Protein AF-J9GMQ6-F1 (afdb_monomer_lite)

Structure (mmCIF, N/CA/C/O backbone):
data_AF-J9GMQ6-F1
#
_entry.id   AF-J9GMQ6-F1
#
loop_
_atom_site.group_PDB
_atom_site.id
_atom_site.type_symbol
_atom_site.label_atom_id
_atom_site.label_alt_id
_atom_site.label_comp_id
_atom_site.label_asym_id
_atom_site.label_entity_id
_atom_site.label_seq_id
_atom_site.pdbx_PDB_ins_code
_atom_site.Cartn_x
_atom_site.Cartn_y
_atom_site.Cartn_z
_atom_site.occupancy
_atom_site.B_iso_or_equiv
_atom_site.auth_seq_id
_atom_site.auth_comp_id
_atom_site.auth_asym_id
_atom_site.auth_atom_id
_atom_site.pdbx_PDB_model_num
ATOM 1 N N . MET A 1 1 ? -13.780 5.642 -10.789 1.00 78.56 1 MET A N 1
ATOM 2 C CA . MET A 1 1 ? -15.012 5.596 -9.969 1.00 78.56 1 MET A CA 1
ATOM 3 C C . MET A 1 1 ? -15.974 4.535 -10.482 1.00 78.56 1 MET A C 1
ATOM 5 O O . MET A 1 1 ? -15.935 3.455 -9.930 1.00 78.56 1 MET A O 1
ATOM 9 N N . GLU A 1 2 ? -16.773 4.764 -11.536 1.00 83.25 2 GLU A N 1
ATOM 10 C CA . GLU A 1 2 ? -17.707 3.725 -12.041 1.00 83.25 2 GLU A CA 1
ATOM 11 C C . GLU A 1 2 ? -17.010 2.422 -12.463 1.00 83.25 2 GLU A C 1
ATOM 13 O O . GLU A 1 2 ? -17.542 1.342 -12.246 1.00 83.25 2 GLU A O 1
ATOM 18 N N . TYR A 1 3 ? -15.801 2.525 -13.018 1.00 85.12 3 TYR A N 1
ATOM 19 C CA . TYR A 1 3 ? -14.962 1.405 -13.464 1.00 85.12 3 TYR A CA 1
ATOM 20 C C . TYR A 1 3 ? -13.819 1.096 -12.479 1.00 85.12 3 TYR A C 1
ATOM 22 O O . TYR A 1 3 ? -12.725 0.734 -12.902 1.00 85.12 3 TYR A O 1
ATOM 30 N N . SER A 1 4 ? -13.995 1.373 -11.184 1.00 85.12 4 SER A N 1
ATOM 31 C CA . SER A 1 4 ? -12.918 1.240 -10.193 1.00 85.12 4 SER A CA 1
ATOM 32 C C . SER A 1 4 ? -13.398 0.515 -8.946 1.00 85.12 4 SER A C 1
ATOM 34 O O . SER A 1 4 ? -14.259 1.035 -8.239 1.00 85.12 4 SER A O 1
ATOM 36 N N . ASP A 1 5 ? -12.794 -0.636 -8.663 1.00 89.38 5 ASP A N 1
ATOM 37 C CA . ASP A 1 5 ? -12.875 -1.287 -7.360 1.00 89.38 5 ASP A CA 1
ATOM 38 C C . ASP A 1 5 ? -12.249 -0.413 -6.264 1.00 89.38 5 ASP A C 1
ATOM 40 O O . ASP A 1 5 ? -11.366 0.417 -6.519 1.00 89.38 5 ASP A O 1
ATOM 44 N N . ARG A 1 6 ? -12.699 -0.611 -5.026 1.00 91.81 6 ARG A N 1
ATOM 45 C CA . ARG A 1 6 ? -12.091 -0.040 -3.821 1.00 91.81 6 ARG A CA 1
ATOM 46 C C . ARG A 1 6 ? -11.078 -1.020 -3.235 1.00 91.81 6 ARG A C 1
ATOM 48 O O . ARG A 1 6 ? -11.221 -2.233 -3.373 1.00 91.81 6 ARG A O 1
ATOM 55 N N . ILE A 1 7 ? -10.063 -0.495 -2.563 1.00 92.31 7 ILE A N 1
ATOM 56 C CA . ILE A 1 7 ? -8.914 -1.263 -2.085 1.00 92.31 7 ILE A CA 1
ATOM 57 C C . ILE A 1 7 ? -8.382 -0.724 -0.757 1.00 92.31 7 ILE A C 1
ATOM 59 O O . ILE A 1 7 ? -8.147 0.477 -0.614 1.00 92.31 7 ILE A O 1
ATOM 63 N N . ASN A 1 8 ? -8.078 -1.627 0.178 1.00 92.88 8 ASN A N 1
ATOM 64 C CA . ASN A 1 8 ? -7.452 -1.273 1.444 1.00 92.88 8 ASN A CA 1
ATOM 65 C C . ASN A 1 8 ? -6.020 -1.843 1.547 1.00 92.88 8 ASN A C 1
ATOM 67 O O . ASN A 1 8 ? -5.807 -2.946 2.053 1.00 92.88 8 ASN A O 1
ATOM 71 N N . PRO A 1 9 ? -4.994 -1.093 1.105 1.00 91.56 9 PRO A N 1
ATOM 72 C CA . PRO A 1 9 ? -3.612 -1.564 1.111 1.00 91.56 9 PRO A CA 1
ATOM 73 C C . PRO A 1 9 ? -2.965 -1.595 2.508 1.00 91.56 9 PRO A C 1
ATOM 75 O O . PRO A 1 9 ? -1.837 -2.076 2.619 1.00 91.56 9 PRO A O 1
ATOM 78 N N . ILE A 1 10 ? -3.621 -1.094 3.565 1.00 92.25 10 ILE A N 1
ATOM 79 C CA . ILE A 1 10 ? -3.025 -1.019 4.911 1.00 92.25 10 ILE A CA 1
ATOM 80 C C . ILE A 1 10 ? -3.603 -2.012 5.921 1.00 92.25 10 ILE A C 1
ATOM 82 O O . ILE A 1 10 ? -3.291 -1.918 7.098 1.00 92.25 10 ILE A O 1
ATOM 86 N N . GLN A 1 11 ? -4.395 -2.996 5.498 1.00 91.19 11 GLN A N 1
ATOM 87 C CA . GLN A 1 11 ? -4.837 -4.070 6.396 1.00 91.19 11 GLN A CA 1
ATOM 88 C C . GLN A 1 11 ? -3.656 -4.881 6.951 1.00 91.19 11 GLN A C 1
ATOM 90 O O . GLN A 1 11 ? -2.631 -5.064 6.287 1.00 91.19 11 GLN A O 1
ATOM 95 N N . ARG A 1 12 ? -3.838 -5.494 8.124 1.00 91.31 12 ARG A N 1
ATOM 96 C CA . ARG A 1 12 ? -2.834 -6.330 8.805 1.00 91.31 12 ARG A CA 1
ATOM 97 C C . ARG A 1 12 ? -2.292 -7.493 7.959 1.00 91.31 12 ARG A C 1
ATOM 99 O O . ARG A 1 12 ? -1.128 -7.857 8.105 1.00 91.31 12 ARG A O 1
ATOM 106 N N . LYS A 1 13 ? -3.066 -8.029 6.999 1.00 89.25 13 LYS A N 1
ATOM 107 C CA . LYS A 1 13 ? -2.575 -9.022 6.007 1.00 89.25 13 LYS A CA 1
ATOM 108 C C . LYS A 1 13 ? -1.484 -8.483 5.059 1.00 89.25 13 LYS A C 1
ATOM 110 O O . LYS A 1 13 ? -0.768 -9.273 4.439 1.00 89.25 13 LYS A O 1
ATOM 115 N N . TYR A 1 14 ? -1.348 -7.160 4.956 1.00 90.69 14 TYR A N 1
ATOM 116 C CA . TYR A 1 14 ? -0.332 -6.437 4.182 1.00 90.69 14 TYR A CA 1
ATOM 117 C C . TYR A 1 14 ? 0.673 -5.670 5.060 1.00 90.69 14 TYR A C 1
ATOM 119 O O . TYR A 1 14 ? 1.758 -5.326 4.579 1.00 90.69 14 TYR A O 1
ATOM 127 N N . ILE A 1 15 ? 0.325 -5.405 6.323 1.00 92.81 15 ILE A N 1
ATOM 128 C CA . ILE A 1 15 ? 1.159 -4.746 7.336 1.00 92.81 15 ILE A CA 1
ATOM 129 C C . ILE A 1 15 ? 1.137 -5.594 8.625 1.00 92.81 15 ILE A C 1
ATOM 131 O O . ILE A 1 15 ? 0.389 -5.291 9.550 1.00 92.81 15 ILE A O 1
ATOM 135 N N . PRO A 1 16 ? 1.908 -6.695 8.695 1.00 90.81 16 PRO A N 1
ATOM 136 C CA . PRO A 1 16 ? 1.886 -7.589 9.856 1.00 90.81 16 PRO A CA 1
ATOM 137 C C . PRO A 1 16 ? 2.641 -7.034 11.073 1.00 90.81 16 PRO A C 1
ATOM 139 O O . PRO A 1 16 ? 2.373 -7.456 12.196 1.00 90.81 16 PRO A O 1
ATOM 142 N N . ASP A 1 17 ? 3.591 -6.121 10.853 1.00 92.69 17 ASP A N 1
ATOM 143 C CA . ASP A 1 17 ? 4.531 -5.621 11.855 1.00 92.69 17 ASP A CA 1
ATOM 144 C C . ASP A 1 17 ? 4.906 -4.141 11.624 1.00 92.69 17 ASP A C 1
ATOM 146 O O . ASP A 1 17 ? 4.539 -3.516 10.621 1.00 92.69 17 ASP A O 1
ATOM 150 N N . LEU A 1 18 ? 5.651 -3.571 12.577 1.00 92.75 18 LEU A N 1
ATOM 151 C CA . LEU A 1 18 ? 6.071 -2.170 12.558 1.00 92.75 18 LEU A CA 1
ATOM 152 C C . LEU A 1 18 ? 7.040 -1.851 11.406 1.00 92.75 18 LEU A C 1
ATOM 154 O O . LEU A 1 18 ? 6.997 -0.751 10.861 1.00 92.75 18 LEU A O 1
ATOM 158 N N . ALA A 1 19 ? 7.873 -2.805 10.976 1.00 91.88 19 ALA A N 1
ATOM 159 C CA . ALA A 1 19 ? 8.802 -2.596 9.865 1.00 91.88 19 ALA A CA 1
ATOM 160 C C . ALA A 1 19 ? 8.058 -2.498 8.523 1.00 91.88 19 ALA A C 1
ATOM 162 O O . ALA A 1 19 ? 8.397 -1.666 7.676 1.00 91.88 19 ALA A O 1
ATOM 163 N N . ALA A 1 20 ? 6.993 -3.285 8.347 1.00 91.56 20 ALA A N 1
ATOM 164 C CA . ALA A 1 20 ? 6.085 -3.168 7.216 1.00 91.56 20 ALA A CA 1
ATOM 165 C C . ALA A 1 20 ? 5.337 -1.823 7.218 1.00 91.56 20 ALA A C 1
ATOM 167 O O . ALA A 1 20 ? 5.106 -1.272 6.136 1.00 91.56 20 ALA A O 1
ATOM 168 N N . ALA A 1 21 ? 4.996 -1.274 8.392 1.00 94.19 21 ALA A N 1
ATOM 169 C CA . ALA A 1 21 ? 4.404 0.060 8.527 1.00 94.19 21 ALA A CA 1
ATOM 170 C C . ALA A 1 21 ? 5.414 1.167 8.166 1.00 94.19 21 ALA A C 1
ATOM 172 O O . ALA A 1 21 ? 5.084 2.047 7.371 1.00 94.19 21 ALA A O 1
ATOM 173 N N . SER A 1 22 ? 6.668 1.073 8.624 1.00 92.75 22 SER A N 1
ATOM 174 C CA . SER A 1 22 ? 7.752 1.978 8.209 1.00 92.75 22 SER A CA 1
ATOM 175 C C . SER A 1 22 ? 8.004 1.937 6.700 1.00 92.75 22 SER A C 1
ATOM 177 O O . SER A 1 22 ? 8.023 2.983 6.061 1.00 92.75 22 SER A O 1
ATOM 179 N N . GLU A 1 23 ? 8.085 0.756 6.071 1.00 89.25 23 GLU A N 1
ATOM 180 C CA . GLU A 1 23 ? 8.235 0.659 4.606 1.00 89.25 23 GLU A CA 1
ATOM 181 C C . GLU A 1 23 ? 7.013 1.223 3.849 1.00 89.25 23 GLU A C 1
ATOM 183 O O . GLU A 1 23 ? 7.149 1.727 2.730 1.00 89.25 23 GLU A O 1
ATOM 188 N N . THR A 1 24 ? 5.824 1.198 4.463 1.00 90.56 24 THR A N 1
ATOM 189 C CA . THR A 1 24 ? 4.612 1.856 3.939 1.00 90.56 24 THR A CA 1
ATOM 190 C C . THR A 1 24 ? 4.751 3.380 3.983 1.00 90.56 24 THR A C 1
ATOM 192 O O . THR A 1 24 ? 4.591 4.041 2.955 1.00 90.56 24 THR A O 1
ATOM 195 N N . ALA A 1 25 ? 5.121 3.930 5.143 1.00 91.56 25 ALA A N 1
ATOM 196 C CA . ALA A 1 25 ? 5.335 5.360 5.348 1.00 91.56 25 ALA A CA 1
ATOM 197 C C . ALA A 1 25 ? 6.447 5.919 4.445 1.00 91.56 25 ALA A C 1
ATOM 199 O O . ALA A 1 25 ? 6.238 6.928 3.769 1.00 91.56 25 ALA A O 1
ATOM 200 N N . ALA A 1 26 ? 7.583 5.219 4.357 1.00 88.50 26 ALA A N 1
ATOM 201 C CA . ALA A 1 26 ? 8.714 5.553 3.491 1.00 88.50 26 ALA A CA 1
ATOM 202 C C . ALA A 1 26 ? 8.299 5.648 2.016 1.00 88.50 26 ALA A C 1
ATOM 204 O O . ALA A 1 26 ? 8.691 6.571 1.304 1.00 88.50 26 ALA A O 1
ATOM 205 N N . THR A 1 27 ? 7.472 4.702 1.557 1.00 86.31 27 THR A N 1
ATOM 206 C CA . THR A 1 27 ? 6.961 4.671 0.179 1.00 86.31 27 THR A CA 1
ATOM 207 C C . THR A 1 27 ? 6.085 5.882 -0.112 1.00 86.31 27 THR A C 1
ATOM 209 O O . THR A 1 27 ? 6.310 6.559 -1.114 1.00 86.31 27 THR A O 1
ATOM 212 N N . LEU A 1 28 ? 5.119 6.171 0.769 1.00 86.75 28 LEU A N 1
ATOM 213 C CA . LEU A 1 28 ? 4.172 7.270 0.580 1.00 86.75 28 LEU A CA 1
ATOM 214 C C . LEU A 1 28 ? 4.867 8.637 0.664 1.00 86.75 28 LEU A C 1
ATOM 216 O O . LEU A 1 28 ? 4.601 9.522 -0.145 1.00 86.75 28 LEU A O 1
ATOM 220 N N . LEU A 1 29 ? 5.806 8.812 1.597 1.00 85.19 29 LEU A N 1
ATOM 221 C CA . LEU A 1 29 ? 6.613 10.030 1.682 1.00 85.19 29 LEU A CA 1
ATOM 222 C C . LEU A 1 29 ? 7.539 10.198 0.480 1.00 85.19 29 LEU A C 1
ATOM 224 O O . LEU A 1 29 ? 7.697 11.315 -0.008 1.00 85.19 29 LEU A O 1
ATOM 228 N N . ALA A 1 30 ? 8.149 9.125 -0.018 1.00 80.56 30 ALA A N 1
ATOM 229 C CA . ALA A 1 30 ? 9.003 9.200 -1.197 1.00 80.56 30 ALA A CA 1
ATOM 230 C C . ALA A 1 30 ? 8.201 9.534 -2.469 1.00 80.56 30 ALA A C 1
ATOM 232 O O . ALA A 1 30 ? 8.657 10.358 -3.259 1.00 80.56 30 ALA A O 1
ATOM 233 N N . SER A 1 31 ? 6.989 8.988 -2.637 1.00 80.00 31 SER A N 1
ATOM 234 C CA . SER A 1 31 ? 6.118 9.330 -3.771 1.00 80.00 31 SER A CA 1
ATOM 235 C C . SER A 1 31 ? 5.570 10.759 -3.688 1.00 80.00 31 SER A C 1
ATOM 237 O O . SER A 1 31 ? 5.548 11.463 -4.695 1.00 80.00 31 SER A O 1
ATOM 239 N N . LEU A 1 32 ? 5.188 11.219 -2.489 1.00 78.00 32 LEU A N 1
ATOM 240 C CA . LEU A 1 32 ? 4.738 12.598 -2.250 1.00 78.00 32 LEU A CA 1
ATOM 241 C C . LEU A 1 32 ? 5.844 13.630 -2.522 1.00 78.00 32 LEU A C 1
ATOM 243 O O . LEU A 1 32 ? 5.553 14.739 -2.966 1.00 78.00 32 LEU A O 1
ATOM 247 N N . ASN A 1 33 ? 7.105 13.257 -2.282 1.00 73.31 33 ASN A N 1
ATOM 248 C CA . ASN A 1 33 ? 8.291 14.092 -2.492 1.00 73.31 33 ASN A CA 1
ATOM 249 C C . ASN A 1 33 ? 8.978 13.871 -3.863 1.00 73.31 33 ASN A C 1
ATOM 251 O O . ASN A 1 33 ? 10.148 14.242 -4.009 1.00 73.31 33 ASN A O 1
ATOM 255 N N . LYS A 1 34 ? 8.295 13.270 -4.859 1.00 62.47 34 LYS A N 1
ATOM 256 C CA . LYS A 1 34 ? 8.794 13.140 -6.248 1.00 62.47 34 LYS A CA 1
ATOM 257 C C . LYS A 1 34 ? 9.436 14.462 -6.717 1.00 62.47 34 LYS A C 1
ATOM 259 O O . LYS A 1 34 ? 8.805 15.514 -6.643 1.00 62.47 34 LYS A O 1
ATOM 264 N N . GLY A 1 35 ? 10.684 14.395 -7.189 1.00 47.81 35 GLY A N 1
ATOM 265 C CA . GLY A 1 35 ? 11.489 15.551 -7.617 1.00 47.81 35 GLY A CA 1
ATOM 266 C C . GLY A 1 35 ? 12.555 16.027 -6.616 1.00 47.81 35 GLY A C 1
ATOM 267 O O . GLY A 1 35 ? 13.464 16.755 -7.002 1.00 47.81 35 GLY A O 1
ATOM 268 N N . GLY A 1 36 ? 12.525 15.583 -5.353 1.00 43.34 36 GLY A N 1
ATOM 269 C CA . GLY A 1 36 ? 13.530 15.926 -4.330 1.00 43.34 36 GLY A CA 1
ATOM 270 C C . GLY A 1 36 ? 14.871 15.184 -4.454 1.00 43.34 36 GLY A C 1
ATOM 271 O O . GLY A 1 36 ? 15.375 14.684 -3.452 1.00 43.34 36 GLY A O 1
ATOM 272 N N . GLY A 1 37 ? 15.422 15.058 -5.667 1.00 39.84 37 GLY A N 1
ATOM 273 C CA . GLY A 1 37 ? 16.573 14.199 -5.996 1.00 39.84 37 GLY A CA 1
ATOM 274 C C . GLY A 1 37 ? 17.950 14.656 -5.487 1.00 39.84 37 GLY A C 1
ATOM 275 O O . GLY A 1 37 ? 18.949 13.982 -5.746 1.00 39.84 37 GLY A O 1
ATOM 276 N N . GLU A 1 38 ? 18.035 15.781 -4.776 1.00 40.62 38 GLU A N 1
ATOM 277 C CA . GLU A 1 38 ? 19.288 16.258 -4.190 1.00 40.62 38 GLU A CA 1
ATOM 278 C C . GLU A 1 38 ? 19.612 15.569 -2.855 1.00 40.62 38 GLU A C 1
ATOM 280 O O . GLU A 1 38 ? 18.744 15.065 -2.138 1.00 40.62 38 GLU A O 1
ATOM 285 N N . LYS A 1 39 ? 20.902 15.557 -2.493 1.00 43.25 39 LYS A N 1
ATOM 286 C CA . LYS A 1 39 ? 21.347 15.110 -1.167 1.00 43.25 39 LYS A CA 1
ATOM 287 C C . LYS A 1 39 ? 20.839 16.086 -0.106 1.00 43.25 39 LYS A C 1
ATOM 289 O O . LYS A 1 39 ? 21.535 17.045 0.221 1.00 43.25 39 LYS A O 1
ATOM 294 N N . LYS A 1 40 ? 19.666 15.783 0.449 1.00 53.62 40 LYS A N 1
ATOM 295 C CA . LYS A 1 40 ? 19.104 16.453 1.624 1.00 53.62 40 LYS A CA 1
ATOM 296 C C . LYS A 1 40 ? 20.172 16.656 2.698 1.00 53.62 40 LYS A C 1
ATOM 298 O O . LYS A 1 40 ? 20.899 15.719 3.045 1.00 53.62 40 LYS A O 1
ATOM 303 N N . GLY A 1 41 ? 20.265 17.881 3.212 1.00 57.28 41 GLY A N 1
ATOM 304 C CA . GLY A 1 41 ? 21.202 18.220 4.283 1.00 57.28 41 GLY A CA 1
ATOM 305 C C . GLY A 1 41 ? 20.923 17.417 5.559 1.00 57.28 41 GLY A C 1
ATOM 306 O O . GLY A 1 41 ? 19.848 16.842 5.718 1.00 57.28 41 GLY A O 1
ATOM 307 N N . GLY A 1 42 ? 21.865 17.395 6.509 1.00 62.78 42 GLY A N 1
ATOM 308 C CA . GLY A 1 42 ? 21.704 16.620 7.753 1.00 62.78 42 GLY A CA 1
ATOM 309 C C . GLY A 1 42 ? 20.415 16.942 8.531 1.00 62.78 42 GLY A C 1
ATOM 310 O O . GLY A 1 42 ? 19.805 16.045 9.107 1.00 62.78 42 GLY A O 1
ATOM 311 N N . SER A 1 43 ? 19.959 18.198 8.482 1.00 64.25 43 SER A N 1
ATOM 312 C CA . SER A 1 43 ? 18.676 18.648 9.038 1.00 64.25 43 SER A CA 1
ATOM 313 C C . SER A 1 43 ? 17.464 18.142 8.245 1.00 64.25 43 SER A C 1
ATOM 315 O O . SER A 1 43 ? 16.540 17.587 8.829 1.00 64.25 43 SER A O 1
ATOM 317 N N . GLU A 1 44 ? 17.457 18.268 6.918 1.00 68.75 44 GLU A N 1
ATOM 318 C CA . GLU A 1 44 ? 16.358 17.778 6.070 1.00 68.75 44 GLU A CA 1
ATOM 319 C C . GLU A 1 44 ? 16.208 16.254 6.109 1.00 68.75 44 GLU A C 1
ATOM 321 O O . GLU A 1 44 ? 15.088 15.739 6.063 1.00 68.75 44 GLU A O 1
ATOM 326 N N . ALA A 1 45 ? 17.320 15.522 6.210 1.00 71.88 45 ALA A N 1
ATOM 327 C CA . ALA A 1 45 ? 17.312 14.079 6.419 1.00 71.88 45 ALA A CA 1
ATOM 328 C C . ALA A 1 45 ? 16.674 13.725 7.774 1.00 71.88 45 ALA A C 1
ATOM 330 O O . ALA A 1 45 ? 15.815 12.847 7.836 1.00 71.88 45 ALA A O 1
ATOM 331 N N . PHE A 1 46 ? 17.012 14.459 8.841 1.00 75.12 46 PHE A N 1
ATOM 332 C CA . PHE A 1 46 ? 16.389 14.297 10.158 1.00 75.12 46 PHE A CA 1
ATOM 333 C C . PHE A 1 46 ? 14.874 14.567 10.131 1.00 75.12 46 PHE A C 1
ATOM 335 O O . PHE A 1 46 ? 14.103 13.754 10.645 1.00 75.12 46 PHE A O 1
ATOM 342 N N . PHE A 1 47 ? 14.424 15.651 9.488 1.00 79.88 47 PHE A N 1
ATOM 343 C CA . PHE A 1 47 ? 12.992 15.945 9.348 1.00 79.88 47 PHE A CA 1
ATOM 344 C C . PHE A 1 47 ? 12.263 14.899 8.490 1.00 79.88 47 PHE A C 1
ATOM 346 O O . PHE A 1 47 ? 11.164 14.479 8.840 1.00 79.88 47 PHE A O 1
ATOM 353 N N . THR A 1 48 ? 12.891 14.407 7.415 1.00 81.38 48 THR A N 1
ATOM 354 C CA . THR A 1 48 ? 12.309 13.351 6.563 1.00 81.38 48 THR A CA 1
ATOM 355 C C . THR A 1 48 ? 12.135 12.039 7.338 1.00 81.38 48 THR A C 1
ATOM 357 O O . THR A 1 48 ? 11.054 11.457 7.307 1.00 81.38 48 THR A O 1
ATOM 360 N N . ASN A 1 49 ? 13.152 11.613 8.094 1.00 86.19 49 ASN A N 1
ATOM 361 C CA . ASN A 1 49 ? 13.078 10.408 8.930 1.00 86.19 49 ASN A CA 1
ATOM 362 C C . ASN A 1 49 ? 12.070 10.563 10.082 1.00 86.19 49 ASN A C 1
ATOM 364 O O . ASN A 1 49 ? 11.404 9.604 10.460 1.00 86.19 49 ASN A O 1
ATOM 368 N N . SER A 1 50 ? 11.934 11.775 10.630 1.00 89.50 50 SER A N 1
ATOM 369 C CA . SER A 1 50 ? 10.921 12.081 11.647 1.00 89.50 50 SER A CA 1
ATOM 370 C C . SER A 1 50 ? 9.514 11.900 11.071 1.00 89.50 50 SER A C 1
ATOM 372 O O . SER A 1 50 ? 8.722 11.130 11.614 1.00 89.50 50 SER A O 1
ATOM 374 N N . ALA A 1 51 ? 9.222 12.528 9.931 1.00 90.44 51 ALA A N 1
ATOM 375 C CA . ALA A 1 51 ? 7.958 12.353 9.223 1.00 90.44 51 ALA A CA 1
ATOM 376 C C . ALA A 1 51 ? 7.647 10.873 8.919 1.00 90.44 51 ALA A C 1
ATOM 378 O O . ALA A 1 51 ? 6.505 10.445 9.088 1.00 90.44 51 ALA A O 1
ATOM 379 N N . GLU A 1 52 ? 8.649 10.082 8.516 1.00 91.62 52 GLU A N 1
ATOM 380 C CA . GLU A 1 52 ? 8.493 8.641 8.273 1.00 91.62 52 GLU A CA 1
ATOM 381 C C . GLU A 1 52 ? 8.098 7.885 9.543 1.00 91.62 52 GLU A C 1
ATOM 383 O O . GLU A 1 52 ? 7.093 7.175 9.536 1.00 91.62 52 GLU A O 1
ATOM 388 N N . ASN A 1 53 ? 8.819 8.096 10.647 1.00 93.56 53 ASN A N 1
ATOM 389 C CA . ASN A 1 53 ? 8.521 7.470 11.936 1.00 93.56 53 ASN A CA 1
ATOM 390 C C . ASN A 1 53 ? 7.118 7.829 12.450 1.00 93.56 53 ASN A C 1
ATOM 392 O O . ASN A 1 53 ? 6.406 6.958 12.945 1.00 93.56 53 ASN A O 1
ATOM 396 N N . PHE A 1 54 ? 6.701 9.089 12.308 1.00 94.75 54 PHE A N 1
ATOM 397 C CA . PHE A 1 54 ? 5.385 9.551 12.756 1.00 94.75 54 PHE A CA 1
ATOM 398 C C . PHE A 1 54 ? 4.243 8.945 11.931 1.00 94.75 54 PHE A C 1
ATOM 400 O O . PHE A 1 54 ? 3.271 8.439 12.490 1.00 94.75 54 PHE A O 1
ATOM 407 N N . LEU A 1 55 ? 4.375 8.925 10.601 1.00 94.94 55 LEU A N 1
ATOM 408 C CA . LEU A 1 55 ? 3.394 8.281 9.726 1.00 94.94 55 LEU A CA 1
ATOM 409 C C . LEU A 1 55 ? 3.352 6.759 9.945 1.00 94.94 55 LEU A C 1
ATOM 411 O O . LEU A 1 55 ? 2.270 6.178 9.966 1.00 94.94 55 LEU A O 1
ATOM 415 N N . ALA A 1 56 ? 4.505 6.116 10.152 1.00 95.88 56 ALA A N 1
ATOM 416 C CA . ALA A 1 56 ? 4.592 4.689 10.458 1.00 95.88 56 ALA A CA 1
ATOM 417 C C . ALA A 1 56 ? 3.896 4.339 11.781 1.00 95.88 56 ALA A C 1
ATOM 419 O O . ALA A 1 56 ? 3.169 3.350 11.837 1.00 95.88 56 ALA A O 1
ATOM 420 N N . ALA A 1 57 ? 4.067 5.173 12.812 1.00 96.56 57 ALA A N 1
ATOM 421 C CA . ALA A 1 57 ? 3.389 5.030 14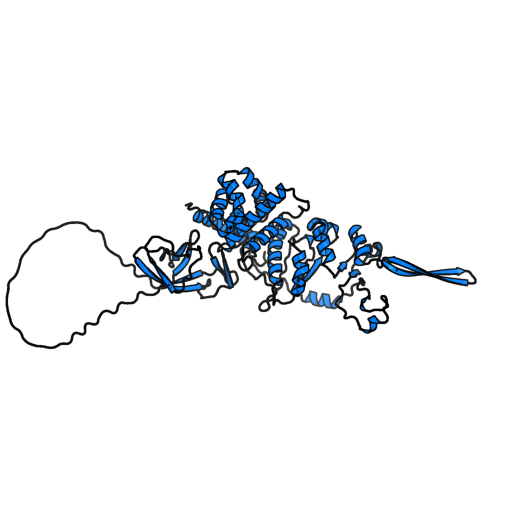.095 1.00 96.56 57 ALA A CA 1
ATOM 422 C C . ALA A 1 57 ? 1.860 5.136 13.951 1.00 96.56 57 ALA A C 1
ATOM 424 O O . ALA A 1 57 ? 1.147 4.276 14.461 1.00 96.56 57 ALA A O 1
ATOM 425 N N . ILE A 1 58 ? 1.352 6.117 13.191 1.00 96.69 58 ILE A N 1
ATOM 426 C CA . ILE A 1 58 ? -0.092 6.254 12.916 1.00 96.69 58 ILE A CA 1
ATOM 427 C C . ILE A 1 58 ? -0.630 5.042 12.142 1.00 96.69 58 ILE A C 1
ATOM 429 O O . ILE A 1 58 ? -1.659 4.486 12.520 1.00 96.69 58 ILE A O 1
ATOM 433 N N . ILE A 1 59 ? 0.055 4.609 11.077 1.00 96.56 59 ILE A N 1
ATOM 434 C CA . ILE A 1 59 ? -0.358 3.432 10.296 1.00 96.56 59 ILE A CA 1
ATOM 435 C C . ILE A 1 59 ? -0.406 2.193 11.197 1.00 96.56 59 ILE A C 1
ATOM 437 O O . ILE A 1 59 ? -1.404 1.480 11.200 1.00 96.56 59 ILE A O 1
ATOM 441 N N . TYR A 1 60 ? 0.640 1.948 11.989 1.00 96.62 60 TYR A N 1
ATOM 442 C CA . TYR A 1 60 ? 0.704 0.780 12.865 1.00 96.62 60 TYR A CA 1
ATOM 443 C C . TYR A 1 60 ? -0.345 0.810 13.986 1.00 96.62 60 TYR A C 1
ATOM 445 O O . TYR A 1 60 ? -0.924 -0.234 14.292 1.00 96.62 60 TYR A O 1
ATOM 453 N N . PHE A 1 61 ? -0.637 1.989 14.545 1.00 96.19 61 PHE A N 1
ATOM 454 C CA . PHE A 1 61 ? -1.754 2.191 15.467 1.00 96.19 61 PHE A CA 1
ATOM 455 C C . PHE A 1 61 ? -3.070 1.745 14.811 1.00 96.19 61 PHE A C 1
ATOM 457 O O . PHE A 1 61 ? -3.694 0.802 15.289 1.00 96.19 61 PHE A O 1
ATOM 464 N N . PHE A 1 62 ? -3.447 2.306 13.656 1.00 96.81 62 PHE A N 1
ATOM 465 C CA . PHE A 1 62 ? -4.706 1.953 12.978 1.00 96.81 62 PHE A CA 1
ATOM 466 C C . PHE A 1 62 ? -4.794 0.488 12.520 1.00 96.81 62 PHE A C 1
ATOM 468 O O . PHE A 1 62 ? -5.882 -0.082 12.526 1.00 96.81 62 PHE A O 1
ATOM 475 N N . VAL A 1 63 ? -3.669 -0.146 12.175 1.00 95.62 63 VAL A N 1
ATOM 476 C CA . VAL A 1 63 ? -3.590 -1.582 11.832 1.00 95.62 63 VAL A CA 1
ATOM 477 C C . VAL A 1 63 ? -3.975 -2.492 13.005 1.00 95.62 63 VAL A C 1
ATOM 479 O O . VAL A 1 63 ? -4.498 -3.588 12.784 1.00 95.62 63 VAL A O 1
ATOM 482 N N . ASN A 1 64 ? -3.706 -2.067 14.243 1.00 93.12 64 ASN A N 1
ATOM 483 C CA . ASN A 1 64 ? -3.861 -2.889 15.447 1.00 93.12 64 ASN A CA 1
ATOM 484 C C . ASN A 1 64 ? -4.966 -2.401 16.400 1.00 93.12 64 ASN A C 1
ATOM 486 O O . ASN A 1 64 ? -5.414 -3.180 17.239 1.00 93.12 64 ASN A O 1
ATOM 490 N N . PHE A 1 65 ? -5.410 -1.149 16.283 1.00 93.75 65 PHE A N 1
ATOM 491 C CA . PHE A 1 65 ? -6.419 -0.542 17.146 1.00 93.75 65 PHE A CA 1
ATOM 492 C C . PHE A 1 65 ? -7.795 -1.186 16.945 1.00 93.75 65 PHE A C 1
ATOM 494 O O . PHE A 1 65 ? -8.312 -1.217 15.829 1.00 93.75 65 PHE A O 1
ATOM 501 N N . HIS A 1 66 ? -8.384 -1.690 18.034 1.00 92.88 66 HIS A N 1
ATOM 502 C CA . HIS A 1 66 ? -9.648 -2.442 18.051 1.00 92.88 66 HIS A CA 1
ATOM 503 C C . HIS A 1 66 ? -9.688 -3.572 16.997 1.00 92.88 66 HIS A C 1
ATOM 505 O O . HIS A 1 66 ? -10.356 -3.437 15.971 1.00 92.88 66 HIS A O 1
ATOM 511 N N . PRO A 1 67 ? -8.983 -4.704 17.210 1.00 92.88 67 PRO A N 1
ATOM 512 C CA . PRO A 1 67 ? -8.939 -5.800 16.244 1.00 92.88 67 PRO A CA 1
ATOM 513 C C . PRO A 1 67 ? -10.326 -6.393 15.973 1.00 92.88 67 PRO A C 1
ATOM 515 O O . PRO A 1 67 ? -10.989 -6.890 16.885 1.00 92.88 67 PRO A O 1
ATOM 518 N N . VAL A 1 68 ? -10.748 -6.400 14.710 1.00 92.88 68 VAL A N 1
ATOM 519 C CA . VAL A 1 68 ? -12.024 -6.967 14.251 1.00 92.88 68 VAL A CA 1
ATOM 520 C C . VAL A 1 68 ? -11.810 -7.892 13.053 1.00 92.88 68 VAL A C 1
ATOM 522 O O . VAL A 1 68 ? -10.860 -7.741 12.281 1.00 92.88 68 VAL A O 1
ATOM 525 N N . GLY A 1 69 ? -12.690 -8.882 12.911 1.00 93.19 69 GLY A N 1
ATOM 526 C CA . GLY A 1 69 ? -12.679 -9.803 11.779 1.00 93.19 69 GLY A CA 1
ATOM 527 C C . GLY A 1 69 ? -13.320 -9.177 10.543 1.00 93.19 69 GLY A C 1
ATOM 528 O O . GLY A 1 69 ? -14.334 -8.488 10.647 1.00 93.19 69 GLY A O 1
ATOM 529 N N . PHE A 1 70 ? -12.759 -9.459 9.373 1.00 92.31 70 PHE A N 1
ATOM 530 C CA . PHE A 1 70 ? -13.340 -9.132 8.075 1.00 92.31 70 PHE A CA 1
ATOM 531 C C . PHE A 1 70 ? -13.496 -10.394 7.222 1.00 92.31 70 PHE A C 1
ATOM 533 O O . PHE A 1 70 ? -12.791 -11.387 7.418 1.00 92.31 70 PHE A O 1
ATOM 540 N N . LYS A 1 71 ? -14.430 -10.349 6.269 1.00 90.56 71 LYS A N 1
ATOM 541 C CA . LYS A 1 71 ? -14.600 -11.373 5.234 1.00 90.56 71 LYS A CA 1
ATOM 542 C C . LYS A 1 71 ? -15.034 -10.733 3.921 1.00 90.56 71 LYS A C 1
ATOM 544 O O . LYS A 1 71 ? -16.060 -10.055 3.895 1.00 90.56 71 LYS A O 1
ATOM 549 N N . ASN A 1 72 ? -14.291 -10.955 2.837 1.00 86.25 72 ASN A N 1
ATOM 550 C CA . ASN A 1 72 ? -14.508 -10.320 1.529 1.00 86.25 72 ASN A CA 1
ATOM 551 C C . ASN A 1 72 ? -14.716 -8.792 1.661 1.00 86.25 72 ASN A C 1
ATOM 553 O O . ASN A 1 72 ? -15.722 -8.251 1.201 1.00 86.25 72 ASN A O 1
ATOM 557 N N . GLY A 1 73 ? -13.836 -8.130 2.418 1.00 85.19 73 GLY A N 1
ATOM 558 C CA . GLY A 1 73 ? -13.886 -6.689 2.689 1.00 85.19 73 GLY A CA 1
ATOM 559 C C . GLY A 1 73 ? -15.002 -6.193 3.617 1.00 85.19 73 GLY A C 1
ATOM 560 O O . GLY A 1 73 ? -15.039 -5.007 3.942 1.00 85.19 73 GLY A O 1
ATOM 561 N N . LYS A 1 74 ? -15.905 -7.064 4.086 1.00 89.88 74 LYS A N 1
ATOM 562 C CA . LYS A 1 74 ? -16.985 -6.698 5.017 1.00 89.88 74 LYS A CA 1
ATOM 563 C C . LYS A 1 74 ? -16.589 -6.947 6.467 1.00 89.88 74 LYS A C 1
ATOM 565 O O . LYS A 1 74 ? -16.081 -8.020 6.788 1.00 89.88 74 LYS A O 1
ATOM 570 N N . LYS A 1 75 ? -16.851 -5.969 7.340 1.00 92.06 75 LYS A N 1
ATOM 571 C CA . LYS A 1 75 ? -16.637 -6.076 8.791 1.00 92.06 75 LYS A CA 1
ATOM 572 C C . LYS A 1 75 ? -17.610 -7.105 9.374 1.00 92.06 75 LYS A C 1
ATOM 574 O O . LYS A 1 75 ? -18.816 -6.999 9.159 1.00 92.06 75 LYS A O 1
ATOM 579 N N . LEU A 1 76 ? -17.093 -8.079 10.114 1.00 94.69 76 LEU A N 1
ATOM 580 C CA . LEU A 1 76 ? -17.895 -9.062 10.838 1.00 94.69 76 LEU A CA 1
ATOM 581 C C . LEU A 1 76 ? -18.280 -8.532 12.219 1.00 94.69 76 LEU A C 1
ATOM 583 O O . LEU A 1 76 ? -17.533 -7.777 12.848 1.00 94.69 76 LEU A O 1
ATOM 587 N N . LYS A 1 77 ? -19.430 -8.981 12.719 1.00 94.75 77 LYS A N 1
ATOM 588 C CA . LYS A 1 77 ? -19.806 -8.802 14.123 1.00 94.75 77 LYS A CA 1
ATOM 589 C C . LYS A 1 77 ? -19.253 -9.949 14.957 1.00 94.75 77 LYS A C 1
ATOM 591 O O . LYS A 1 77 ? -19.124 -11.067 14.466 1.00 94.75 77 LYS A O 1
ATOM 596 N N . ARG A 1 78 ? -18.931 -9.667 16.216 1.00 94.62 78 ARG A N 1
ATOM 597 C CA . ARG A 1 78 ? -18.471 -10.654 17.200 1.00 94.62 78 ARG A CA 1
ATOM 598 C C . ARG A 1 78 ? -19.593 -10.940 18.177 1.00 94.62 78 ARG A C 1
ATOM 600 O O . ARG A 1 78 ? -20.249 -10.002 18.624 1.00 94.62 78 ARG A O 1
ATOM 607 N N . TYR A 1 79 ? -19.763 -12.198 18.546 1.00 95.00 79 TYR A N 1
ATOM 608 C CA . TYR A 1 79 ? -20.765 -12.621 19.511 1.00 95.00 79 TYR A CA 1
ATOM 609 C C . TYR A 1 79 ? -20.168 -13.564 20.548 1.00 95.00 79 TYR A C 1
ATOM 611 O O . TYR A 1 79 ? -19.263 -14.344 20.249 1.00 95.00 79 TYR A O 1
ATOM 619 N N . ILE A 1 80 ? -20.704 -13.487 21.764 1.00 94.81 80 ILE A N 1
ATOM 620 C CA . ILE A 1 80 ? -20.431 -14.435 22.843 1.00 94.81 80 ILE A CA 1
ATOM 621 C C . ILE A 1 80 ? -21.722 -15.066 23.363 1.00 94.81 80 ILE A C 1
ATOM 623 O O . ILE A 1 80 ? -22.788 -14.442 23.334 1.00 94.81 80 ILE A O 1
ATOM 627 N N . SER A 1 81 ? -21.604 -16.282 23.897 1.00 93.06 81 SER A N 1
ATOM 628 C CA . SER A 1 81 ? -22.643 -16.934 24.694 1.00 93.06 81 SER A CA 1
ATOM 629 C C . SER A 1 81 ? -22.168 -17.158 26.123 1.00 93.06 81 SER A C 1
ATOM 631 O O . SER A 1 81 ? -21.021 -17.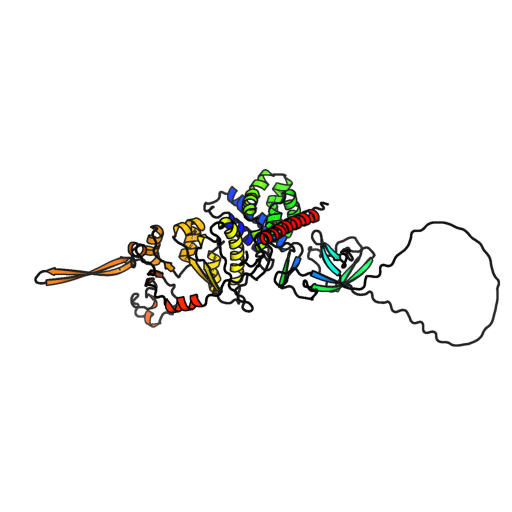530 26.369 1.00 93.06 81 SER A O 1
ATOM 633 N N . LEU A 1 82 ? -23.068 -16.937 27.080 1.00 90.00 82 LEU A N 1
ATOM 634 C CA . LEU A 1 82 ? -22.828 -17.244 28.486 1.00 90.00 82 LEU A CA 1
ATOM 635 C C . LEU A 1 82 ? -23.302 -18.657 28.812 1.00 90.00 82 LEU A C 1
ATOM 637 O O . LEU A 1 82 ? -24.388 -19.068 28.390 1.00 90.00 82 LEU A O 1
ATOM 641 N N . ALA A 1 83 ? -22.504 -19.374 29.599 1.00 83.88 83 ALA A N 1
ATOM 642 C CA . ALA A 1 83 ? -22.908 -20.649 30.168 1.00 83.88 83 ALA A CA 1
ATOM 643 C C . ALA A 1 83 ? -24.091 -20.431 31.124 1.00 83.88 83 ALA A C 1
ATOM 645 O O . ALA A 1 83 ? -24.092 -19.498 31.930 1.00 83.88 83 ALA A O 1
ATOM 646 N N . LYS A 1 84 ? -25.096 -21.309 31.059 1.00 72.62 84 LYS A N 1
ATOM 647 C CA . LYS A 1 84 ? -26.188 -21.305 32.041 1.00 72.62 84 LYS A CA 1
ATOM 648 C C . LYS A 1 84 ? -25.643 -21.698 33.415 1.00 72.62 84 LYS A C 1
ATOM 650 O O . LYS A 1 84 ? -24.795 -22.586 33.511 1.00 72.62 84 LYS A O 1
ATOM 655 N N . GLU A 1 85 ? -26.145 -21.055 34.468 1.00 61.16 85 GLU A N 1
ATOM 656 C CA . GLU A 1 85 ? -25.858 -21.476 35.842 1.00 61.16 85 GLU A CA 1
ATOM 657 C C . GLU A 1 85 ? -26.259 -22.951 36.024 1.00 61.16 85 GLU A C 1
ATOM 659 O O . GLU A 1 85 ? -27.316 -23.357 35.529 1.00 61.16 85 GLU A O 1
ATOM 664 N N . PRO A 1 86 ? -25.445 -23.774 36.710 1.00 42.84 86 PRO A N 1
ATOM 665 C CA . PRO A 1 86 ? -25.846 -25.132 37.030 1.00 42.84 86 PRO A CA 1
ATOM 666 C C . PRO A 1 86 ? -27.036 -25.081 37.993 1.00 42.84 86 PRO A C 1
ATOM 668 O O . PRO A 1 86 ? -26.908 -24.598 39.119 1.00 42.84 86 PRO A O 1
ATOM 671 N N . GLU A 1 87 ? -28.187 -25.602 37.564 1.00 38.28 87 GLU A N 1
ATOM 672 C CA . GLU A 1 87 ? -29.316 -25.821 38.465 1.00 38.28 87 GLU A CA 1
ATOM 673 C C . GLU A 1 87 ? -28.864 -26.744 39.601 1.00 38.28 87 GLU A C 1
ATOM 675 O O . GLU A 1 87 ? -28.576 -27.923 39.387 1.00 38.28 87 GLU A O 1
ATOM 680 N N . VAL A 1 88 ? -28.786 -26.203 40.820 1.00 35.88 88 VAL A N 1
ATOM 681 C CA . VAL A 1 88 ? -28.560 -27.010 42.021 1.00 35.88 88 VAL A CA 1
ATOM 682 C C . VAL A 1 88 ? -29.733 -27.988 42.129 1.00 35.88 88 VAL A C 1
ATOM 684 O O . VAL A 1 88 ? -30.875 -27.525 42.235 1.00 35.88 88 VAL A O 1
ATOM 687 N N . PRO A 1 89 ? -29.503 -29.317 42.109 1.00 33.22 89 PRO A N 1
ATOM 688 C CA . PRO A 1 89 ? -30.590 -30.273 42.227 1.00 33.22 89 PRO A CA 1
ATOM 689 C C . PRO A 1 89 ? -31.310 -30.048 43.554 1.00 33.22 89 PRO A C 1
ATOM 691 O O . PRO A 1 89 ? -30.702 -30.141 44.621 1.00 33.22 89 PRO A O 1
ATOM 694 N N . LYS A 1 90 ? -32.609 -29.741 43.500 1.00 36.97 90 LYS A N 1
ATOM 695 C CA . LYS A 1 90 ? -33.440 -29.746 44.705 1.00 36.97 90 LYS A CA 1
ATOM 696 C C . LYS A 1 90 ? -33.467 -31.174 45.233 1.00 36.97 90 LYS A C 1
ATOM 698 O O . LYS A 1 90 ? -33.872 -32.078 44.507 1.00 36.97 90 LYS A O 1
ATOM 703 N N . GLU A 1 91 ? -33.047 -31.369 46.478 1.00 32.47 91 GLU A N 1
ATOM 704 C CA . GLU A 1 91 ? -33.133 -32.669 47.138 1.00 32.47 91 GLU A CA 1
ATOM 705 C C . GLU A 1 91 ? -34.598 -33.127 47.195 1.00 32.47 91 GLU A C 1
ATOM 707 O O . GLU A 1 91 ? -35.411 -32.584 47.949 1.00 32.47 91 GLU A O 1
ATOM 712 N N . GLU A 1 92 ? -34.945 -34.142 46.399 1.00 30.27 92 GLU A N 1
ATOM 713 C CA . GLU A 1 92 ? -36.225 -34.834 46.517 1.00 30.27 92 GLU A CA 1
ATOM 714 C C . GLU A 1 92 ? -36.244 -35.638 47.821 1.00 30.27 92 GLU A C 1
ATOM 716 O O . GLU A 1 92 ? -35.827 -36.797 47.895 1.00 30.27 92 GLU A O 1
ATOM 721 N N . THR A 1 93 ? -36.760 -35.011 48.875 1.00 28.95 93 THR A N 1
ATOM 722 C CA . THR A 1 93 ? -37.069 -35.675 50.142 1.00 28.95 93 THR A CA 1
ATOM 723 C C . THR A 1 93 ? -38.258 -36.613 49.942 1.00 28.95 93 THR A C 1
ATOM 725 O O . THR A 1 93 ? -39.424 -36.241 50.073 1.00 28.95 93 THR A O 1
ATOM 728 N N . THR A 1 94 ? -37.955 -37.866 49.603 1.00 30.41 94 THR A N 1
ATOM 729 C CA . THR A 1 94 ? -38.935 -38.945 49.444 1.00 30.41 94 THR A CA 1
ATOM 730 C C . THR A 1 94 ? -39.628 -39.244 50.774 1.00 30.41 94 THR A C 1
ATOM 732 O O . THR A 1 94 ? -39.090 -39.911 51.657 1.00 30.41 94 THR A O 1
ATOM 735 N N . ALA A 1 95 ? -40.863 -38.760 50.918 1.00 28.95 95 ALA A N 1
ATOM 736 C CA . ALA A 1 95 ? -41.701 -39.015 52.084 1.00 28.95 95 ALA A CA 1
ATOM 737 C C . ALA A 1 95 ? -42.236 -40.461 52.085 1.00 28.95 95 ALA A C 1
ATOM 739 O O . ALA A 1 95 ? -43.302 -40.754 51.540 1.00 28.95 95 ALA A O 1
ATOM 740 N N . GLY A 1 96 ? -41.503 -41.372 52.727 1.00 31.97 96 GLY A N 1
ATOM 741 C CA . GLY A 1 96 ? -41.985 -42.717 53.043 1.00 31.97 96 GLY A CA 1
ATOM 742 C C . GLY A 1 96 ? -42.998 -42.691 54.191 1.00 31.97 96 GLY A C 1
ATOM 743 O O . GLY A 1 96 ? -42.660 -42.330 55.316 1.00 31.97 96 GLY A O 1
ATOM 744 N N . GLN A 1 97 ? -44.244 -43.089 53.927 1.00 28.81 97 GLN A 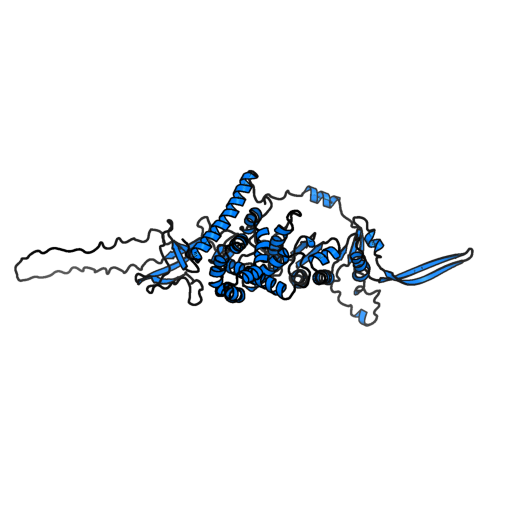N 1
ATOM 745 C CA . GLN A 1 97 ? -45.263 -43.247 54.967 1.00 28.81 97 GLN A CA 1
ATOM 746 C C . GLN A 1 97 ? -44.985 -44.484 55.832 1.00 28.81 97 GLN A C 1
ATOM 748 O O . GLN A 1 97 ? -44.759 -45.577 55.316 1.00 28.81 97 GLN A O 1
ATOM 753 N N . SER A 1 98 ? -45.090 -44.343 57.153 1.00 28.14 98 SER A N 1
ATOM 754 C CA . SER A 1 98 ? -45.285 -45.456 58.090 1.00 28.14 98 SER A CA 1
ATOM 755 C C . SER A 1 98 ? -46.025 -44.945 59.325 1.00 28.14 98 SER A C 1
ATOM 757 O O . SER A 1 98 ? -45.672 -43.911 59.887 1.00 28.14 98 SER A O 1
ATOM 759 N N . GLN A 1 99 ? -47.095 -45.637 59.704 1.00 26.42 99 GLN A N 1
ATOM 760 C CA . GLN A 1 99 ? -47.903 -45.329 60.885 1.00 26.42 99 GLN A CA 1
ATOM 761 C C . GLN A 1 99 ? -47.250 -45.944 62.130 1.00 26.42 99 GLN A C 1
ATOM 763 O O . GLN A 1 99 ? -46.764 -47.065 62.038 1.00 26.42 99 GLN A O 1
ATOM 768 N N . GLU A 1 100 ? -47.294 -45.268 63.285 1.00 25.36 100 GLU A N 1
ATOM 769 C CA . GLU A 1 100 ? -48.092 -45.711 64.448 1.00 25.36 100 GLU A CA 1
ATOM 770 C C . GLU A 1 100 ? -47.881 -44.862 65.729 1.00 25.36 100 GLU A C 1
ATOM 772 O O . GLU A 1 100 ? -46.795 -44.374 66.014 1.00 25.36 100 GLU A O 1
ATOM 777 N N . GLN A 1 101 ? -48.968 -44.770 66.510 1.00 25.19 101 GLN A N 1
ATOM 778 C CA . GLN A 1 101 ? -49.055 -44.588 67.974 1.00 25.19 101 GLN A CA 1
ATOM 779 C C . GLN A 1 101 ? -48.623 -43.256 68.658 1.00 25.19 101 GLN A C 1
ATOM 781 O O . GLN A 1 101 ? -47.461 -42.911 68.843 1.00 25.19 101 GLN A O 1
ATOM 786 N N . GLN A 1 102 ? -49.661 -42.567 69.157 1.00 23.11 102 GLN A N 1
ATOM 787 C CA . GLN A 1 102 ? -49.714 -41.619 70.294 1.00 23.11 102 GLN A CA 1
ATOM 788 C C . GLN A 1 102 ? -49.368 -42.315 71.651 1.00 23.11 102 GLN A C 1
ATOM 790 O O . GLN A 1 102 ? -49.318 -43.546 71.634 1.00 23.11 102 GLN A O 1
ATOM 795 N N . PRO A 1 103 ? -49.220 -41.634 72.834 1.00 33.56 103 PRO A N 1
ATOM 796 C CA . PRO A 1 103 ? -49.850 -40.346 73.204 1.00 33.56 103 PRO A CA 1
ATOM 797 C C . PRO A 1 103 ? -49.112 -39.351 74.150 1.00 33.56 103 PRO A C 1
ATOM 799 O O . PRO A 1 103 ? -48.224 -39.703 74.920 1.00 33.56 103 PRO A O 1
ATOM 802 N N . SER A 1 104 ? -49.714 -38.150 74.256 1.00 23.14 104 SER A N 1
ATOM 803 C CA . SER A 1 104 ? -49.678 -37.209 75.408 1.00 23.14 104 SER A CA 1
ATOM 804 C C . SER A 1 104 ? -48.360 -36.426 75.644 1.00 23.14 104 SER A C 1
ATOM 806 O O . SER A 1 104 ? -47.293 -36.902 75.289 1.00 23.14 104 SER A O 1
ATOM 808 N N . SER A 1 105 ? -48.339 -35.210 76.211 1.00 24.50 105 SER A N 1
ATOM 809 C CA . SER A 1 105 ? -49.364 -34.403 76.909 1.00 24.50 105 SER A CA 1
ATOM 810 C C . SER A 1 105 ? -48.998 -32.897 76.905 1.00 24.50 105 SER A C 1
ATOM 812 O O . SER A 1 105 ? -47.816 -32.591 76.897 1.00 24.50 105 SER A O 1
ATOM 814 N N . SER A 1 106 ? -49.987 -31.987 77.054 1.00 24.86 106 SER A N 1
ATOM 815 C CA . SER A 1 106 ? -49.880 -30.596 77.609 1.00 24.86 106 SER A CA 1
ATOM 816 C C . SER A 1 106 ? -48.854 -29.585 77.008 1.00 24.86 106 SER A C 1
ATOM 818 O O . SER A 1 106 ? -47.727 -29.930 76.712 1.00 24.86 106 SER A O 1
ATOM 820 N N . LYS A 1 107 ? -49.102 -28.268 76.881 1.00 29.55 107 LYS A N 1
ATOM 821 C CA . LYS A 1 107 ? -50.071 -27.368 77.542 1.00 29.55 107 LYS A CA 1
ATOM 822 C C . LYS A 1 107 ? -50.187 -26.005 76.807 1.00 29.55 107 LYS A C 1
ATOM 824 O O . LYS A 1 107 ? -49.211 -25.533 76.249 1.00 29.55 107 LYS A O 1
ATOM 829 N N . GLU A 1 108 ? -51.376 -25.406 76.891 1.00 27.52 108 GLU A N 1
ATOM 830 C CA . GLU A 1 108 ? -51.723 -23.972 77.065 1.00 27.52 108 GLU A CA 1
ATOM 831 C C . GLU A 1 108 ? -50.937 -22.808 76.373 1.00 27.52 108 GLU A C 1
ATOM 833 O O . GLU A 1 108 ? -49.781 -22.516 76.649 1.00 27.52 108 GLU A O 1
ATOM 838 N N . THR A 1 109 ? -51.714 -22.078 75.558 1.00 23.09 109 THR A N 1
ATOM 839 C CA . THR A 1 109 ? -51.709 -20.674 75.043 1.00 23.09 109 THR A CA 1
ATOM 840 C C . THR A 1 109 ? -51.567 -19.527 76.084 1.00 23.09 109 THR A C 1
ATOM 842 O O . THR A 1 109 ? -51.708 -19.826 77.268 1.00 23.09 109 THR A O 1
ATOM 845 N N . PRO A 1 110 ? -51.612 -18.207 75.720 1.00 39.25 110 PRO A N 1
ATOM 846 C CA . PRO A 1 110 ? -51.100 -17.428 74.558 1.00 39.25 110 PRO A CA 1
ATOM 847 C C . PRO A 1 110 ? -50.487 -16.047 75.006 1.00 39.25 110 PRO A C 1
ATOM 849 O O . PRO A 1 110 ? -50.006 -15.944 76.130 1.00 39.25 110 PRO A O 1
ATOM 852 N N . SER A 1 111 ? -50.618 -14.973 74.188 1.00 24.89 111 SER A N 1
ATOM 853 C CA . SER A 1 111 ? -50.316 -13.529 74.446 1.00 24.89 111 SER A CA 1
ATOM 854 C C . SER A 1 111 ? -48.811 -13.158 74.489 1.00 24.89 111 SER A C 1
ATOM 856 O O . SER A 1 111 ? -48.007 -14.014 74.826 1.00 24.89 111 SER A O 1
ATOM 858 N N . GLU A 1 112 ? -48.288 -11.961 74.164 1.00 26.55 112 GLU A N 1
ATOM 859 C CA . GLU A 1 112 ? -48.716 -10.736 73.429 1.00 26.55 112 GLU A CA 1
ATOM 860 C C . GLU A 1 112 ? -47.426 -9.889 73.124 1.00 26.55 112 GLU A C 1
ATOM 862 O O . GLU A 1 112 ? -46.340 -10.332 73.490 1.00 26.55 112 GLU A O 1
ATOM 867 N N . GLN A 1 113 ? -47.358 -8.717 72.459 1.00 25.97 113 GLN A N 1
ATOM 868 C CA . GLN A 1 113 ? -48.361 -7.733 72.001 1.00 25.97 113 GLN A CA 1
ATOM 869 C C . GLN A 1 113 ? -47.996 -7.114 70.611 1.00 25.97 113 GLN A C 1
ATOM 871 O O . GLN A 1 113 ? -48.011 -7.829 69.613 1.00 25.97 113 GLN A O 1
ATOM 876 N N . GLN A 1 114 ? -47.682 -5.807 70.518 1.00 25.69 114 GLN A N 1
ATOM 877 C CA . GLN A 1 114 ? -47.292 -5.039 69.315 1.00 25.69 114 GLN A CA 1
ATOM 878 C C . GLN A 1 114 ? -46.092 -4.113 69.613 1.00 25.69 114 GLN A C 1
ATOM 880 O O . GLN A 1 114 ? -46.002 -3.591 70.722 1.00 25.69 114 GLN A O 1
ATOM 885 N N . SER A 1 115 ? -45.278 -3.780 68.604 1.00 26.06 115 SER A N 1
ATOM 886 C CA . SER A 1 115 ? -44.687 -2.434 68.431 1.00 26.06 115 SER A CA 1
ATOM 887 C C . SER A 1 115 ? -44.208 -2.221 66.981 1.00 26.06 115 SER A C 1
ATOM 889 O O . SER A 1 115 ? -44.125 -3.175 66.208 1.00 26.06 115 SER A O 1
ATOM 891 N N . VAL A 1 116 ? -44.008 -0.958 66.587 1.00 26.84 116 VAL A N 1
ATOM 892 C CA . VAL A 1 116 ? -43.996 -0.473 65.187 1.00 26.84 116 VAL A CA 1
ATOM 893 C C . VAL A 1 116 ? -42.657 0.218 64.847 1.00 26.84 116 VAL A C 1
ATOM 895 O O . VAL A 1 116 ? -41.929 0.597 65.761 1.00 26.84 116 VAL A O 1
ATOM 898 N N . ASP A 1 117 ? -42.405 0.424 63.545 1.00 24.61 117 ASP A N 1
ATOM 899 C CA . ASP A 1 117 ? -41.378 1.294 62.923 1.00 24.61 117 ASP A CA 1
ATOM 900 C C . ASP A 1 117 ? -39.905 0.808 63.012 1.00 24.61 117 ASP A C 1
ATOM 902 O O . ASP A 1 117 ? -39.441 0.342 64.043 1.00 24.61 117 ASP A O 1
ATOM 906 N N . ALA A 1 118 ? -39.064 0.864 61.969 1.00 24.48 118 ALA A N 1
ATOM 907 C CA . ALA A 1 118 ? -38.999 1.819 60.861 1.00 24.48 118 ALA A CA 1
ATOM 908 C C . ALA A 1 118 ? -38.202 1.284 59.638 1.00 24.48 118 ALA A C 1
ATOM 910 O O . ALA A 1 118 ? -37.334 0.429 59.784 1.00 24.48 118 ALA A O 1
ATOM 911 N N . PHE A 1 119 ? -38.473 1.866 58.460 1.00 26.41 119 PHE A N 1
ATOM 912 C CA . PHE A 1 119 ? -37.613 2.003 57.263 1.00 26.41 119 PHE A CA 1
ATOM 913 C C . PHE A 1 119 ? -36.501 0.965 56.985 1.00 26.41 119 PHE A C 1
ATOM 915 O O . PHE A 1 119 ? -35.431 1.010 57.590 1.00 26.41 119 PHE A O 1
ATOM 922 N N . LYS A 1 120 ? -36.666 0.191 55.899 1.00 26.52 120 LYS A N 1
ATOM 923 C CA . LYS A 1 120 ? -35.555 -0.273 55.045 1.00 26.52 120 LYS A CA 1
ATOM 924 C C . LYS A 1 120 ? -35.957 -0.317 53.569 1.00 26.52 120 LYS A C 1
ATOM 926 O O . LYS A 1 120 ? -37.135 -0.462 53.250 1.00 26.52 120 LYS A O 1
ATOM 931 N N . GLU A 1 121 ? -34.967 -0.113 52.706 1.00 27.31 121 GLU A N 1
ATOM 932 C CA . GLU A 1 121 ? -35.121 0.126 51.267 1.00 27.31 121 GLU A CA 1
ATOM 933 C C . GLU A 1 121 ? -35.642 -1.089 50.484 1.00 27.31 121 GLU A C 1
ATOM 935 O O . GLU A 1 121 ? -35.560 -2.235 50.930 1.00 27.31 121 GLU A O 1
ATOM 940 N N . GLN A 1 122 ? -36.193 -0.815 49.299 1.00 26.50 122 GLN A N 1
ATOM 941 C CA . GLN A 1 122 ? -36.764 -1.826 48.412 1.00 26.50 122 GLN A CA 1
ATOM 942 C C . GLN A 1 122 ? -35.689 -2.791 47.899 1.00 26.50 122 GLN A C 1
ATOM 944 O O . GLN A 1 122 ? -34.687 -2.387 47.315 1.00 26.50 122 GLN A O 1
ATOM 949 N N . THR A 1 123 ? -35.935 -4.083 48.095 1.00 25.42 123 THR A N 1
ATOM 950 C CA . THR A 1 123 ? -35.068 -5.181 47.667 1.00 25.42 123 THR A CA 1
ATOM 951 C C . THR A 1 123 ? -35.449 -5.723 46.289 1.00 25.42 123 THR A C 1
ATOM 953 O O . THR A 1 123 ? -36.617 -5.972 46.012 1.00 25.42 123 THR A O 1
ATOM 956 N N . ASN A 1 124 ? -34.421 -5.991 45.477 1.00 28.16 124 ASN A N 1
ATOM 957 C CA . ASN A 1 124 ? -34.367 -6.958 44.374 1.00 28.16 124 ASN A CA 1
ATOM 958 C C . ASN A 1 124 ? -35.615 -7.130 43.485 1.00 28.16 124 ASN A C 1
ATOM 960 O O . ASN A 1 124 ? -36.409 -8.054 43.677 1.00 28.16 124 ASN A O 1
ATOM 964 N N . SER A 1 125 ? -35.652 -6.406 42.366 1.00 26.83 125 SER A N 1
ATOM 965 C CA . SER A 1 125 ? -36.145 -6.998 41.119 1.00 26.83 125 SER A CA 1
ATOM 966 C C . SER A 1 125 ? -35.055 -7.900 40.533 1.00 26.83 125 SER A C 1
ATOM 968 O O . SER A 1 125 ? -34.000 -7.414 40.128 1.00 26.83 125 SER A O 1
ATOM 970 N N . LYS A 1 126 ? -35.302 -9.214 40.478 1.00 34.97 126 LYS A N 1
ATOM 971 C CA . LYS A 1 126 ? -34.518 -10.114 39.624 1.00 34.97 126 LYS A CA 1
ATOM 972 C C . LYS A 1 126 ? -34.740 -9.705 38.167 1.00 34.97 126 LYS A C 1
ATOM 974 O O . LYS A 1 126 ? -35.836 -9.915 37.655 1.00 34.97 126 LYS A O 1
ATOM 979 N N . GLU A 1 127 ? -33.717 -9.188 37.500 1.00 29.94 127 GLU A N 1
ATOM 980 C CA . GLU A 1 127 ? -33.669 -9.265 36.042 1.00 29.94 127 GLU A CA 1
ATOM 981 C C . GLU A 1 127 ? -33.143 -10.653 35.673 1.00 29.94 127 GLU A C 1
ATOM 983 O O . GLU A 1 127 ? -31.957 -10.958 35.795 1.00 29.94 127 GLU A O 1
ATOM 988 N N . GLU A 1 128 ? -34.066 -11.536 35.294 1.00 33.09 128 GLU A N 1
ATOM 989 C CA . GLU A 1 128 ? -33.710 -12.763 34.591 1.00 33.09 128 GLU A CA 1
ATOM 990 C C . GLU A 1 128 ? -33.114 -12.366 33.235 1.00 33.09 128 GLU A C 1
ATOM 992 O O . GLU A 1 128 ? -33.693 -11.552 32.512 1.00 33.09 128 GLU A O 1
ATOM 997 N N . LEU A 1 129 ? -31.934 -12.911 32.918 1.00 42.47 129 LEU A N 1
ATOM 998 C CA . LEU A 1 129 ? -31.239 -12.652 31.655 1.00 42.47 129 LEU A CA 1
ATOM 999 C C . LEU A 1 129 ? -32.208 -12.914 30.485 1.00 42.47 129 LEU A C 1
ATOM 1001 O O . LEU A 1 129 ? -32.770 -14.012 30.421 1.00 42.47 129 LEU A O 1
ATOM 1005 N N . PRO A 1 130 ? -32.434 -11.939 29.582 1.00 38.12 130 PRO A N 1
ATOM 1006 C CA . PRO A 1 130 ? -33.456 -12.059 28.548 1.00 38.12 130 PRO A CA 1
ATOM 1007 C C . PRO A 1 130 ? -33.181 -13.244 27.616 1.00 38.12 130 PRO A C 1
ATOM 1009 O O . PRO A 1 130 ? -32.028 -13.598 27.370 1.00 38.12 130 PRO A O 1
ATOM 1012 N N . GLU A 1 131 ? -34.248 -13.850 27.082 1.00 36.91 131 GLU A N 1
ATOM 1013 C CA . GLU A 1 131 ? -34.167 -15.037 26.223 1.00 36.91 131 GLU A CA 1
ATOM 1014 C C . GLU A 1 131 ? -33.245 -14.819 25.012 1.00 36.91 131 GLU A C 1
ATOM 1016 O O . GLU A 1 131 ? -33.612 -14.197 24.014 1.00 36.91 131 GLU A O 1
ATOM 1021 N N . GLY A 1 132 ? -32.037 -15.376 25.108 1.00 55.56 132 GLY A N 1
ATOM 1022 C CA . GLY A 1 132 ? -31.005 -15.303 24.082 1.00 55.56 132 GLY A CA 1
ATOM 1023 C C . GLY A 1 132 ? -29.614 -15.255 24.703 1.00 55.56 132 GLY A C 1
ATOM 1024 O O . GLY A 1 132 ? -29.121 -14.183 25.036 1.00 55.56 132 GLY A O 1
ATOM 1025 N N . ASN A 1 133 ? -28.932 -16.403 24.791 1.00 76.44 133 ASN A N 1
ATOM 1026 C CA . ASN A 1 133 ? -27.521 -16.491 25.199 1.00 76.44 133 ASN A CA 1
ATOM 1027 C C . ASN A 1 133 ? -26.582 -15.953 24.090 1.00 76.44 133 ASN A C 1
ATOM 1029 O O . ASN A 1 133 ? -25.660 -16.649 23.674 1.00 76.44 133 ASN A O 1
ATOM 1033 N N . LYS A 1 134 ? -26.842 -14.759 23.550 1.00 89.94 134 LYS A N 1
ATOM 1034 C CA . LYS A 1 134 ? -26.096 -14.147 22.446 1.00 89.94 134 LYS A CA 1
ATOM 1035 C C . LYS A 1 134 ? -25.988 -12.641 22.670 1.00 89.94 134 LYS A C 1
ATOM 1037 O O . LYS A 1 134 ? -26.977 -11.925 22.534 1.00 89.94 134 LYS A O 1
ATOM 1042 N N . PHE A 1 135 ? -24.775 -12.178 22.945 1.00 93.62 135 PHE A N 1
ATOM 1043 C CA . PHE A 1 135 ? -24.459 -10.768 23.181 1.00 93.62 135 PHE A CA 1
ATOM 1044 C C . PHE A 1 135 ? -23.378 -10.307 22.205 1.00 93.62 135 PHE A C 1
ATOM 1046 O O . PHE A 1 135 ? -22.446 -11.063 21.923 1.00 93.62 135 PHE A O 1
ATOM 1053 N N . GLU A 1 136 ? -23.516 -9.102 21.653 1.00 94.81 136 GLU A N 1
ATOM 1054 C CA . GLU A 1 136 ? -22.547 -8.544 20.703 1.00 94.81 136 GLU A CA 1
ATOM 1055 C C . GLU A 1 136 ? -21.316 -8.033 21.455 1.00 94.81 136 GLU A C 1
ATOM 1057 O O . GLU A 1 136 ? -21.451 -7.309 22.438 1.00 94.81 136 GLU A O 1
ATOM 1062 N N . LEU A 1 137 ? -20.119 -8.412 21.007 1.00 94.62 137 LEU A N 1
ATOM 1063 C CA . LEU A 1 137 ? -18.862 -8.044 21.654 1.00 94.62 137 LEU A CA 1
ATOM 1064 C C . LEU A 1 137 ? -18.206 -6.847 20.952 1.00 94.62 137 LEU A C 1
ATOM 1066 O O . LEU A 1 137 ? -17.659 -6.955 19.842 1.00 94.62 137 LEU A O 1
ATOM 1070 N N . VAL A 1 138 ? -18.194 -5.711 21.638 1.00 93.50 138 VAL A N 1
ATOM 1071 C CA . VAL A 1 138 ? -17.523 -4.476 21.215 1.00 93.50 138 VAL A CA 1
ATOM 1072 C C . VAL A 1 138 ? -16.250 -4.253 22.037 1.00 93.50 138 VAL A C 1
ATOM 1074 O O . VAL A 1 138 ? -16.108 -4.813 23.120 1.00 93.50 138 VAL A O 1
ATOM 1077 N N . ILE A 1 139 ? -15.312 -3.466 21.503 1.00 92.19 139 ILE A N 1
ATOM 1078 C CA . ILE A 1 139 ? -14.189 -2.923 22.283 1.00 92.19 139 ILE A CA 1
ATOM 1079 C C . ILE A 1 139 ? -14.500 -1.446 22.533 1.00 92.19 139 ILE A C 1
ATOM 1081 O O . ILE A 1 139 ? -15.072 -0.781 21.663 1.00 92.19 139 ILE A O 1
ATOM 1085 N N . ARG A 1 140 ? -14.164 -0.956 23.721 1.00 88.19 140 ARG A N 1
ATOM 1086 C CA . ARG A 1 140 ? -14.259 0.437 24.156 1.00 88.19 140 ARG A CA 1
ATOM 1087 C C . ARG A 1 140 ? -12.894 0.946 24.577 1.00 88.19 140 ARG A C 1
ATOM 1089 O O . ARG A 1 140 ? -11.991 0.154 24.811 1.00 88.19 140 ARG A O 1
ATOM 1096 N N . ASN A 1 141 ? -12.760 2.271 24.635 1.00 87.31 141 ASN A N 1
ATOM 1097 C CA . ASN A 1 141 ? -11.517 2.939 25.019 1.00 87.31 141 ASN A CA 1
ATOM 1098 C C . ASN A 1 141 ? -10.322 2.334 24.254 1.00 87.31 141 ASN A C 1
ATOM 1100 O O . ASN A 1 141 ? -10.318 2.384 23.022 1.00 87.31 141 ASN A O 1
ATOM 1104 N N . TRP A 1 142 ? -9.347 1.738 24.941 1.00 88.19 142 TRP A N 1
ATOM 1105 C CA . TRP A 1 142 ? -8.187 1.095 24.317 1.00 88.19 142 TRP A CA 1
ATOM 1106 C C . TRP A 1 142 ? -8.397 -0.402 24.084 1.00 88.19 142 TRP A C 1
ATOM 1108 O O . TRP A 1 142 ? -8.251 -0.878 22.952 1.00 88.19 142 TRP A O 1
ATOM 1118 N N . ASP A 1 143 ? -8.732 -1.122 25.149 1.00 87.50 143 ASP A N 1
ATOM 1119 C CA . ASP A 1 143 ? -8.717 -2.579 25.224 1.00 87.50 143 ASP A CA 1
ATOM 1120 C C . ASP A 1 143 ? -9.874 -3.185 26.051 1.00 87.50 143 ASP A C 1
ATOM 1122 O O . ASP A 1 143 ? -9.981 -4.406 26.155 1.00 87.50 143 ASP A O 1
ATOM 1126 N N . ASP A 1 144 ? -10.808 -2.363 26.530 1.00 90.81 144 ASP A N 1
ATOM 1127 C CA . ASP A 1 144 ? -11.964 -2.770 27.329 1.00 90.81 144 ASP A CA 1
ATOM 1128 C C . ASP A 1 144 ? -12.990 -3.540 26.463 1.00 90.81 144 ASP A C 1
ATOM 1130 O O . ASP A 1 144 ? -13.603 -2.981 25.543 1.00 90.81 144 ASP A O 1
ATOM 1134 N N . TYR A 1 145 ? -13.254 -4.815 26.747 1.00 93.75 145 TYR A N 1
ATOM 1135 C CA . TYR A 1 145 ? -14.375 -5.541 26.148 1.00 93.75 145 TYR A CA 1
ATOM 1136 C C . TYR A 1 145 ? -15.701 -5.142 26.801 1.00 93.75 145 TYR A C 1
ATOM 1138 O O . TYR A 1 145 ? -15.824 -5.004 28.014 1.00 93.75 145 TYR A O 1
ATOM 1146 N N . GLN A 1 146 ? -16.752 -5.038 25.988 1.00 93.56 146 GLN A N 1
ATOM 1147 C CA . GLN A 1 146 ? -18.129 -4.971 26.475 1.00 93.56 146 GLN A CA 1
ATOM 1148 C C . GLN A 1 146 ? -19.018 -5.923 25.684 1.00 93.56 146 GLN A C 1
ATOM 1150 O O . GLN A 1 146 ? -18.964 -5.967 24.453 1.00 93.56 146 GLN A O 1
ATOM 1155 N N . ALA A 1 147 ? -19.874 -6.655 26.396 1.00 93.56 147 ALA A N 1
ATOM 1156 C CA . ALA A 1 147 ? -20.942 -7.439 25.792 1.00 93.56 147 ALA A CA 1
ATOM 1157 C C . ALA A 1 147 ? -22.253 -6.656 25.879 1.00 93.56 147 ALA A C 1
ATOM 1159 O O . ALA A 1 147 ? -22.668 -6.279 26.978 1.00 93.56 147 ALA A O 1
ATOM 1160 N N . ILE A 1 148 ? -22.909 -6.421 24.742 1.00 93.75 148 ILE A N 1
ATOM 1161 C CA . ILE A 1 148 ? -24.152 -5.645 24.660 1.00 93.75 148 ILE A CA 1
ATOM 1162 C C . ILE A 1 148 ? -25.334 -6.475 24.145 1.00 93.75 148 ILE A C 1
ATOM 1164 O O . ILE A 1 148 ? -25.169 -7.404 23.348 1.00 93.75 148 ILE A O 1
ATOM 1168 N N . ASP A 1 149 ? -26.540 -6.136 24.603 1.00 90.62 149 ASP A N 1
ATOM 1169 C CA . ASP A 1 149 ? -27.791 -6.706 24.092 1.00 90.62 149 ASP A CA 1
ATOM 1170 C C . ASP A 1 149 ? -28.255 -6.037 22.779 1.00 90.62 149 ASP A C 1
ATOM 1172 O O . ASP A 1 149 ? -27.680 -5.060 22.296 1.00 90.62 149 ASP A O 1
ATOM 1176 N N . ALA A 1 150 ? -29.358 -6.531 22.208 1.00 86.31 150 ALA A N 1
ATOM 1177 C CA . ALA A 1 150 ? -29.962 -5.978 20.990 1.00 86.31 150 ALA A CA 1
ATOM 1178 C C . ALA A 1 150 ? -30.537 -4.546 21.136 1.00 86.31 150 ALA A C 1
ATOM 1180 O O . ALA A 1 150 ? -31.032 -3.982 20.159 1.00 86.31 150 ALA A O 1
ATOM 1181 N N . LYS A 1 151 ? -30.508 -3.960 22.340 1.00 87.44 151 LYS A N 1
ATOM 1182 C CA . LYS A 1 151 ? -30.905 -2.576 22.647 1.00 87.44 151 LYS A CA 1
ATOM 1183 C C . LYS A 1 151 ? -29.689 -1.689 22.975 1.00 87.44 151 LYS A C 1
ATOM 1185 O O . LYS A 1 151 ? -29.883 -0.527 23.327 1.00 87.44 151 LYS A O 1
ATOM 1190 N N . ASN A 1 152 ? -28.464 -2.205 22.824 1.00 86.62 152 ASN A N 1
ATOM 1191 C CA . ASN A 1 152 ? -27.191 -1.594 23.225 1.00 86.62 152 ASN A CA 1
ATOM 1192 C C . ASN A 1 152 ? -27.023 -1.371 24.744 1.00 86.62 152 ASN A C 1
ATOM 1194 O O . ASN A 1 152 ? -26.218 -0.531 25.149 1.00 86.62 152 ASN A O 1
ATOM 1198 N N . ASN A 1 153 ? -27.739 -2.112 25.594 1.00 90.62 153 ASN A N 1
ATOM 1199 C CA . ASN A 1 153 ? -27.451 -2.144 27.029 1.00 90.62 153 ASN A CA 1
ATOM 1200 C C . ASN A 1 153 ? -26.194 -2.986 27.273 1.00 90.62 153 ASN A C 1
ATOM 1202 O O . ASN A 1 153 ? -26.067 -4.069 26.702 1.00 90.62 153 ASN A O 1
ATOM 1206 N N . VAL A 1 154 ? -25.291 -2.520 28.137 1.00 91.25 154 VAL A N 1
ATOM 1207 C CA . VAL A 1 154 ? -24.116 -3.296 28.563 1.00 91.25 154 VAL A CA 1
ATOM 1208 C C . VAL A 1 154 ? -24.567 -4.389 29.530 1.00 91.25 154 VAL A C 1
ATOM 1210 O O . VAL A 1 154 ? -25.135 -4.095 30.577 1.00 91.25 154 VAL A O 1
ATOM 1213 N N . ILE A 1 155 ? -24.320 -5.644 29.157 1.00 91.62 155 ILE A N 1
ATOM 1214 C CA . ILE A 1 155 ? -24.630 -6.846 29.943 1.00 91.62 155 ILE A CA 1
ATOM 1215 C C . ILE A 1 155 ? -23.387 -7.346 30.689 1.00 91.62 155 ILE A C 1
ATOM 1217 O O . ILE A 1 155 ? -23.512 -7.861 31.795 1.00 91.62 155 ILE A O 1
ATOM 1221 N N . LEU A 1 156 ? -22.195 -7.169 30.107 1.00 91.50 156 LEU A N 1
ATOM 1222 C CA . LEU A 1 156 ? -20.904 -7.423 30.757 1.00 91.50 156 LEU A CA 1
ATOM 1223 C C . LEU A 1 156 ? -19.950 -6.270 30.452 1.00 91.50 156 LEU A C 1
ATOM 1225 O O . LEU A 1 156 ? -19.806 -5.886 29.289 1.00 91.50 156 LEU A O 1
ATOM 1229 N N . ASP A 1 157 ? -19.280 -5.773 31.487 1.00 92.00 157 ASP A N 1
ATOM 1230 C CA . ASP A 1 157 ? -18.240 -4.742 31.424 1.00 92.00 157 ASP A CA 1
ATOM 1231 C C . ASP A 1 157 ? -16.814 -5.308 31.541 1.00 92.00 157 ASP A C 1
ATOM 1233 O O . ASP A 1 157 ? -15.870 -4.532 31.554 1.00 92.00 157 ASP A O 1
ATOM 1237 N N . PHE A 1 158 ? -16.668 -6.637 31.642 1.00 93.62 158 PHE A N 1
ATOM 1238 C CA . PHE A 1 158 ? -15.385 -7.336 31.792 1.00 93.62 158 PHE A CA 1
ATOM 1239 C C . PHE A 1 158 ? -14.530 -6.845 32.976 1.00 93.62 158 PHE A C 1
ATOM 1241 O O . PHE A 1 158 ? -13.305 -6.898 32.924 1.00 93.62 158 PHE A O 1
ATOM 1248 N N . VAL A 1 159 ? -15.167 -6.439 34.084 1.00 93.06 159 VAL A N 1
ATOM 1249 C CA . VAL A 1 159 ? -14.463 -6.046 35.317 1.00 93.06 159 VAL A CA 1
ATOM 1250 C C . VAL A 1 159 ? -14.621 -7.079 36.440 1.00 93.06 159 VAL A C 1
ATOM 1252 O O . VAL A 1 159 ? -15.728 -7.548 36.717 1.00 93.06 159 VAL A O 1
ATOM 1255 N N . ASP A 1 160 ? -13.514 -7.413 37.112 1.00 92.44 160 ASP A N 1
ATOM 1256 C CA . ASP A 1 160 ? -13.462 -8.412 38.186 1.00 92.44 160 ASP A CA 1
ATOM 1257 C C . ASP A 1 160 ? -14.008 -7.936 39.555 1.00 92.44 160 ASP A C 1
ATOM 1259 O O . ASP A 1 160 ? -14.366 -6.770 39.756 1.00 92.44 160 ASP A O 1
ATOM 1263 N N . GLU A 1 161 ? -14.032 -8.853 40.534 1.00 92.19 161 GLU A N 1
ATOM 1264 C CA . GLU A 1 161 ? -14.431 -8.588 41.930 1.00 92.19 161 GLU A CA 1
ATOM 1265 C C . GLU A 1 161 ? -13.563 -7.529 42.653 1.00 92.19 161 GLU A C 1
ATOM 1267 O O . GLU A 1 161 ? -13.983 -6.989 43.677 1.00 92.19 161 GLU A O 1
ATOM 1272 N N . ASN A 1 162 ? -12.383 -7.194 42.118 1.00 90.50 162 ASN A N 1
ATOM 1273 C CA . ASN A 1 162 ? -11.452 -6.197 42.657 1.00 90.50 162 ASN A CA 1
ATOM 1274 C C . ASN A 1 162 ? -11.512 -4.848 41.910 1.00 90.50 162 ASN A C 1
ATOM 1276 O O . ASN A 1 162 ? -10.928 -3.869 42.378 1.00 90.50 162 ASN A O 1
ATOM 1280 N N . GLY A 1 163 ? -12.210 -4.777 40.773 1.00 87.69 163 GLY A N 1
ATOM 1281 C CA . GLY A 1 163 ? -12.278 -3.595 39.914 1.00 87.69 163 GLY A CA 1
ATOM 1282 C C . GLY A 1 163 ? -11.270 -3.564 38.757 1.00 87.69 163 GLY A C 1
ATOM 1283 O O . GLY A 1 163 ? -11.187 -2.529 38.096 1.00 87.69 163 GLY A O 1
ATOM 1284 N N . ASN A 1 164 ? -10.536 -4.650 38.498 1.00 90.31 164 ASN A N 1
ATOM 1285 C CA . ASN A 1 164 ? -9.600 -4.774 37.377 1.00 90.31 164 ASN A CA 1
ATOM 1286 C C . ASN A 1 164 ? -10.333 -5.154 36.085 1.00 90.31 164 ASN A C 1
ATOM 1288 O O . ASN A 1 164 ? -11.208 -6.019 36.110 1.00 90.31 164 ASN A O 1
ATOM 1292 N N . ASP A 1 165 ? -9.934 -4.568 34.959 1.00 91.44 165 ASP A N 1
ATOM 1293 C CA . ASP A 1 165 ? -10.347 -5.044 33.637 1.00 91.44 165 ASP A CA 1
ATOM 1294 C C . ASP A 1 165 ? -9.696 -6.414 33.347 1.00 91.44 165 ASP A C 1
ATOM 1296 O O . ASP A 1 165 ? -8.503 -6.600 33.597 1.00 91.44 165 ASP A O 1
ATOM 1300 N N . VAL A 1 166 ? -10.482 -7.382 32.866 1.00 93.44 166 VAL A N 1
ATOM 1301 C CA . VAL A 1 166 ? -10.038 -8.744 32.503 1.00 93.44 166 VAL A CA 1
ATOM 1302 C C . VAL A 1 166 ? -10.165 -9.046 31.005 1.00 93.44 166 VAL A C 1
ATOM 1304 O O . VAL A 1 166 ? -10.124 -10.205 30.589 1.00 93.44 166 VAL A O 1
ATOM 1307 N N . SER A 1 167 ? -10.329 -8.013 30.180 1.00 93.62 167 SER A N 1
ATOM 1308 C CA . SER A 1 167 ? -10.369 -8.098 28.714 1.00 93.62 167 SER A CA 1
ATOM 1309 C C . SER A 1 167 ? -9.010 -8.458 28.117 1.00 93.62 167 SER A C 1
ATOM 1311 O O . SER A 1 167 ? -8.946 -9.061 27.040 1.00 93.62 167 SER A O 1
ATOM 1313 N N . THR A 1 168 ? -7.928 -8.130 28.827 1.00 91.75 168 THR A N 1
ATOM 1314 C CA . THR A 1 168 ? -6.547 -8.446 28.456 1.00 91.75 168 THR A CA 1
ATOM 1315 C C . THR A 1 168 ? -5.786 -9.178 29.556 1.00 91.75 168 THR A C 1
ATOM 1317 O O . THR A 1 168 ? -6.132 -9.104 30.733 1.00 91.75 168 THR A O 1
ATOM 1320 N N . ASP A 1 169 ? -4.705 -9.850 29.168 1.00 90.00 169 ASP A N 1
ATOM 1321 C CA . ASP A 1 169 ? -3.695 -10.389 30.078 1.00 90.00 169 ASP A CA 1
ATOM 1322 C C . ASP A 1 169 ? -2.702 -9.318 30.591 1.00 90.00 169 ASP A C 1
ATOM 1324 O O . ASP A 1 169 ? -2.823 -8.123 30.302 1.00 90.00 169 ASP A O 1
ATOM 1328 N N . GLU A 1 170 ? -1.703 -9.758 31.367 1.00 85.44 170 GLU A N 1
ATOM 1329 C CA . GLU A 1 170 ? -0.645 -8.910 31.943 1.00 85.44 170 GLU A CA 1
ATOM 1330 C C . GLU A 1 170 ? 0.200 -8.170 30.879 1.00 85.44 170 GLU A C 1
ATOM 1332 O O . GLU A 1 170 ? 0.771 -7.121 31.178 1.00 85.44 170 GLU A O 1
ATOM 1337 N N . ASP A 1 171 ? 0.239 -8.671 29.637 1.00 83.12 171 ASP A N 1
ATOM 1338 C CA . ASP A 1 171 ? 0.971 -8.099 28.497 1.00 83.12 171 ASP A CA 1
ATOM 1339 C C . ASP A 1 171 ? 0.085 -7.180 27.615 1.00 83.12 171 ASP A C 1
ATOM 1341 O O . ASP A 1 171 ? 0.503 -6.747 26.532 1.00 83.12 171 ASP A O 1
ATOM 1345 N N . ARG A 1 172 ? -1.147 -6.866 28.056 1.00 82.94 172 ARG A N 1
ATOM 1346 C CA . ARG A 1 172 ? -2.189 -6.159 27.279 1.00 82.94 172 ARG A CA 1
ATOM 1347 C C . ARG A 1 172 ? -2.511 -6.835 25.939 1.00 82.94 172 ARG A C 1
ATOM 1349 O O . ARG A 1 172 ? -2.677 -6.180 24.899 1.00 82.94 172 ARG A O 1
ATOM 1356 N N . MET A 1 173 ? -2.583 -8.163 25.930 1.00 85.94 173 MET A N 1
ATOM 1357 C CA . MET A 1 173 ? -3.149 -8.929 24.822 1.00 85.94 173 MET A CA 1
ATOM 1358 C C . MET A 1 173 ? -4.559 -9.393 25.178 1.00 85.94 173 MET A C 1
ATOM 1360 O O . MET A 1 173 ? -4.798 -9.894 26.272 1.00 85.94 173 MET A O 1
ATOM 1364 N N . PHE A 1 174 ? -5.500 -9.230 24.245 1.00 90.50 174 PHE A N 1
ATOM 1365 C CA . PHE A 1 174 ? -6.880 -9.683 24.424 1.00 90.50 174 PHE A CA 1
ATOM 1366 C C . PHE A 1 174 ? -6.948 -11.181 24.743 1.00 90.50 174 PHE A C 1
ATOM 1368 O O . PHE A 1 174 ? -6.354 -11.994 24.028 1.00 90.50 174 PHE A O 1
ATOM 1375 N N . VAL A 1 175 ? -7.704 -11.537 25.782 1.00 93.06 175 VAL A N 1
ATOM 1376 C CA . VAL A 1 175 ? -7.875 -12.931 26.217 1.00 93.06 175 VAL A CA 1
ATOM 1377 C C . VAL A 1 175 ? -8.678 -13.751 25.195 1.00 93.06 175 VAL A C 1
ATOM 1379 O O . VAL A 1 175 ? -9.583 -13.232 24.538 1.00 93.06 175 VAL A O 1
ATOM 1382 N N . ASP A 1 176 ? -8.395 -15.056 25.074 1.00 92.25 176 ASP A N 1
ATOM 1383 C CA . ASP A 1 176 ? -9.305 -15.963 24.357 1.00 92.25 176 ASP A CA 1
ATOM 1384 C C . ASP A 1 176 ? -10.573 -16.150 25.191 1.00 92.25 176 ASP A C 1
ATOM 1386 O O . ASP A 1 176 ? -10.533 -16.624 26.326 1.00 92.25 176 ASP A O 1
ATOM 1390 N N . LEU A 1 177 ? -11.705 -15.765 24.610 1.00 93.19 177 LEU A N 1
ATOM 1391 C CA . LEU A 1 177 ? -13.007 -15.770 25.260 1.00 93.19 177 LEU A CA 1
ATOM 1392 C C . LEU A 1 177 ? -13.650 -17.166 25.299 1.00 93.19 177 LEU A C 1
ATOM 1394 O O . LEU A 1 177 ? -14.606 -17.375 26.046 1.00 93.19 177 LEU A O 1
ATOM 1398 N N . ASN A 1 178 ? -13.159 -18.144 24.531 1.00 92.38 178 ASN A N 1
ATOM 1399 C CA . ASN A 1 178 ? -13.739 -19.489 24.512 1.00 92.38 178 ASN A CA 1
ATOM 1400 C C . ASN A 1 178 ? -13.456 -20.243 25.818 1.00 92.38 178 ASN A C 1
ATOM 1402 O O . ASN A 1 178 ? -12.342 -20.691 26.077 1.00 92.38 178 ASN A O 1
ATOM 1406 N N . GLY A 1 179 ? -14.491 -20.424 26.642 1.00 89.56 179 GLY A N 1
ATOM 1407 C CA . GLY A 1 179 ? -14.362 -21.046 27.960 1.00 89.56 179 GLY A CA 1
ATOM 1408 C C . GLY A 1 179 ? -13.839 -20.107 29.052 1.00 89.56 179 GLY A C 1
ATOM 1409 O O . GLY A 1 179 ? -13.669 -20.566 30.185 1.00 89.56 179 GLY A O 1
ATOM 1410 N N . PHE A 1 180 ? -13.604 -18.826 28.739 1.00 93.69 180 PHE A N 1
ATOM 1411 C CA . PHE A 1 180 ? -13.106 -17.825 29.683 1.00 93.69 180 PHE A CA 1
ATOM 1412 C C . PHE A 1 180 ? -14.072 -17.630 30.854 1.00 93.69 180 PHE A C 1
ATOM 1414 O O . PHE A 1 180 ? -15.295 -17.643 30.686 1.00 93.69 180 PHE A O 1
ATOM 1421 N N . SER A 1 181 ? -13.535 -17.433 32.057 1.00 93.25 181 SER A N 1
ATOM 1422 C CA . SER A 1 181 ? -14.355 -17.201 33.243 1.00 93.25 181 SER A CA 1
ATOM 1423 C C . SER A 1 181 ? -13.653 -16.339 34.275 1.00 93.25 181 SER A C 1
ATOM 1425 O O . SER A 1 181 ? -12.490 -16.580 34.593 1.00 93.25 181 SER A O 1
ATOM 1427 N N . TYR A 1 182 ? -14.407 -15.419 34.859 1.00 94.19 182 TYR A N 1
ATOM 1428 C CA . TYR A 1 182 ? -13.984 -14.522 35.927 1.00 94.19 182 TYR A CA 1
ATOM 1429 C C . TYR A 1 182 ? -15.157 -14.318 36.895 1.00 94.19 182 TYR A C 1
ATOM 1431 O O . TYR A 1 182 ? -16.289 -14.706 36.601 1.00 94.19 182 TYR A O 1
ATOM 1439 N N . LYS A 1 183 ? -14.911 -13.732 38.066 1.00 92.50 183 LYS A N 1
ATOM 1440 C CA . LYS A 1 183 ? -16.002 -13.247 38.917 1.00 92.50 183 LYS A CA 1
ATOM 1441 C C . LYS A 1 183 ? -16.190 -11.761 38.684 1.00 92.50 183 LYS A C 1
ATOM 1443 O O . LYS A 1 183 ? -15.202 -11.038 38.739 1.00 92.50 183 LYS A O 1
ATOM 1448 N N . ASP A 1 184 ? -17.423 -11.326 38.477 1.00 91.81 184 ASP A N 1
ATOM 1449 C CA . ASP A 1 184 ? -17.741 -9.908 38.337 1.00 91.81 184 ASP A CA 1
ATOM 1450 C C . ASP A 1 184 ? -17.651 -9.139 39.671 1.00 91.81 184 ASP A C 1
ATOM 1452 O O . ASP A 1 184 ? -17.447 -9.709 40.748 1.00 91.81 184 ASP A O 1
ATOM 1456 N N . ARG A 1 185 ? -17.883 -7.825 39.603 1.00 89.88 185 ARG A N 1
ATOM 1457 C CA . ARG A 1 185 ? -17.983 -6.899 40.749 1.00 89.88 185 ARG A CA 1
ATOM 1458 C C . ARG A 1 185 ? -18.999 -7.300 41.833 1.00 89.88 185 ARG A C 1
ATOM 1460 O O . ARG A 1 185 ? -18.946 -6.762 42.936 1.00 89.88 185 ARG A O 1
ATOM 1467 N N . THR A 1 186 ? -19.937 -8.206 41.547 1.00 88.50 186 THR A N 1
ATOM 1468 C CA . THR A 1 186 ? -20.915 -8.740 42.516 1.00 88.50 186 THR A CA 1
ATOM 1469 C C . THR A 1 186 ? -20.463 -10.062 43.151 1.00 88.50 186 THR A C 1
ATOM 1471 O O . THR A 1 186 ? -21.153 -10.604 44.016 1.00 88.50 186 THR A O 1
ATOM 1474 N N . GLY A 1 187 ? -19.300 -10.583 42.744 1.00 85.00 187 GLY A N 1
ATOM 1475 C CA . GLY A 1 187 ? -18.779 -11.895 43.124 1.00 85.00 187 GLY A CA 1
ATOM 1476 C C . GLY A 1 187 ? -19.406 -13.054 42.340 1.00 85.00 187 GLY A C 1
ATOM 1477 O O . GLY A 1 187 ? -19.143 -14.218 42.658 1.00 85.00 187 GLY A O 1
ATOM 1478 N N . LYS A 1 188 ? -20.233 -12.771 41.325 1.00 88.56 188 LYS A N 1
ATOM 1479 C CA . LYS A 1 188 ? -20.892 -13.788 40.503 1.00 88.56 188 LYS A CA 1
ATOM 1480 C C . LYS A 1 188 ? -19.917 -14.328 39.461 1.00 88.56 188 LYS A C 1
ATOM 1482 O O . LYS A 1 188 ? -19.260 -13.569 38.757 1.00 88.56 188 LYS A O 1
ATOM 1487 N N . LEU A 1 189 ? -19.849 -15.654 39.333 1.00 91.00 189 LEU A N 1
ATOM 1488 C CA . LEU A 1 189 ? -19.045 -16.306 38.300 1.00 91.00 189 LEU A CA 1
ATOM 1489 C C . LEU A 1 189 ? -19.672 -16.078 36.916 1.00 91.00 189 LEU A C 1
ATOM 1491 O O . LEU A 1 189 ? -20.698 -16.674 36.585 1.00 91.00 189 LEU A O 1
ATOM 1495 N N . VAL A 1 190 ? -19.018 -15.259 36.099 1.00 91.50 190 VAL A N 1
ATOM 1496 C CA . VAL A 1 190 ? -19.280 -15.137 34.667 1.00 91.50 190 VAL A CA 1
ATOM 1497 C C . VAL A 1 190 ? -18.455 -16.203 33.956 1.00 91.50 190 VAL A C 1
ATOM 1499 O O . VAL A 1 190 ? -17.246 -16.308 34.158 1.00 91.50 190 VAL A O 1
ATOM 1502 N N . LYS A 1 191 ? -19.100 -17.006 33.107 1.00 92.25 191 LYS A N 1
ATOM 1503 C CA . LYS A 1 191 ? -18.421 -17.973 32.241 1.00 92.25 191 LYS A CA 1
ATOM 1504 C C . LYS A 1 191 ? -18.919 -17.834 30.812 1.00 92.25 191 LYS A C 1
ATOM 1506 O O . LYS A 1 191 ? -20.095 -18.068 30.533 1.00 92.25 191 LYS A O 1
ATOM 1511 N N . ILE A 1 192 ? -18.002 -17.498 29.916 1.00 93.12 192 ILE A N 1
ATOM 1512 C CA . ILE A 1 192 ? -18.229 -17.472 28.479 1.00 93.12 192 ILE A CA 1
ATOM 1513 C C . ILE A 1 192 ? -18.094 -18.907 27.973 1.00 93.12 192 ILE A C 1
ATOM 1515 O O . ILE A 1 192 ? -17.092 -19.583 28.191 1.00 93.12 192 ILE A O 1
ATOM 1519 N N . GLU A 1 193 ? -19.149 -19.405 27.344 1.00 91.88 193 GLU A N 1
ATOM 1520 C CA . GLU A 1 193 ? -19.191 -20.749 26.773 1.00 91.88 193 GLU A CA 1
ATOM 1521 C C . GLU A 1 193 ? -18.535 -20.773 25.390 1.00 91.88 193 GLU A C 1
ATOM 1523 O O . GLU A 1 193 ? -17.793 -21.704 25.077 1.00 91.88 193 GLU A O 1
ATOM 1528 N N . ARG A 1 194 ? -18.787 -19.740 24.576 1.00 92.31 194 ARG A N 1
ATOM 1529 C CA . ARG A 1 194 ? -18.342 -19.667 23.184 1.00 92.31 194 ARG A CA 1
ATOM 1530 C C . ARG A 1 194 ? -18.183 -18.226 22.707 1.00 92.31 194 ARG A C 1
ATOM 1532 O O . ARG A 1 194 ? -18.961 -17.357 23.097 1.00 92.31 194 ARG A O 1
ATOM 1539 N N . TYR A 1 195 ? -17.239 -18.021 21.794 1.00 93.12 195 TYR A N 1
ATOM 1540 C CA . TYR A 1 195 ? -17.050 -16.817 20.988 1.00 93.12 195 TYR A CA 1
ATOM 1541 C C . TYR A 1 195 ? -17.084 -17.170 19.490 1.00 93.12 195 TYR A C 1
ATOM 1543 O O . TYR A 1 195 ? -16.533 -18.194 19.086 1.00 93.12 195 TYR A O 1
ATOM 1551 N N . TRP A 1 196 ? -17.734 -16.347 18.661 1.00 94.75 196 TRP A N 1
ATOM 1552 C CA . TRP A 1 196 ? -17.781 -16.530 17.202 1.00 94.75 196 TRP A CA 1
ATOM 1553 C C . TRP A 1 196 ? -17.989 -15.208 16.446 1.00 94.75 196 TRP A C 1
ATOM 1555 O O . TRP A 1 196 ? -18.284 -14.166 17.037 1.00 94.75 196 TRP A O 1
ATOM 1565 N N . TYR A 1 197 ? -17.855 -15.263 15.118 1.00 95.88 197 TYR A N 1
ATOM 1566 C CA . TYR A 1 197 ? -18.138 -14.149 14.212 1.00 95.88 197 TYR A CA 1
ATOM 1567 C C . TYR A 1 197 ? -19.380 -14.413 13.355 1.00 95.88 197 TYR A C 1
ATOM 1569 O O . TYR A 1 197 ? -19.627 -15.547 12.941 1.00 95.88 197 TYR A O 1
ATOM 1577 N N . GLU A 1 198 ? -20.117 -13.355 13.017 1.00 95.06 198 GLU A N 1
ATOM 1578 C CA . GLU A 1 198 ? -21.232 -13.396 12.065 1.00 95.06 198 GLU A CA 1
ATOM 1579 C C . GLU A 1 198 ? -21.121 -12.325 10.976 1.00 95.06 198 GLU A C 1
ATOM 1581 O O . GLU A 1 198 ? -20.569 -11.240 11.190 1.00 95.06 198 GLU A O 1
ATOM 1586 N N . ASP A 1 199 ? -21.678 -12.639 9.805 1.00 93.38 199 ASP A N 1
ATOM 1587 C CA . ASP A 1 199 ? -21.852 -11.698 8.700 1.00 93.38 199 ASP A CA 1
ATOM 1588 C C . ASP A 1 199 ? -23.079 -10.778 8.882 1.00 93.38 199 ASP A C 1
ATOM 1590 O O . ASP A 1 199 ? -23.855 -10.890 9.831 1.00 93.38 199 ASP A O 1
ATOM 1594 N N . GLU A 1 200 ? -23.281 -9.864 7.929 1.00 90.00 200 GLU A N 1
ATOM 1595 C CA . GLU A 1 200 ? -24.422 -8.933 7.894 1.00 90.00 200 GLU A CA 1
ATOM 1596 C C . GLU A 1 200 ? -25.803 -9.625 7.867 1.00 90.00 200 GLU A C 1
ATOM 1598 O O . GLU A 1 200 ? -26.811 -8.979 8.149 1.00 90.00 200 GLU A O 1
ATOM 1603 N N . ASN A 1 201 ? -25.865 -10.919 7.534 1.00 90.94 201 ASN A N 1
ATOM 1604 C CA . ASN A 1 201 ? -27.091 -11.719 7.494 1.00 90.94 201 ASN A CA 1
ATOM 1605 C C . ASN A 1 201 ? -27.302 -12.535 8.786 1.00 90.94 201 ASN A C 1
ATOM 1607 O O . ASN A 1 201 ? -28.247 -13.323 8.857 1.00 90.94 201 ASN A O 1
ATOM 1611 N N . GLY A 1 202 ? -26.424 -12.389 9.785 1.00 89.88 202 GLY A N 1
ATOM 1612 C CA . GLY A 1 202 ? -26.440 -13.175 11.021 1.00 89.88 202 GLY A CA 1
ATOM 1613 C C . GLY A 1 202 ? -25.965 -14.619 10.842 1.00 89.88 202 GLY A C 1
ATOM 1614 O O . GLY A 1 202 ? -26.300 -15.485 11.652 1.00 89.88 202 GLY A O 1
ATOM 1615 N N . LYS A 1 203 ? -25.225 -14.920 9.766 1.00 93.00 203 LYS A N 1
ATOM 1616 C CA . LYS A 1 203 ? -24.656 -16.249 9.534 1.00 93.00 203 LYS A CA 1
ATOM 1617 C C . LYS A 1 203 ? -23.263 -16.335 10.147 1.00 93.00 203 LYS A C 1
ATOM 1619 O O . LYS A 1 203 ? -22.400 -15.516 9.842 1.00 93.00 203 LYS A O 1
ATOM 1624 N N . GLU A 1 204 ? -23.028 -17.383 10.932 1.00 94.50 204 GLU A N 1
ATOM 1625 C CA . GLU A 1 204 ? -21.705 -17.701 11.471 1.00 94.50 204 GLU A CA 1
ATOM 1626 C C . GLU A 1 204 ? -20.683 -17.952 10.347 1.00 94.50 204 GLU A C 1
ATOM 1628 O O . GLU A 1 204 ? -20.921 -18.754 9.432 1.00 94.50 204 GLU A O 1
ATOM 1633 N N . VAL A 1 205 ? -19.551 -17.245 10.399 1.00 95.44 205 VAL A N 1
ATOM 1634 C CA . VAL A 1 205 ? -18.493 -17.305 9.383 1.00 95.44 205 VAL A CA 1
ATOM 1635 C C . VAL A 1 205 ? -17.109 -17.042 9.974 1.00 95.44 205 VAL A C 1
ATOM 1637 O O . VAL A 1 205 ? -16.926 -16.110 10.742 1.00 95.44 205 VAL A O 1
ATOM 1640 N N . GLU A 1 206 ? -16.097 -17.776 9.514 1.00 94.25 206 GLU A N 1
ATOM 1641 C CA . GLU A 1 206 ? -14.698 -17.440 9.822 1.00 94.25 206 GLU A CA 1
ATOM 1642 C C . GLU A 1 206 ? -14.219 -16.192 9.047 1.00 94.25 206 GLU A C 1
ATOM 1644 O O . GLU A 1 206 ? -14.528 -16.083 7.850 1.00 94.25 206 GLU A O 1
ATOM 1649 N N . PRO A 1 207 ? -13.450 -15.273 9.660 1.00 93.38 207 PRO A N 1
ATOM 1650 C CA . PRO A 1 207 ? -12.799 -14.171 8.953 1.00 93.38 207 PRO A CA 1
ATOM 1651 C C . PRO A 1 207 ? -11.688 -14.659 8.010 1.00 93.38 207 PRO A C 1
ATOM 1653 O O . PRO A 1 207 ? -11.055 -15.685 8.250 1.00 93.38 207 PRO A O 1
ATOM 1656 N N . ASP A 1 208 ? -11.414 -13.896 6.950 1.00 89.69 208 ASP A N 1
ATOM 1657 C CA . ASP A 1 208 ? -10.214 -14.074 6.111 1.00 89.69 208 ASP A CA 1
ATOM 1658 C C . ASP A 1 208 ? -9.039 -13.188 6.562 1.00 89.69 208 ASP A C 1
ATOM 1660 O O . ASP A 1 208 ? -7.873 -13.508 6.312 1.00 89.69 208 ASP A O 1
ATOM 1664 N N . THR A 1 209 ? -9.326 -12.105 7.288 1.00 90.12 209 THR A N 1
ATOM 1665 C CA . THR A 1 209 ? -8.330 -11.254 7.936 1.00 90.12 209 THR A CA 1
ATOM 1666 C C . THR A 1 209 ? -8.868 -10.664 9.239 1.00 90.12 209 THR A C 1
ATOM 1668 O O . THR A 1 209 ? -10.068 -10.446 9.395 1.00 90.12 209 THR A O 1
ATOM 1671 N N . ILE A 1 210 ? -7.966 -10.405 10.188 1.00 93.38 210 ILE A N 1
ATOM 1672 C CA . ILE A 1 210 ? -8.248 -9.663 11.420 1.00 93.38 210 ILE A CA 1
ATOM 1673 C C . ILE A 1 210 ? -7.330 -8.443 11.414 1.00 93.38 210 ILE A C 1
ATOM 1675 O O . ILE A 1 210 ? -6.108 -8.583 11.340 1.00 93.38 210 ILE A O 1
ATOM 1679 N N . THR A 1 211 ? -7.915 -7.251 11.466 1.00 94.56 211 THR A N 1
ATOM 1680 C CA . THR A 1 211 ? -7.211 -5.961 11.395 1.00 94.56 211 THR A CA 1
ATOM 1681 C C . THR A 1 211 ? -7.949 -4.938 12.255 1.00 94.56 211 THR A C 1
ATOM 1683 O O . THR A 1 211 ? -9.069 -5.206 12.691 1.00 94.56 211 THR A O 1
ATOM 1686 N N . GLY A 1 212 ? -7.333 -3.794 12.543 1.00 94.56 212 GLY A N 1
ATOM 1687 C CA . GLY A 1 212 ? -7.976 -2.744 13.329 1.00 94.56 212 GLY A CA 1
ATOM 1688 C C . GLY A 1 212 ? -9.264 -2.212 12.690 1.00 94.56 212 GLY A C 1
ATOM 1689 O O . GLY A 1 212 ? -9.411 -2.210 11.466 1.00 94.56 212 GLY A O 1
ATOM 1690 N N . GLU A 1 213 ? -10.207 -1.764 13.516 1.00 92.94 213 GLU A N 1
ATOM 1691 C CA . GLU A 1 213 ? -11.549 -1.349 13.084 1.00 92.94 213 GLU A CA 1
ATOM 1692 C C . GLU A 1 213 ? -11.529 -0.232 12.031 1.00 92.94 213 GLU A C 1
ATOM 1694 O O . GLU A 1 213 ? -12.296 -0.266 11.069 1.00 92.94 213 GLU A O 1
ATOM 1699 N N . TYR A 1 214 ? -10.602 0.710 12.191 1.00 94.56 214 TYR A N 1
ATOM 1700 C CA . TYR A 1 214 ? -10.419 1.882 11.333 1.00 94.56 214 TYR A CA 1
ATOM 1701 C C . TYR A 1 214 ? -9.136 1.770 10.485 1.00 94.56 214 TYR A C 1
ATOM 1703 O O . TYR A 1 214 ? -8.490 2.765 10.166 1.00 94.56 214 TYR A O 1
ATOM 1711 N N . SER A 1 215 ? -8.719 0.540 10.166 1.00 95.06 215 SER A N 1
ATOM 1712 C CA . SER A 1 215 ? -7.460 0.209 9.483 1.00 95.06 215 SER A CA 1
ATOM 1713 C C . SER A 1 215 ? -7.478 0.553 7.985 1.00 95.06 215 SER A C 1
ATOM 1715 O O . SER A 1 215 ? -7.279 -0.334 7.156 1.00 95.06 215 SER A O 1
ATOM 1717 N N . ASP A 1 216 ? -7.701 1.815 7.610 1.00 94.88 216 ASP A N 1
ATOM 1718 C CA . ASP A 1 216 ? -7.645 2.293 6.221 1.00 94.88 216 ASP A CA 1
ATOM 1719 C C . ASP A 1 216 ? -6.923 3.652 6.060 1.00 94.88 216 ASP A C 1
ATOM 1721 O O . ASP A 1 216 ? -6.720 4.404 7.018 1.00 94.88 216 ASP A O 1
ATOM 1725 N N . MET A 1 217 ? -6.457 3.959 4.840 1.00 94.31 217 MET A N 1
ATOM 1726 C CA . MET A 1 217 ? -5.701 5.199 4.594 1.00 94.31 217 MET A CA 1
ATOM 1727 C C . MET A 1 217 ? -6.513 6.480 4.857 1.00 94.31 217 MET A C 1
ATOM 1729 O O . MET A 1 217 ? -5.941 7.430 5.391 1.00 94.31 217 MET A O 1
ATOM 1733 N N . PRO A 1 218 ? -7.805 6.566 4.499 1.00 95.81 218 PRO A N 1
ATOM 1734 C CA . PRO A 1 218 ? -8.653 7.709 4.835 1.00 95.81 218 PRO A CA 1
ATOM 1735 C C . PRO A 1 218 ? -8.733 8.024 6.336 1.00 95.81 218 PRO A C 1
ATOM 1737 O O . PRO A 1 218 ? -8.636 9.199 6.703 1.00 95.81 218 PRO A O 1
ATOM 1740 N N . HIS A 1 219 ? -8.821 7.016 7.208 1.00 97.25 219 HIS A N 1
ATOM 1741 C CA . HIS A 1 219 ? -8.749 7.200 8.662 1.00 97.25 219 HIS A CA 1
ATOM 1742 C C . HIS A 1 219 ? -7.364 7.687 9.111 1.00 97.25 219 HIS A C 1
ATOM 1744 O O . HIS A 1 219 ? -7.275 8.668 9.852 1.00 97.25 219 HIS A O 1
ATOM 1750 N N . VAL A 1 220 ? -6.281 7.096 8.585 1.00 96.06 220 VAL A N 1
ATOM 1751 C CA . VAL A 1 220 ? -4.895 7.556 8.820 1.00 96.06 220 VAL A CA 1
ATOM 1752 C C . VAL A 1 220 ? -4.711 9.031 8.434 1.00 96.06 220 VAL A C 1
ATOM 1754 O O . VAL A 1 220 ? -4.137 9.802 9.204 1.00 96.06 220 VAL A O 1
ATOM 1757 N N . LEU A 1 221 ? -5.214 9.451 7.266 1.00 94.88 221 LEU A N 1
ATOM 1758 C CA . LEU A 1 221 ? -5.112 10.832 6.775 1.00 94.88 221 LEU A CA 1
ATOM 1759 C C . LEU A 1 221 ? -5.970 11.809 7.590 1.00 94.88 221 LEU A C 1
ATOM 1761 O O . LEU A 1 221 ? -5.508 12.904 7.914 1.00 94.88 221 LEU A O 1
ATOM 1765 N N . SER A 1 222 ? -7.194 11.414 7.954 1.00 96.56 222 SER A N 1
ATOM 1766 C CA . SER A 1 222 ? -8.084 12.222 8.796 1.00 96.56 222 SER A CA 1
ATOM 1767 C C . SER A 1 222 ? -7.485 12.442 10.191 1.00 96.56 222 SER A C 1
ATOM 1769 O O . SER A 1 222 ? -7.416 13.578 10.665 1.00 96.56 222 SER A O 1
ATOM 1771 N N . PHE A 1 223 ? -6.945 11.388 10.813 1.00 96.88 223 PHE A N 1
ATOM 1772 C CA . PHE A 1 223 ? -6.270 11.471 12.110 1.00 96.88 223 PHE A CA 1
ATOM 1773 C C . PHE A 1 223 ? -4.984 12.300 12.054 1.00 96.88 223 PHE A C 1
ATOM 1775 O O . PHE A 1 223 ? -4.771 13.164 12.904 1.00 96.88 223 PHE A O 1
ATOM 1782 N N . LEU A 1 224 ? -4.162 12.121 11.013 1.00 94.50 224 LEU A N 1
ATOM 1783 C CA . LEU A 1 224 ? -2.957 12.924 10.787 1.00 94.50 224 LEU A CA 1
ATOM 1784 C C . LEU A 1 224 ? -3.261 14.433 10.743 1.00 94.50 224 LEU A C 1
ATOM 1786 O O . LEU A 1 224 ? -2.413 15.219 11.167 1.00 94.50 224 LEU A O 1
ATOM 1790 N N . GLY A 1 225 ? -4.450 14.833 10.278 1.00 92.00 225 GLY A N 1
ATOM 1791 C CA . GLY A 1 225 ? -4.919 16.222 10.230 1.00 92.00 225 GLY A CA 1
ATOM 1792 C C . GLY A 1 225 ? -5.486 16.797 11.539 1.00 92.00 225 GLY A C 1
ATOM 1793 O O . GLY A 1 225 ? -5.788 17.990 11.582 1.00 92.00 225 GLY A O 1
ATOM 1794 N N . ARG A 1 226 ? -5.640 16.004 12.610 1.00 94.56 226 ARG A N 1
ATOM 1795 C CA . ARG A 1 226 ? -6.174 16.475 13.907 1.00 94.56 226 ARG A CA 1
ATOM 1796 C C . ARG A 1 226 ? -5.179 17.386 14.658 1.00 94.56 226 ARG A C 1
ATOM 1798 O O . ARG A 1 226 ? -3.988 17.387 14.348 1.00 94.56 226 ARG A O 1
ATOM 1805 N N . PRO A 1 227 ? -5.614 18.173 15.660 1.00 92.44 227 PRO A N 1
ATOM 1806 C CA . PRO A 1 227 ? -4.715 18.928 16.540 1.00 92.44 227 PRO A CA 1
ATOM 1807 C C . PRO A 1 227 ? -3.566 18.081 17.122 1.00 92.44 227 PRO A C 1
ATOM 1809 O O . PRO A 1 227 ? -3.736 16.890 17.385 1.00 92.44 227 PRO A O 1
ATOM 1812 N N . TYR A 1 228 ? -2.376 18.677 17.283 1.00 89.69 228 TYR A N 1
ATOM 1813 C CA . TYR A 1 228 ? -1.173 17.944 17.709 1.00 89.69 228 TYR A CA 1
ATOM 1814 C C . TYR A 1 228 ? -1.319 17.302 19.084 1.00 89.69 228 TYR A C 1
ATOM 1816 O O . TYR A 1 228 ? -0.903 16.164 19.262 1.00 89.69 228 TYR A O 1
ATOM 1824 N N . ASP A 1 229 ? -1.927 18.013 20.027 1.00 90.00 229 ASP A N 1
ATOM 1825 C CA . ASP A 1 229 ? -2.235 17.520 21.365 1.00 90.00 229 ASP A CA 1
ATOM 1826 C C . ASP A 1 229 ? -3.073 16.239 21.309 1.00 90.00 229 ASP A C 1
ATOM 1828 O O . ASP A 1 229 ? -2.722 15.252 21.947 1.00 90.00 229 ASP A O 1
ATOM 1832 N N . GLN A 1 230 ? -4.116 16.208 20.475 1.00 93.56 230 GLN A N 1
ATOM 1833 C CA . GLN A 1 230 ? -4.972 15.031 20.316 1.00 93.56 230 GLN A CA 1
ATOM 1834 C C . GLN A 1 230 ? -4.183 13.834 19.769 1.00 93.56 230 GLN A C 1
ATOM 1836 O O . GLN A 1 230 ? -4.247 12.741 20.327 1.00 93.56 230 GLN A O 1
ATOM 1841 N N . VAL A 1 231 ? -3.395 14.050 18.711 1.00 94.00 231 VAL A N 1
ATOM 1842 C CA . VAL A 1 231 ? -2.614 12.984 18.062 1.00 94.00 231 VAL A CA 1
ATOM 1843 C C . VAL A 1 231 ? -1.501 12.459 18.972 1.00 94.00 231 VAL A C 1
ATOM 1845 O O . VAL A 1 231 ? -1.365 11.248 19.135 1.00 94.00 231 VAL A O 1
ATOM 1848 N N . PHE A 1 232 ? -0.714 13.343 19.590 1.00 92.06 232 PHE A N 1
ATOM 1849 C CA . PHE A 1 232 ? 0.398 12.941 20.452 1.00 92.06 232 PHE A CA 1
ATOM 1850 C C . PHE A 1 232 ? -0.078 12.303 21.759 1.00 92.06 232 PHE A C 1
ATOM 1852 O O . PHE A 1 232 ? 0.474 11.273 22.138 1.00 92.06 232 PHE A O 1
ATOM 1859 N N . ASN A 1 233 ? -1.122 12.835 22.406 1.00 91.62 233 ASN A N 1
ATOM 1860 C CA . ASN A 1 233 ? -1.662 12.235 23.631 1.00 91.62 233 ASN A CA 1
ATOM 1861 C C . ASN A 1 233 ? -2.178 10.809 23.398 1.00 91.62 233 ASN A C 1
ATOM 1863 O O . ASN A 1 233 ? -2.042 9.984 24.295 1.00 91.62 233 ASN A O 1
ATOM 1867 N N . ILE A 1 234 ? -2.737 10.504 22.220 1.00 94.00 234 ILE A N 1
ATOM 1868 C CA . ILE A 1 234 ? -3.165 9.144 21.857 1.00 94.00 234 ILE A CA 1
ATOM 1869 C C . ILE A 1 234 ? -1.946 8.266 21.543 1.00 94.00 234 ILE A C 1
ATOM 1871 O O . ILE A 1 234 ? -1.725 7.263 22.214 1.00 94.00 234 ILE A O 1
ATOM 1875 N N . LEU A 1 235 ? -1.096 8.654 20.585 1.00 93.88 235 LEU A N 1
ATOM 1876 C CA . LEU A 1 235 ? 0.030 7.813 20.142 1.00 93.88 235 LEU A CA 1
ATOM 1877 C C . LEU A 1 235 ? 1.077 7.538 21.238 1.00 93.88 235 LEU A C 1
ATOM 1879 O O . LEU A 1 235 ? 1.816 6.565 21.141 1.00 93.88 235 LEU A O 1
ATOM 1883 N N . MET A 1 236 ? 1.176 8.379 22.273 1.00 90.19 236 MET A N 1
ATOM 1884 C CA . MET A 1 236 ? 2.094 8.159 23.401 1.00 90.19 236 MET A CA 1
ATOM 1885 C C . MET A 1 236 ? 1.574 7.180 24.464 1.00 90.19 236 MET A C 1
ATOM 1887 O O . MET A 1 236 ? 2.334 6.862 25.378 1.00 90.19 236 MET A O 1
ATOM 1891 N N . GLN A 1 237 ? 0.322 6.721 24.362 1.00 88.50 237 GLN A N 1
ATOM 1892 C CA . GLN A 1 237 ? -0.244 5.670 25.220 1.00 88.50 237 GLN A CA 1
ATOM 1893 C C . GLN A 1 237 ? 0.008 4.255 24.664 1.00 88.50 237 GLN A C 1
ATOM 1895 O O . GLN A 1 237 ? -0.058 3.293 25.423 1.00 88.50 237 GLN A O 1
ATOM 1900 N N . ASP A 1 238 ? 0.339 4.115 23.373 1.00 89.00 238 ASP A N 1
ATOM 1901 C CA . ASP A 1 238 ? 0.679 2.823 22.764 1.00 89.00 238 ASP A CA 1
ATOM 1902 C C . ASP A 1 238 ? 2.184 2.517 22.895 1.00 89.00 238 ASP A C 1
ATOM 1904 O O . ASP A 1 238 ? 3.035 3.008 22.142 1.00 89.00 238 ASP A O 1
ATOM 1908 N N . ASP A 1 239 ? 2.508 1.644 23.848 1.00 86.56 239 ASP A N 1
ATOM 1909 C CA . ASP A 1 239 ? 3.869 1.177 24.121 1.00 86.56 239 ASP A CA 1
ATOM 1910 C C . ASP A 1 239 ? 4.543 0.518 22.897 1.00 86.56 239 ASP A C 1
ATOM 1912 O O . ASP A 1 239 ? 5.771 0.556 22.768 1.00 86.56 239 ASP A O 1
ATOM 1916 N N . LYS A 1 240 ? 3.770 -0.029 21.944 1.00 87.50 240 LYS A N 1
ATOM 1917 C CA . LYS A 1 240 ? 4.294 -0.733 20.755 1.00 87.50 240 LYS A CA 1
ATOM 1918 C C . LYS A 1 240 ? 4.939 0.223 19.745 1.00 87.50 240 LYS A C 1
ATOM 1920 O O . LYS A 1 240 ? 5.807 -0.200 18.980 1.00 87.50 240 LYS A O 1
ATOM 1925 N N . ILE A 1 241 ? 4.563 1.506 19.760 1.00 92.00 241 ILE A N 1
ATOM 1926 C CA . ILE A 1 241 ? 5.123 2.568 18.899 1.00 92.00 241 ILE A CA 1
ATOM 1927 C C . ILE A 1 241 ? 6.006 3.569 19.656 1.00 92.00 241 ILE A C 1
ATOM 1929 O O . ILE A 1 241 ? 6.602 4.454 19.035 1.00 92.00 241 ILE A O 1
ATOM 1933 N N . ALA A 1 242 ? 6.161 3.420 20.977 1.00 87.75 242 ALA A N 1
ATOM 1934 C CA . ALA A 1 242 ? 6.913 4.343 21.832 1.00 87.75 242 ALA A CA 1
ATOM 1935 C C . ALA A 1 242 ? 8.350 4.625 21.342 1.00 87.75 242 ALA A C 1
ATOM 1937 O O . ALA A 1 242 ? 8.848 5.743 21.486 1.00 87.75 242 ALA A O 1
ATOM 1938 N N . SER A 1 243 ? 9.003 3.649 20.701 1.00 88.81 243 SER A N 1
ATOM 1939 C CA . SER A 1 243 ? 10.345 3.793 20.114 1.00 88.81 243 SER A CA 1
ATOM 1940 C C . SER A 1 243 ? 10.399 4.782 18.939 1.00 88.81 243 SER A C 1
ATOM 1942 O O . SER A 1 243 ? 11.348 5.561 18.845 1.00 88.81 243 SER A O 1
ATOM 1944 N N . LEU A 1 244 ? 9.372 4.807 18.080 1.00 90.25 244 LEU A N 1
ATOM 1945 C CA . LEU A 1 244 ? 9.230 5.788 16.995 1.00 90.25 244 LEU A CA 1
ATOM 1946 C C . LEU A 1 244 ? 8.808 7.161 17.531 1.00 90.25 244 LEU A C 1
ATOM 1948 O O . LEU A 1 244 ? 9.210 8.191 16.987 1.00 90.25 244 LEU A O 1
ATOM 1952 N N . MET A 1 245 ? 8.023 7.173 18.612 1.00 91.38 245 MET A N 1
ATOM 1953 C CA . MET A 1 245 ? 7.482 8.388 19.224 1.00 91.38 245 MET A CA 1
ATOM 1954 C C . MET A 1 245 ? 8.473 9.121 20.144 1.00 91.38 245 MET A C 1
ATOM 1956 O O . MET A 1 245 ? 8.278 10.306 20.417 1.00 91.38 245 MET A O 1
ATOM 1960 N N . ALA A 1 246 ? 9.555 8.477 20.595 1.00 87.56 246 ALA A N 1
ATOM 1961 C CA . ALA A 1 246 ? 10.501 9.045 21.564 1.00 87.56 246 ALA A CA 1
ATOM 1962 C C . ALA A 1 246 ? 11.084 10.435 21.196 1.00 87.56 246 ALA A C 1
ATOM 1964 O O . ALA A 1 246 ? 11.109 11.303 22.077 1.00 87.56 246 ALA A O 1
ATOM 1965 N N . PRO A 1 247 ? 11.492 10.727 19.938 1.00 85.94 247 PRO A N 1
ATOM 1966 C CA . PRO A 1 247 ? 11.959 12.065 19.562 1.00 85.94 247 PRO A CA 1
ATOM 1967 C C . PRO A 1 247 ? 10.862 13.127 19.734 1.00 85.94 247 PRO A C 1
ATOM 1969 O O . PRO A 1 247 ? 11.119 14.207 20.263 1.00 85.94 247 PRO A O 1
ATOM 1972 N N . PHE A 1 248 ? 9.624 12.792 19.360 1.00 89.00 248 PHE A N 1
ATOM 1973 C CA . PHE A 1 248 ? 8.463 13.674 19.483 1.00 89.00 248 PHE A CA 1
ATOM 1974 C C . PHE A 1 248 ? 8.061 13.905 20.930 1.00 89.00 248 PHE A C 1
ATOM 1976 O O . PHE A 1 248 ? 7.758 15.037 21.289 1.00 89.00 248 PHE A O 1
ATOM 1983 N N . LYS A 1 249 ? 8.111 12.863 21.769 1.00 86.50 249 LYS A N 1
ATOM 1984 C CA . LYS A 1 249 ? 7.797 12.950 23.199 1.00 86.50 249 LYS A CA 1
ATOM 1985 C C . LYS A 1 249 ? 8.638 14.018 23.885 1.00 86.50 249 LYS A C 1
ATOM 1987 O O . LYS A 1 249 ? 8.088 14.932 24.485 1.00 86.50 249 LYS A O 1
ATOM 1992 N N . SER A 1 250 ? 9.954 14.003 23.669 1.00 85.00 250 SER A N 1
ATOM 1993 C CA . SER A 1 250 ? 10.830 15.042 24.224 1.00 85.00 250 SER A CA 1
ATOM 1994 C C . SER A 1 250 ? 10.512 16.461 23.725 1.00 85.00 250 SER A C 1
ATOM 1996 O O . SER A 1 250 ? 10.594 17.402 24.509 1.00 85.00 250 SER A O 1
ATOM 1998 N N . ALA A 1 251 ? 10.115 16.649 22.463 1.00 86.50 251 ALA A N 1
ATOM 1999 C CA . ALA A 1 251 ? 9.719 17.965 21.955 1.00 86.50 251 ALA A CA 1
ATOM 2000 C C . ALA A 1 251 ? 8.345 18.411 22.499 1.00 86.50 251 ALA A C 1
ATOM 2002 O O . ALA A 1 251 ? 8.165 19.579 22.841 1.00 86.50 251 ALA A O 1
ATOM 2003 N N . TYR A 1 252 ? 7.398 17.482 22.630 1.00 87.50 252 TYR A N 1
ATOM 2004 C CA . TYR A 1 252 ? 6.040 17.716 23.122 1.00 87.50 252 TYR A CA 1
ATOM 2005 C C . TYR A 1 252 ? 5.999 18.021 24.625 1.00 87.50 252 TYR A C 1
ATOM 2007 O O . TYR A 1 252 ? 5.431 19.039 25.021 1.00 87.50 252 TYR A O 1
ATOM 2015 N N . ASP A 1 253 ? 6.693 17.228 25.446 1.00 87.38 253 ASP A N 1
ATOM 2016 C CA . ASP A 1 253 ? 6.806 17.435 26.897 1.00 87.38 253 ASP A CA 1
ATOM 2017 C C . ASP A 1 253 ? 7.448 18.802 27.217 1.00 87.38 253 ASP A C 1
ATOM 2019 O O . ASP A 1 253 ? 7.016 19.515 28.126 1.00 87.38 253 ASP A O 1
ATOM 2023 N N . ASN A 1 254 ? 8.433 19.220 26.409 1.00 88.19 254 ASN A N 1
ATOM 2024 C CA . ASN A 1 254 ? 9.074 20.539 26.491 1.00 88.19 254 ASN A CA 1
ATOM 2025 C C . ASN A 1 254 ? 8.279 21.673 25.804 1.00 88.19 254 ASN A C 1
ATOM 2027 O O . ASN A 1 254 ? 8.738 22.816 25.797 1.00 88.19 254 ASN A O 1
ATOM 2031 N N . LYS A 1 255 ? 7.099 21.389 25.233 1.00 87.19 255 LYS A N 1
ATOM 2032 C CA . LYS A 1 255 ? 6.227 22.342 24.512 1.00 87.19 255 LYS A CA 1
ATOM 2033 C C . LYS A 1 255 ? 6.920 23.071 23.349 1.00 87.19 255 LYS A C 1
ATOM 2035 O O . LYS A 1 255 ? 6.592 24.215 23.028 1.00 87.19 255 LYS A O 1
ATOM 2040 N N . ALA A 1 256 ? 7.870 22.404 22.698 1.00 88.12 256 ALA A N 1
ATOM 2041 C CA . ALA A 1 256 ? 8.649 22.914 21.573 1.00 88.12 256 ALA A CA 1
ATOM 2042 C C . ALA A 1 256 ? 7.852 22.835 20.254 1.00 88.12 256 ALA A C 1
ATOM 2044 O O . ALA A 1 256 ? 8.195 22.084 19.339 1.00 88.12 256 ALA A O 1
ATOM 2045 N N . ASN A 1 257 ? 6.770 23.615 20.158 1.00 84.88 257 ASN A N 1
ATOM 2046 C CA . ASN A 1 257 ? 5.843 23.596 19.019 1.00 84.88 257 ASN A CA 1
ATOM 2047 C C . ASN A 1 257 ? 6.541 23.828 17.668 1.00 84.88 257 ASN A C 1
ATOM 2049 O O . ASN A 1 257 ? 6.268 23.096 16.722 1.00 84.88 257 ASN A O 1
ATOM 2053 N N . ASP A 1 258 ? 7.485 24.770 17.591 1.00 86.06 258 ASP A N 1
ATOM 2054 C CA . ASP A 1 258 ? 8.233 25.062 16.356 1.00 86.06 258 ASP A CA 1
ATOM 2055 C C . ASP A 1 258 ? 9.075 23.860 15.885 1.00 86.06 258 ASP A C 1
ATOM 2057 O O . ASP A 1 258 ? 9.232 23.624 14.687 1.00 86.06 258 ASP A O 1
ATOM 2061 N N . GLN A 1 259 ? 9.592 23.062 16.827 1.00 85.69 259 GLN A N 1
ATOM 2062 C CA . GLN A 1 259 ? 10.336 21.840 16.522 1.00 85.69 259 GLN A CA 1
ATOM 2063 C C . GLN A 1 259 ? 9.400 20.732 16.027 1.00 85.69 259 GLN A C 1
ATOM 2065 O O . GLN A 1 259 ? 9.726 20.059 15.049 1.00 85.69 259 GLN A O 1
ATOM 2070 N N . LEU A 1 260 ? 8.235 20.556 16.662 1.00 86.62 260 LEU A N 1
ATOM 2071 C CA . LEU A 1 260 ? 7.217 19.603 16.208 1.00 86.62 260 LEU A CA 1
ATOM 2072 C C . LEU A 1 260 ? 6.722 19.950 14.798 1.00 86.62 260 LEU A C 1
ATOM 2074 O O . LEU A 1 260 ? 6.705 19.078 13.930 1.00 86.62 260 LEU A O 1
ATOM 2078 N N . GLU A 1 261 ? 6.403 21.221 14.542 1.00 86.62 261 GLU A N 1
ATOM 2079 C CA . GLU A 1 261 ? 5.979 21.701 13.222 1.00 86.62 261 GLU A CA 1
ATOM 2080 C C . GLU A 1 261 ? 7.068 21.465 12.164 1.00 86.62 261 GLU A C 1
ATOM 2082 O O . GLU A 1 261 ? 6.776 20.954 11.085 1.00 86.62 261 GLU A O 1
ATOM 2087 N N . GLY A 1 262 ? 8.343 21.709 12.489 1.00 85.38 262 GLY A N 1
ATOM 2088 C CA . GLY A 1 262 ? 9.463 21.364 11.606 1.00 85.38 262 GLY A CA 1
ATOM 2089 C C . GLY A 1 262 ? 9.581 19.862 11.298 1.00 85.38 262 GLY A C 1
ATOM 2090 O O . GLY A 1 262 ? 9.982 19.489 10.195 1.00 85.38 262 GLY A O 1
ATOM 2091 N N . MET A 1 263 ? 9.211 18.987 12.240 1.00 86.12 263 MET A N 1
ATOM 2092 C CA . MET A 1 263 ? 9.304 17.529 12.085 1.00 86.12 263 MET A CA 1
ATOM 2093 C C . MET A 1 263 ? 8.139 16.903 11.303 1.00 86.12 263 MET A C 1
ATOM 2095 O O . MET A 1 263 ? 8.364 15.903 10.621 1.00 86.12 263 MET A O 1
ATOM 2099 N N . VAL A 1 264 ? 6.914 17.442 11.391 1.00 86.88 264 VAL A N 1
ATOM 2100 C CA . VAL A 1 264 ? 5.717 16.813 10.778 1.00 86.88 264 VAL A CA 1
ATOM 2101 C C . VAL A 1 264 ? 4.858 17.738 9.907 1.00 86.88 264 VAL A C 1
ATOM 2103 O O . VAL A 1 264 ? 4.010 17.238 9.165 1.00 86.88 264 VAL A O 1
ATOM 2106 N N . GLY A 1 265 ? 5.087 19.053 9.914 1.00 86.00 265 GLY A N 1
ATOM 2107 C CA . GLY A 1 265 ? 4.327 20.027 9.120 1.00 86.00 265 GLY A CA 1
ATOM 2108 C C . GLY A 1 265 ? 4.395 19.745 7.617 1.00 86.00 265 GLY A C 1
ATOM 2109 O O . GLY A 1 265 ? 3.366 19.661 6.948 1.00 86.00 265 GLY A O 1
ATOM 2110 N N . THR A 1 266 ? 5.588 19.453 7.086 1.00 84.56 266 THR A N 1
ATOM 2111 C CA . THR A 1 266 ? 5.776 19.061 5.672 1.00 84.56 266 THR A CA 1
ATOM 2112 C C . THR A 1 266 ? 4.987 17.800 5.302 1.00 84.56 266 THR A C 1
ATOM 2114 O O . THR A 1 266 ? 4.389 17.736 4.228 1.00 84.56 266 THR A O 1
ATOM 2117 N N . LEU A 1 267 ? 4.939 16.803 6.196 1.00 88.25 267 LEU A N 1
ATOM 2118 C CA . LEU A 1 267 ? 4.115 15.605 6.008 1.00 88.25 267 LEU A CA 1
ATOM 2119 C C . LEU A 1 267 ? 2.629 15.973 5.976 1.00 88.25 267 LEU A C 1
ATOM 2121 O O . LEU A 1 267 ? 1.933 15.521 5.073 1.00 88.25 267 LEU A O 1
ATOM 2125 N N . ARG A 1 268 ? 2.148 16.809 6.903 1.00 89.06 268 ARG A N 1
ATOM 2126 C CA . ARG A 1 268 ? 0.745 17.254 6.938 1.00 89.06 268 ARG A CA 1
ATOM 2127 C C . ARG A 1 268 ? 0.341 18.003 5.674 1.00 89.06 268 ARG A C 1
ATOM 2129 O O . ARG A 1 268 ? -0.681 17.666 5.083 1.00 89.06 268 ARG A O 1
ATOM 2136 N N . VAL A 1 269 ? 1.157 18.956 5.223 1.00 85.44 269 VAL A N 1
ATOM 2137 C CA . VAL A 1 269 ? 0.912 19.721 3.988 1.00 85.44 269 VAL A CA 1
ATOM 2138 C C . VAL A 1 269 ? 0.848 18.797 2.771 1.00 85.44 269 VAL A C 1
ATOM 2140 O O . VAL A 1 269 ? -0.072 18.917 1.965 1.00 85.44 269 VAL A O 1
ATOM 2143 N N . ASN A 1 270 ? 1.771 17.839 2.648 1.00 83.44 270 ASN A N 1
ATOM 2144 C CA . ASN A 1 270 ? 1.772 16.896 1.529 1.00 83.44 270 ASN A CA 1
ATOM 2145 C C . ASN A 1 270 ? 0.619 15.880 1.606 1.00 83.44 270 ASN A C 1
ATOM 2147 O O . ASN A 1 270 ? -0.026 15.613 0.594 1.00 83.44 270 ASN A O 1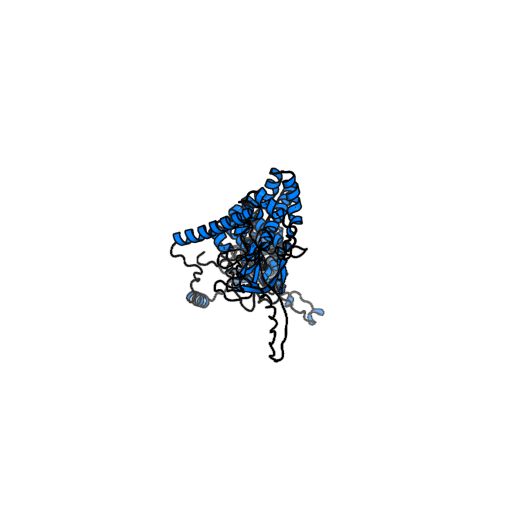
ATOM 2151 N N . ALA A 1 271 ? 0.316 15.351 2.793 1.00 86.81 271 ALA A N 1
ATOM 2152 C CA . ALA A 1 271 ? -0.763 14.391 3.013 1.00 86.81 271 ALA A CA 1
ATOM 2153 C C . ALA A 1 271 ? -2.156 15.008 2.803 1.00 86.81 271 ALA A C 1
ATOM 2155 O O . ALA A 1 271 ? -3.031 14.349 2.243 1.00 86.81 271 ALA A O 1
ATOM 2156 N N . ALA A 1 272 ? -2.351 16.285 3.152 1.00 86.38 272 ALA A N 1
ATOM 2157 C CA . ALA A 1 272 ? -3.597 17.014 2.900 1.00 86.38 272 ALA A CA 1
ATOM 2158 C C . ALA A 1 272 ? -3.982 17.042 1.408 1.00 86.38 272 ALA A C 1
ATOM 2160 O O . ALA A 1 272 ? -5.161 17.103 1.075 1.00 86.38 272 ALA A O 1
ATOM 2161 N N . ARG A 1 273 ? -3.010 16.921 0.495 1.00 84.06 273 ARG A N 1
ATOM 2162 C CA . ARG A 1 273 ? -3.247 16.858 -0.959 1.00 84.06 273 ARG A CA 1
ATOM 2163 C C . ARG A 1 273 ? -3.870 15.536 -1.420 1.00 84.06 273 ARG A C 1
ATOM 2165 O O . ARG A 1 273 ? -4.386 15.477 -2.530 1.00 84.06 273 ARG A O 1
ATOM 2172 N N . LEU A 1 274 ? -3.814 14.490 -0.592 1.00 86.94 274 LEU A N 1
ATOM 2173 C CA . LEU A 1 274 ? -4.447 13.190 -0.843 1.00 86.94 274 LEU A CA 1
ATOM 2174 C C . LEU A 1 274 ? -5.915 13.154 -0.386 1.00 86.94 274 LEU A C 1
ATOM 2176 O O . LEU A 1 274 ? -6.661 12.249 -0.757 1.00 86.94 274 LEU A O 1
ATOM 2180 N N . VAL A 1 275 ? -6.336 14.133 0.418 1.00 90.12 275 VAL A N 1
ATOM 2181 C CA . VAL A 1 275 ? -7.665 14.194 1.030 1.00 90.12 275 VAL A CA 1
ATOM 2182 C C . VAL A 1 275 ? -8.687 14.682 -0.001 1.00 90.12 275 VAL A C 1
ATOM 2184 O O . VAL A 1 275 ? -8.777 15.867 -0.307 1.00 90.12 275 VAL A O 1
ATOM 2187 N N . SER A 1 276 ? -9.468 13.749 -0.545 1.00 90.31 276 SER A N 1
ATOM 2188 C CA . SER A 1 276 ? -10.578 14.018 -1.471 1.00 90.31 276 SER A CA 1
ATOM 2189 C C . SER A 1 276 ? -11.704 12.991 -1.289 1.00 90.31 276 SER A C 1
ATOM 2191 O O . SER A 1 276 ? -11.420 11.865 -0.866 1.00 90.31 276 SER A O 1
ATOM 2193 N N . PRO A 1 277 ? -12.970 13.322 -1.615 1.00 92.00 277 PRO A N 1
ATOM 2194 C CA . PRO A 1 277 ? -14.082 12.372 -1.547 1.00 92.00 277 PRO A CA 1
ATOM 2195 C C . PRO A 1 277 ? -13.859 11.112 -2.399 1.00 92.00 277 PRO A C 1
ATOM 2197 O O . PRO A 1 277 ? -14.200 10.010 -1.970 1.00 92.00 277 PRO A O 1
ATOM 2200 N N . GLU A 1 278 ? -13.239 11.250 -3.574 1.00 89.06 278 GLU A N 1
ATOM 2201 C CA . GLU A 1 278 ? -12.874 10.144 -4.463 1.00 89.06 278 GLU A CA 1
ATOM 2202 C C . GLU A 1 278 ? -11.808 9.235 -3.850 1.00 89.06 278 GLU A C 1
ATOM 2204 O O . GLU A 1 278 ? -12.003 8.020 -3.811 1.00 89.06 278 GLU A O 1
ATOM 2209 N N . ALA A 1 279 ? -10.705 9.797 -3.339 1.00 89.06 279 ALA A N 1
ATOM 2210 C CA . ALA A 1 279 ? -9.664 9.005 -2.684 1.00 89.06 279 ALA A CA 1
ATOM 2211 C C . ALA A 1 279 ? -10.209 8.311 -1.430 1.00 89.06 279 ALA A C 1
ATOM 2213 O O . ALA A 1 279 ? -9.951 7.129 -1.220 1.00 89.06 279 ALA A O 1
ATOM 2214 N N . TYR A 1 280 ? -11.027 9.004 -0.633 1.00 92.94 280 TYR A N 1
ATOM 2215 C CA . TYR A 1 280 ? -11.649 8.416 0.552 1.00 92.94 280 TYR A CA 1
ATOM 2216 C C . TYR A 1 280 ? -12.579 7.262 0.175 1.00 92.94 280 TYR A C 1
ATOM 2218 O O . TYR A 1 280 ? -12.556 6.221 0.822 1.00 92.94 280 TYR A O 1
ATOM 2226 N N . TRP A 1 281 ? -13.361 7.386 -0.899 1.00 91.94 281 TRP A N 1
ATOM 2227 C CA . TRP A 1 281 ? -14.176 6.281 -1.406 1.00 91.94 281 TRP A CA 1
ATOM 2228 C C . TRP A 1 281 ? -13.346 5.078 -1.862 1.00 91.94 281 TRP A C 1
ATOM 2230 O O . TRP A 1 281 ? -13.631 3.960 -1.440 1.00 91.94 281 TRP A O 1
ATOM 2240 N N . VAL A 1 282 ? -12.321 5.291 -2.695 1.00 90.56 282 VAL A N 1
ATOM 2241 C CA . VAL A 1 282 ? -11.484 4.195 -3.218 1.00 90.56 282 VAL A CA 1
ATOM 2242 C C . VAL A 1 282 ? -10.722 3.486 -2.099 1.00 90.56 282 VAL A C 1
ATOM 2244 O O . VAL A 1 282 ? -10.635 2.266 -2.125 1.00 90.56 282 VAL A O 1
ATOM 2247 N N . PHE A 1 283 ? -10.217 4.215 -1.102 1.00 92.81 283 PHE A N 1
ATOM 2248 C CA . PHE A 1 283 ? -9.319 3.655 -0.087 1.00 92.81 283 PHE A CA 1
ATOM 2249 C C . PHE A 1 283 ? -9.976 3.272 1.252 1.00 92.81 283 PHE A C 1
ATOM 2251 O O . PHE A 1 283 ? -9.255 2.871 2.158 1.00 92.81 283 PHE A O 1
ATOM 2258 N N . THR A 1 284 ? -11.310 3.362 1.389 1.00 92.38 284 THR A N 1
ATOM 2259 C CA . THR A 1 284 ? -12.066 2.816 2.551 1.00 92.38 284 THR A CA 1
ATOM 2260 C C . THR A 1 284 ? -12.724 1.453 2.292 1.00 92.38 284 THR A C 1
ATOM 2262 O O . THR A 1 284 ? -13.234 0.839 3.226 1.00 92.38 284 THR A O 1
ATOM 2265 N N . GLY A 1 285 ? -12.784 0.983 1.042 1.00 89.19 285 GLY A N 1
ATOM 2266 C CA . GLY A 1 285 ? -13.314 -0.346 0.710 1.00 89.19 285 GLY A CA 1
ATOM 2267 C C . GLY A 1 285 ? -12.206 -1.378 0.507 1.00 89.19 285 GLY A C 1
ATOM 2268 O O . GLY A 1 285 ? -11.042 -1.017 0.391 1.00 89.19 285 GLY A O 1
ATOM 2269 N N . ASP A 1 286 ? -12.570 -2.654 0.437 1.00 90.75 286 ASP A N 1
ATOM 2270 C CA . ASP A 1 286 ? -11.655 -3.777 0.194 1.00 90.75 286 ASP A CA 1
ATOM 2271 C C . ASP A 1 286 ? -12.358 -4.791 -0.720 1.00 90.75 286 ASP A C 1
ATOM 2273 O O . ASP A 1 286 ? -12.783 -5.862 -0.295 1.00 90.75 286 ASP A O 1
ATOM 2277 N N . ASP A 1 287 ? -12.590 -4.394 -1.973 1.00 89.88 287 ASP A N 1
ATOM 2278 C CA . ASP A 1 287 ? -13.436 -5.152 -2.902 1.00 89.88 287 ASP A CA 1
ATOM 2279 C C . ASP A 1 287 ? -12.685 -6.366 -3.516 1.00 89.88 287 ASP A C 1
ATOM 2281 O O . ASP A 1 287 ? -13.318 -7.265 -4.071 1.00 89.88 287 ASP A O 1
ATOM 2285 N N . PHE A 1 288 ? -11.346 -6.433 -3.397 1.00 88.19 288 PHE A N 1
ATOM 2286 C CA . PHE A 1 288 ? -10.496 -7.517 -3.921 1.00 88.19 288 PHE A CA 1
ATOM 2287 C C . PHE A 1 288 ? -9.158 -7.671 -3.165 1.00 88.19 288 PHE A C 1
ATOM 2289 O O . PHE A 1 288 ? -8.642 -6.716 -2.593 1.00 88.19 288 PHE A O 1
ATOM 2296 N N . ASP A 1 289 ? -8.530 -8.858 -3.220 1.00 88.12 289 ASP A N 1
ATOM 2297 C CA . ASP A 1 289 ? -7.196 -9.076 -2.630 1.00 88.12 289 ASP A CA 1
ATOM 2298 C C . ASP A 1 289 ? -6.049 -8.730 -3.600 1.00 88.12 289 ASP A C 1
ATOM 2300 O O . ASP A 1 289 ? -6.013 -9.173 -4.749 1.00 88.12 289 ASP A O 1
ATOM 2304 N N . LEU A 1 290 ? -5.039 -8.016 -3.097 1.00 89.75 290 LEU A N 1
ATOM 2305 C CA . LEU A 1 290 ? -3.799 -7.686 -3.812 1.00 89.75 290 LEU A CA 1
ATOM 2306 C C . LEU A 1 290 ? -2.918 -8.879 -4.215 1.00 89.75 290 LEU A C 1
ATOM 2308 O O . LEU A 1 290 ? -1.965 -8.707 -4.980 1.00 89.75 290 LEU A O 1
ATOM 2312 N N . LYS A 1 291 ? -3.178 -10.089 -3.713 1.00 88.62 291 LYS A N 1
ATOM 2313 C CA . LYS A 1 291 ? -2.488 -11.315 -4.131 1.00 88.62 291 LYS A CA 1
ATOM 2314 C C . LYS A 1 291 ? -3.034 -11.826 -5.473 1.00 88.62 291 LYS A C 1
ATOM 2316 O O . LYS A 1 291 ? -3.478 -12.965 -5.581 1.00 88.62 291 LYS A O 1
ATOM 2321 N N . ILE A 1 292 ? -2.906 -11.004 -6.515 1.00 90.12 292 ILE A N 1
ATOM 2322 C CA . ILE A 1 292 ? -3.371 -11.280 -7.889 1.00 90.12 292 ILE A CA 1
ATOM 2323 C C . ILE A 1 292 ? -2.836 -12.593 -8.488 1.00 90.12 292 ILE A C 1
ATOM 2325 O O . ILE A 1 292 ? -3.389 -13.147 -9.432 1.00 90.12 292 ILE A O 1
ATOM 2329 N N . SER A 1 293 ? -1.736 -13.097 -7.930 1.00 90.06 293 SER A N 1
ATOM 2330 C CA . SER A 1 293 ? -1.012 -14.286 -8.366 1.00 90.06 293 SER A CA 1
ATOM 2331 C C . SER A 1 293 ? -1.357 -15.555 -7.575 1.00 90.06 293 SER A C 1
ATOM 2333 O O . SER A 1 293 ? -0.606 -16.536 -7.639 1.00 90.06 293 SER A O 1
ATOM 2335 N N . ASP A 1 294 ? -2.435 -15.534 -6.782 1.00 89.06 294 ASP A N 1
ATOM 2336 C CA . ASP A 1 294 ? -2.948 -16.726 -6.109 1.00 89.06 294 ASP A CA 1
ATOM 2337 C C . ASP A 1 294 ? -3.383 -17.794 -7.130 1.00 89.06 294 ASP A C 1
ATOM 2339 O O . ASP A 1 294 ? -3.816 -17.495 -8.241 1.00 89.06 294 ASP A O 1
ATOM 2343 N N . LYS A 1 295 ? -3.248 -19.067 -6.757 1.00 88.38 295 LYS A N 1
ATOM 2344 C CA . LYS A 1 295 ? -3.643 -20.202 -7.597 1.00 88.38 295 LYS A CA 1
ATOM 2345 C C . LYS A 1 295 ? -5.128 -20.529 -7.512 1.00 88.38 295 LYS A C 1
ATOM 2347 O O . LYS A 1 295 ? -5.649 -21.115 -8.455 1.00 88.38 295 LYS A O 1
ATOM 2352 N N . ALA A 1 296 ? -5.780 -20.199 -6.399 1.00 89.12 296 ALA A N 1
ATOM 2353 C CA . ALA A 1 296 ? -7.212 -20.403 -6.224 1.00 89.12 296 ALA A CA 1
ATOM 2354 C C . ALA A 1 296 ? -8.015 -19.330 -6.972 1.00 89.12 296 ALA A C 1
ATOM 2356 O O . ALA A 1 296 ? -8.961 -19.662 -7.677 1.00 89.12 296 ALA A O 1
ATOM 2357 N N . ASN A 1 297 ? -7.596 -18.066 -6.850 1.00 88.00 297 ASN A N 1
ATOM 2358 C CA . ASN A 1 297 ? -8.279 -16.901 -7.418 1.00 88.00 297 ASN A CA 1
ATOM 2359 C C . ASN A 1 297 ? -7.272 -15.970 -8.132 1.00 88.00 297 ASN A C 1
ATOM 2361 O O . ASN A 1 297 ? -6.955 -14.904 -7.601 1.00 88.00 297 ASN A O 1
ATOM 2365 N N . PRO A 1 298 ? -6.714 -16.364 -9.293 1.00 90.81 298 PRO A N 1
ATOM 2366 C CA . PRO A 1 298 ? -5.844 -15.489 -10.074 1.00 90.81 298 PRO A CA 1
ATOM 2367 C C . PRO A 1 298 ? -6.639 -14.314 -10.659 1.00 90.81 298 PRO A C 1
ATOM 2369 O O . PRO A 1 298 ? -7.773 -14.490 -11.108 1.00 90.81 298 PRO A O 1
ATOM 2372 N N . SER A 1 299 ? -6.040 -13.125 -10.700 1.00 90.06 299 SER A N 1
ATOM 2373 C CA . SER A 1 299 ? -6.682 -11.915 -11.224 1.00 90.06 299 SER A CA 1
ATOM 2374 C C . SER A 1 299 ? -5.713 -11.017 -11.998 1.00 90.06 299 SER A C 1
ATOM 2376 O O . SER A 1 299 ? -4.491 -11.161 -11.931 1.00 90.06 299 SER A O 1
ATOM 2378 N N . TYR A 1 300 ? -6.275 -10.080 -12.761 1.00 90.00 300 TYR A N 1
ATOM 2379 C CA . TYR A 1 300 ? -5.538 -9.013 -13.431 1.00 90.00 300 TYR A CA 1
ATOM 2380 C C . TYR A 1 300 ? -5.822 -7.701 -12.702 1.00 90.00 300 TYR A C 1
ATOM 2382 O O . TYR A 1 300 ? -6.985 -7.336 -12.550 1.00 90.00 300 TYR A O 1
ATOM 2390 N N . LEU A 1 301 ? -4.780 -6.978 -12.286 1.00 90.69 301 LEU A N 1
ATOM 2391 C CA . LEU A 1 301 ? -4.920 -5.617 -11.768 1.00 90.69 301 LEU A CA 1
ATOM 2392 C C . LEU A 1 301 ? -4.458 -4.614 -12.824 1.00 90.69 301 LEU A C 1
ATOM 2394 O O . LEU A 1 301 ? -3.299 -4.632 -13.236 1.00 90.69 301 LEU A O 1
ATOM 2398 N N . VAL A 1 302 ? -5.359 -3.716 -13.219 1.00 89.81 302 VAL A N 1
ATOM 2399 C CA . VAL A 1 302 ? -5.065 -2.592 -14.112 1.00 89.81 302 VAL A CA 1
ATOM 2400 C C . VAL A 1 302 ? -5.098 -1.308 -13.292 1.00 89.81 302 VAL A C 1
ATOM 2402 O O . VAL A 1 302 ? -6.155 -0.884 -12.833 1.00 89.81 302 VAL A O 1
ATOM 2405 N N . ILE A 1 303 ? -3.937 -0.680 -13.110 1.00 87.44 303 ILE A N 1
ATOM 2406 C CA . ILE A 1 303 ? -3.830 0.632 -12.465 1.00 87.44 303 ILE A CA 1
ATOM 2407 C C . ILE A 1 303 ? -3.799 1.692 -13.565 1.00 87.44 303 ILE A C 1
ATOM 2409 O O . ILE A 1 303 ? -2.755 1.952 -14.160 1.00 87.44 303 ILE A O 1
ATOM 2413 N N . ALA A 1 304 ? -4.953 2.295 -13.841 1.00 83.50 304 ALA A N 1
ATOM 2414 C CA . ALA A 1 304 ? -5.047 3.468 -14.704 1.00 83.50 304 ALA A CA 1
ATOM 2415 C C . ALA A 1 304 ? -4.739 4.742 -13.900 1.00 83.50 304 ALA A C 1
ATOM 2417 O O . ALA A 1 304 ? -5.169 4.879 -12.753 1.00 83.50 304 ALA A O 1
ATOM 2418 N N . ASN A 1 305 ? -4.021 5.685 -14.509 1.00 76.56 305 ASN A N 1
ATOM 2419 C CA . ASN A 1 305 ? -3.761 7.004 -13.935 1.00 76.56 305 ASN A CA 1
ATOM 2420 C C . ASN A 1 305 ? -4.350 8.092 -14.841 1.00 76.56 305 ASN A C 1
ATOM 2422 O O . ASN A 1 305 ? -4.382 7.943 -16.061 1.00 76.56 305 ASN A O 1
ATOM 2426 N N . ASP A 1 306 ? -4.818 9.175 -14.232 1.00 76.62 306 ASP A N 1
ATOM 2427 C CA . ASP A 1 306 ? -5.312 10.368 -14.920 1.00 76.62 306 ASP A CA 1
ATOM 2428 C C . ASP A 1 306 ? -4.165 11.394 -14.943 1.00 76.62 306 ASP A C 1
ATOM 2430 O O . ASP A 1 306 ? -3.753 11.828 -13.861 1.00 76.62 306 ASP A O 1
ATOM 2434 N N . PRO A 1 307 ? -3.620 11.779 -16.116 1.00 71.75 307 PRO A N 1
ATOM 2435 C CA . PRO A 1 307 ? -2.497 12.715 -16.199 1.00 71.75 307 PRO A CA 1
ATOM 2436 C C . PRO A 1 307 ? -2.754 14.055 -15.497 1.00 71.75 307 PRO A C 1
ATOM 2438 O O . PRO A 1 307 ? -1.828 14.641 -14.942 1.00 71.75 307 PRO A O 1
ATOM 2441 N N . GLU A 1 308 ? -4.006 14.525 -15.439 1.00 71.31 308 GLU A N 1
ATOM 2442 C CA . GLU A 1 308 ? -4.355 15.772 -14.739 1.00 71.31 308 GLU A CA 1
ATOM 2443 C C . GLU A 1 308 ? -4.257 15.645 -13.208 1.00 71.31 308 GLU A C 1
ATOM 2445 O O . GLU A 1 308 ? -4.188 16.646 -12.492 1.00 71.31 308 GLU A O 1
ATOM 2450 N N . LYS A 1 309 ? -4.247 14.412 -12.687 1.00 70.06 309 LYS A N 1
ATOM 2451 C CA . LYS A 1 309 ? -4.270 14.087 -11.251 1.00 70.06 309 LYS A CA 1
ATOM 2452 C C . LYS A 1 309 ? -3.052 13.280 -10.797 1.00 70.06 309 LYS A C 1
ATOM 2454 O O . LYS A 1 309 ? -3.033 12.800 -9.659 1.00 70.06 309 LYS A O 1
ATOM 2459 N N . GLU A 1 310 ? -2.030 13.166 -11.648 1.00 69.19 310 GLU A N 1
ATOM 2460 C CA . GLU A 1 310 ? -0.889 12.260 -11.472 1.00 69.19 310 GLU A CA 1
ATOM 2461 C C . GLU A 1 310 ? -0.223 12.398 -10.095 1.00 69.19 310 GLU A C 1
ATOM 2463 O O . GLU A 1 310 ? 0.074 11.398 -9.448 1.00 69.19 310 GLU A O 1
ATOM 2468 N N . GLN A 1 311 ? -0.038 13.623 -9.594 1.00 65.88 311 GLN A N 1
ATOM 2469 C CA . GLN A 1 311 ? 0.666 13.847 -8.328 1.00 65.88 311 GLN A CA 1
ATOM 2470 C C . GLN A 1 311 ? -0.119 13.365 -7.091 1.00 65.88 311 GLN A C 1
ATOM 2472 O O . GLN A 1 311 ? 0.485 12.942 -6.102 1.00 65.88 311 GLN A O 1
ATOM 2477 N N . VAL A 1 312 ? -1.455 13.406 -7.143 1.00 67.62 312 VAL A N 1
ATOM 2478 C CA . VAL A 1 312 ? -2.338 12.949 -6.055 1.00 67.62 312 VAL A CA 1
ATOM 2479 C C . VAL A 1 312 ? -2.544 11.438 -6.152 1.00 67.62 312 VAL A C 1
ATOM 2481 O O . VAL A 1 312 ? -2.271 10.702 -5.204 1.00 67.62 312 VAL A O 1
ATOM 2484 N N . ILE A 1 313 ? -2.973 10.963 -7.324 1.00 75.50 313 ILE A N 1
ATOM 2485 C CA . ILE A 1 313 ? -3.300 9.552 -7.556 1.00 75.50 313 ILE A CA 1
ATOM 2486 C C . ILE A 1 313 ? -2.030 8.688 -7.569 1.00 75.50 313 ILE A C 1
ATOM 2488 O O . ILE A 1 313 ? -2.019 7.606 -6.989 1.00 75.50 313 ILE A O 1
ATOM 2492 N N . GLY A 1 314 ? -0.924 9.178 -8.133 1.00 78.12 314 GLY A N 1
ATOM 2493 C CA . GLY A 1 314 ? 0.347 8.455 -8.225 1.00 78.12 314 GLY A CA 1
ATOM 2494 C C . GLY A 1 314 ? 0.952 8.077 -6.869 1.00 78.12 314 GLY A C 1
ATOM 2495 O O . GLY A 1 314 ? 1.578 7.024 -6.760 1.00 78.12 314 GLY A O 1
ATOM 2496 N N . SER A 1 315 ? 0.718 8.872 -5.817 1.00 80.50 315 SER A N 1
ATOM 2497 C CA . SER A 1 315 ? 1.170 8.539 -4.455 1.00 80.50 315 SER A CA 1
ATOM 2498 C C . SER A 1 315 ? 0.352 7.411 -3.820 1.00 80.50 315 SER A C 1
ATOM 2500 O O . SER A 1 315 ? 0.906 6.512 -3.189 1.00 80.50 315 SER A O 1
ATOM 2502 N N . LEU A 1 316 ? -0.963 7.411 -4.037 1.00 83.81 316 LEU A N 1
ATOM 2503 C CA . LEU A 1 316 ? -1.845 6.337 -3.576 1.00 83.81 316 LEU A CA 1
ATOM 2504 C C . LEU A 1 316 ? -1.643 5.051 -4.401 1.00 83.81 316 LEU A C 1
ATOM 2506 O O . LEU A 1 316 ? -1.631 3.952 -3.849 1.00 83.81 316 LEU A O 1
ATOM 2510 N N . ASN A 1 317 ? -1.360 5.173 -5.700 1.00 86.06 317 ASN A N 1
ATOM 2511 C CA . ASN A 1 317 ? -0.969 4.047 -6.548 1.00 86.06 317 ASN A CA 1
ATOM 2512 C C . ASN A 1 317 ? 0.388 3.452 -6.132 1.00 86.06 317 ASN A C 1
ATOM 2514 O O . ASN A 1 317 ? 0.534 2.233 -6.131 1.00 86.06 317 ASN A O 1
ATOM 2518 N N . ALA A 1 318 ? 1.370 4.267 -5.725 1.00 83.88 318 ALA A N 1
ATOM 2519 C CA . ALA A 1 318 ? 2.659 3.778 -5.217 1.00 83.88 318 ALA A CA 1
ATOM 2520 C C . ALA A 1 318 ? 2.499 2.888 -3.967 1.00 83.88 318 ALA A C 1
ATOM 2522 O O . ALA A 1 318 ? 3.190 1.876 -3.823 1.00 83.88 318 ALA A O 1
ATOM 2523 N N . LEU A 1 319 ? 1.542 3.221 -3.095 1.00 85.88 319 LEU A N 1
ATOM 2524 C CA . LEU A 1 319 ? 1.166 2.404 -1.941 1.00 85.88 319 LEU A CA 1
ATOM 2525 C C . LEU A 1 319 ? 0.595 1.036 -2.368 1.00 85.88 319 LEU A C 1
ATOM 2527 O O . LEU A 1 319 ? 1.085 0.001 -1.908 1.00 85.88 319 LEU A O 1
ATOM 2531 N N . VAL A 1 320 ? -0.377 1.028 -3.288 1.00 89.56 320 VAL A N 1
ATOM 2532 C CA . VAL A 1 320 ? -0.962 -0.193 -3.885 1.00 89.56 320 VAL A CA 1
ATOM 2533 C C . VAL A 1 320 ? 0.124 -1.071 -4.521 1.00 89.56 320 VAL A C 1
ATOM 2535 O O . VAL A 1 320 ? 0.208 -2.268 -4.236 1.00 89.56 320 VAL A O 1
ATOM 2538 N N . LEU A 1 321 ? 1.004 -0.469 -5.325 1.00 86.56 321 LEU A N 1
ATOM 2539 C CA . LEU A 1 321 ? 2.106 -1.146 -6.010 1.00 86.56 321 LEU A CA 1
ATOM 2540 C C . LEU A 1 321 ? 3.093 -1.788 -5.031 1.00 86.56 321 LEU A C 1
ATOM 2542 O O . LEU A 1 321 ? 3.423 -2.959 -5.195 1.00 86.56 321 LEU A O 1
ATOM 2546 N N . ASN A 1 322 ? 3.537 -1.081 -3.988 1.00 84.19 322 ASN A N 1
ATOM 2547 C CA . ASN A 1 322 ? 4.472 -1.645 -3.005 1.00 84.19 322 ASN A CA 1
ATOM 2548 C C . ASN A 1 322 ? 3.888 -2.888 -2.300 1.00 84.19 322 ASN A C 1
ATOM 2550 O O . ASN A 1 322 ? 4.558 -3.919 -2.153 1.00 84.19 322 ASN A O 1
ATOM 2554 N N . ARG A 1 323 ? 2.605 -2.835 -1.918 1.00 86.75 323 ARG A N 1
ATOM 2555 C CA . ARG A 1 323 ? 1.922 -3.998 -1.337 1.00 86.75 323 ARG A CA 1
ATOM 2556 C C . ARG A 1 323 ? 1.819 -5.149 -2.344 1.00 86.75 323 ARG A C 1
ATOM 2558 O O . ARG A 1 323 ? 2.206 -6.267 -2.004 1.00 86.75 323 ARG A O 1
ATOM 2565 N N . LEU A 1 324 ? 1.406 -4.887 -3.589 1.00 88.12 324 LEU A N 1
ATOM 2566 C CA . LEU A 1 324 ? 1.358 -5.891 -4.664 1.00 88.12 324 LEU A CA 1
ATOM 2567 C C . LEU A 1 324 ? 2.714 -6.578 -4.876 1.00 88.12 324 LEU A C 1
ATOM 2569 O O . LEU A 1 324 ? 2.775 -7.806 -4.921 1.00 88.12 324 LEU A O 1
ATOM 2573 N N . ILE A 1 325 ? 3.806 -5.809 -4.944 1.00 83.19 325 ILE A N 1
ATOM 2574 C CA . ILE A 1 325 ? 5.174 -6.322 -5.134 1.00 83.19 325 ILE A CA 1
ATOM 2575 C C . ILE A 1 325 ? 5.540 -7.310 -4.022 1.00 83.19 325 ILE A C 1
ATOM 2577 O O . ILE A 1 325 ? 6.056 -8.397 -4.290 1.00 83.19 325 ILE A O 1
ATOM 2581 N N . THR A 1 326 ? 5.208 -6.971 -2.776 1.00 82.44 326 THR A N 1
ATOM 2582 C CA . THR A 1 326 ? 5.426 -7.846 -1.616 1.00 82.44 326 THR A CA 1
ATOM 2583 C C . THR A 1 326 ? 4.616 -9.147 -1.723 1.00 82.44 326 THR A C 1
ATOM 2585 O O . THR A 1 326 ? 5.117 -10.214 -1.365 1.00 82.44 326 THR A O 1
ATOM 2588 N N . ARG A 1 327 ? 3.390 -9.103 -2.269 1.00 86.31 327 ARG A N 1
ATOM 2589 C CA . ARG A 1 327 ? 2.542 -10.295 -2.463 1.00 86.31 327 ARG A CA 1
ATOM 2590 C C . ARG A 1 327 ? 3.033 -11.196 -3.594 1.00 86.31 327 ARG A C 1
ATOM 2592 O O . ARG A 1 327 ? 3.151 -12.402 -3.367 1.00 86.31 327 ARG A O 1
ATOM 2599 N N . VAL A 1 328 ? 3.370 -10.658 -4.768 1.00 86.19 328 VAL A N 1
ATOM 2600 C CA . VAL A 1 328 ? 3.841 -11.478 -5.906 1.00 86.19 328 VAL A CA 1
ATOM 2601 C C . VAL A 1 328 ? 5.199 -12.132 -5.630 1.00 86.19 328 VAL A C 1
ATOM 2603 O O . VAL A 1 328 ? 5.449 -13.244 -6.086 1.00 86.19 328 VAL A O 1
ATOM 2606 N N . ASN A 1 329 ? 6.041 -11.501 -4.804 1.00 82.31 329 ASN A N 1
ATOM 2607 C CA . ASN A 1 329 ? 7.354 -12.014 -4.399 1.00 82.31 329 ASN A CA 1
ATOM 2608 C C . ASN A 1 329 ? 7.295 -13.101 -3.298 1.00 82.31 329 ASN A C 1
ATOM 2610 O O . ASN A 1 329 ? 8.322 -13.473 -2.727 1.00 82.31 329 ASN A O 1
ATOM 2614 N N . SER A 1 330 ? 6.102 -13.614 -2.978 1.00 83.44 330 SER A N 1
ATOM 2615 C CA . SER A 1 330 ? 5.928 -14.774 -2.096 1.00 83.44 330 SER A CA 1
ATOM 2616 C C . SER A 1 330 ? 5.985 -16.101 -2.869 1.00 83.44 330 SER A C 1
ATOM 2618 O O . SER A 1 330 ? 5.733 -16.171 -4.073 1.00 83.44 330 SER A O 1
ATOM 2620 N N . LYS A 1 331 ? 6.349 -17.187 -2.176 1.00 83.44 331 LYS A N 1
ATOM 2621 C CA . LYS A 1 331 ? 6.476 -18.517 -2.791 1.00 83.44 331 LYS A CA 1
ATOM 2622 C C . LYS A 1 331 ? 5.109 -19.121 -3.115 1.00 83.44 331 LYS A C 1
ATOM 2624 O O . LYS A 1 331 ? 4.148 -18.960 -2.372 1.00 83.44 331 LYS A O 1
ATOM 2629 N N . GLY A 1 332 ? 5.065 -19.931 -4.173 1.00 83.50 332 GLY A N 1
ATOM 2630 C CA . GLY A 1 332 ? 3.911 -20.777 -4.501 1.00 83.50 332 GLY A CA 1
ATOM 2631 C C . GLY A 1 332 ? 2.869 -20.145 -5.427 1.00 83.50 332 GLY A C 1
ATOM 2632 O O . GLY A 1 332 ? 1.956 -20.860 -5.838 1.00 83.50 332 GLY A O 1
ATOM 2633 N N . ASN A 1 333 ? 3.042 -18.877 -5.800 1.00 86.94 333 ASN A N 1
ATOM 2634 C CA . ASN A 1 333 ? 2.221 -18.139 -6.761 1.00 86.94 333 ASN A CA 1
ATOM 2635 C C . ASN A 1 333 ? 2.304 -18.692 -8.202 1.00 86.94 333 ASN A C 1
ATOM 2637 O O . ASN A 1 333 ? 3.171 -19.514 -8.526 1.00 86.94 333 ASN A O 1
ATOM 2641 N N . PHE A 1 334 ? 1.406 -18.230 -9.077 1.00 90.62 334 PHE A N 1
ATOM 2642 C CA . PHE A 1 334 ? 1.615 -18.298 -10.529 1.00 90.62 334 PHE A CA 1
ATOM 2643 C C . PHE A 1 334 ? 2.722 -17.321 -10.983 1.00 90.62 334 PHE A C 1
ATOM 2645 O O . PHE A 1 334 ? 2.975 -16.336 -10.289 1.00 90.62 334 PHE A O 1
ATOM 2652 N N . PRO A 1 335 ? 3.382 -17.560 -12.137 1.00 91.00 335 PRO A N 1
ATOM 2653 C CA . PRO A 1 335 ? 4.227 -16.554 -12.783 1.00 91.00 335 PRO A CA 1
ATOM 2654 C C . PRO A 1 335 ? 3.427 -15.280 -13.075 1.00 91.00 335 PRO A C 1
ATOM 2656 O O . PRO A 1 335 ? 2.273 -15.363 -13.491 1.00 91.00 335 PRO A O 1
ATOM 2659 N N . VAL A 1 336 ? 4.045 -14.114 -12.889 1.00 90.56 336 VAL A N 1
ATOM 2660 C CA . VAL A 1 336 ? 3.383 -12.805 -13.030 1.00 90.56 336 VAL A CA 1
ATOM 2661 C C . VAL A 1 336 ? 4.131 -11.961 -14.049 1.00 90.56 336 VAL A C 1
ATOM 2663 O O . VAL A 1 336 ? 5.361 -11.954 -14.053 1.00 90.56 336 VAL A O 1
ATOM 2666 N N . SER A 1 337 ? 3.409 -11.206 -14.874 1.00 91.00 337 SER A N 1
ATOM 2667 C CA . SER A 1 337 ? 3.991 -10.097 -15.626 1.00 91.00 337 SER A CA 1
ATOM 2668 C C . SER A 1 337 ? 3.533 -8.774 -15.019 1.00 91.00 337 SER A C 1
ATOM 2670 O O . SER A 1 337 ? 2.341 -8.577 -14.803 1.00 91.00 337 SER A O 1
ATOM 2672 N N . ILE A 1 338 ? 4.483 -7.890 -14.720 1.00 89.62 338 ILE A N 1
ATOM 2673 C CA . ILE A 1 338 ? 4.231 -6.507 -14.313 1.00 89.62 338 ILE A CA 1
ATOM 2674 C C . ILE A 1 338 ? 4.678 -5.633 -15.477 1.00 89.62 338 ILE A C 1
ATOM 2676 O O . ILE A 1 338 ? 5.868 -5.584 -15.794 1.00 89.62 338 ILE A O 1
ATOM 2680 N N . ILE A 1 339 ? 3.719 -4.980 -16.126 1.00 91.62 339 ILE A N 1
ATOM 2681 C CA . ILE A 1 339 ? 3.945 -4.108 -17.278 1.00 91.62 339 ILE A CA 1
ATOM 2682 C C . ILE A 1 339 ? 3.634 -2.682 -16.838 1.00 91.62 339 ILE A C 1
ATOM 2684 O O . ILE A 1 339 ? 2.540 -2.407 -16.349 1.00 91.62 339 ILE A O 1
ATOM 2688 N N . VAL A 1 340 ? 4.608 -1.792 -16.994 1.00 89.38 340 VAL A N 1
ATOM 2689 C CA . VAL A 1 340 ? 4.487 -0.363 -16.705 1.00 89.38 340 VAL A CA 1
ATOM 2690 C C . VAL A 1 340 ? 4.762 0.375 -18.008 1.00 89.38 340 VAL A C 1
ATOM 2692 O O . VAL A 1 340 ? 5.894 0.352 -18.477 1.00 89.38 340 VAL A O 1
ATOM 2695 N N . ASP A 1 341 ? 3.729 0.964 -18.609 1.00 88.12 341 ASP A N 1
ATOM 2696 C CA . ASP A 1 341 ? 3.812 1.599 -19.936 1.00 88.12 341 ASP A CA 1
ATOM 2697 C C . ASP A 1 341 ? 4.641 2.898 -19.905 1.00 88.12 341 ASP A C 1
ATOM 2699 O O . ASP A 1 341 ? 5.544 3.089 -20.712 1.00 88.12 341 ASP A O 1
ATOM 2703 N N . GLU A 1 342 ? 4.420 3.736 -18.888 1.00 85.69 342 GLU A N 1
ATOM 2704 C CA . GLU A 1 342 ? 5.197 4.954 -18.633 1.00 85.69 342 GLU A CA 1
ATOM 2705 C C . GLU A 1 342 ? 5.637 4.983 -17.161 1.00 85.69 342 GLU A C 1
ATOM 2707 O O . GLU A 1 342 ? 4.908 5.437 -16.273 1.00 85.69 342 GLU A O 1
ATOM 2712 N N . LEU A 1 343 ? 6.837 4.463 -16.890 1.00 83.94 343 LEU A N 1
ATOM 2713 C CA . LEU A 1 343 ? 7.433 4.366 -15.556 1.00 83.94 343 LEU A CA 1
ATOM 2714 C C . LEU A 1 343 ? 7.490 5.703 -14.786 1.00 83.94 343 LEU A C 1
ATOM 2716 O O . LEU A 1 343 ? 7.164 5.683 -13.598 1.00 83.94 343 LEU A O 1
ATOM 2720 N N . PRO A 1 344 ? 7.827 6.852 -15.404 1.00 74.81 344 PRO A N 1
ATOM 2721 C CA . PRO A 1 344 ? 7.637 8.185 -14.833 1.00 74.81 344 PRO A CA 1
ATOM 2722 C C . PRO A 1 344 ? 6.316 8.397 -14.086 1.00 74.81 344 PRO A C 1
ATOM 2724 O O . PRO A 1 344 ? 6.333 8.929 -12.980 1.00 74.81 344 PRO A O 1
ATOM 2727 N N . THR A 1 345 ? 5.175 7.913 -14.595 1.00 74.62 345 THR A N 1
ATOM 2728 C CA . THR A 1 345 ? 3.847 8.192 -13.996 1.00 74.62 345 THR A CA 1
ATOM 2729 C C . THR A 1 345 ? 3.606 7.535 -12.631 1.00 74.62 345 THR A C 1
ATOM 2731 O O . THR A 1 345 ? 2.666 7.899 -11.920 1.00 74.62 345 THR A O 1
ATOM 2734 N N . LEU A 1 346 ? 4.448 6.579 -12.224 1.00 75.12 346 LEU A N 1
ATOM 2735 C CA . LEU A 1 346 ? 4.280 5.778 -11.009 1.00 75.12 346 LEU A CA 1
ATOM 2736 C C . LEU A 1 346 ? 5.589 5.730 -10.217 1.00 75.12 346 LEU A C 1
ATOM 2738 O O . LEU A 1 346 ? 6.651 5.471 -10.770 1.00 75.12 346 LEU A O 1
ATOM 2742 N N . TYR A 1 347 ? 5.532 5.961 -8.903 1.00 72.81 347 TYR A N 1
ATOM 2743 C CA . TYR A 1 347 ? 6.729 5.874 -8.064 1.00 72.81 347 TYR A CA 1
ATOM 2744 C C . TYR A 1 347 ? 6.939 4.455 -7.526 1.00 72.81 347 TYR A C 1
ATOM 2746 O O . TYR A 1 347 ? 6.167 3.979 -6.693 1.00 72.81 347 TYR A O 1
ATOM 2754 N N . PHE A 1 348 ? 8.025 3.801 -7.940 1.00 75.25 348 PHE A N 1
ATOM 2755 C CA . PHE A 1 348 ? 8.448 2.517 -7.384 1.00 75.25 348 PHE A CA 1
ATOM 2756 C C . PHE A 1 348 ? 9.538 2.708 -6.324 1.00 75.25 348 PHE A C 1
ATOM 2758 O O . PHE A 1 348 ? 10.735 2.755 -6.626 1.00 75.25 348 PHE A O 1
ATOM 2765 N N . HIS A 1 349 ? 9.130 2.765 -5.054 1.00 71.62 349 HIS A N 1
ATOM 2766 C CA . HIS A 1 349 ? 10.068 2.727 -3.933 1.00 71.62 349 HIS A CA 1
ATOM 2767 C C . HIS A 1 349 ? 10.886 1.423 -3.980 1.00 71.62 349 HIS A C 1
ATOM 2769 O O . HIS A 1 349 ? 10.319 0.333 -4.003 1.00 71.62 349 HIS A O 1
ATOM 2775 N N . LYS A 1 350 ? 12.223 1.535 -4.003 1.00 72.38 350 LYS A N 1
ATOM 2776 C CA . LYS A 1 350 ? 13.162 0.398 -4.131 1.00 72.38 350 LYS A CA 1
ATOM 2777 C C . LYS A 1 350 ? 12.850 -0.515 -5.336 1.00 72.38 350 LYS A C 1
ATOM 2779 O O . LYS A 1 350 ? 12.755 -1.737 -5.204 1.00 72.38 350 LYS A O 1
ATOM 2784 N N . ILE A 1 351 ? 12.719 0.080 -6.529 1.00 74.31 351 ILE A N 1
ATOM 2785 C CA . ILE A 1 351 ? 12.513 -0.632 -7.809 1.00 74.31 351 ILE A CA 1
ATOM 2786 C C . ILE A 1 351 ? 13.554 -1.743 -8.076 1.00 74.31 351 ILE A C 1
ATOM 2788 O O . ILE A 1 351 ? 13.267 -2.732 -8.745 1.00 74.31 351 ILE A O 1
ATOM 2792 N N . ASP A 1 352 ? 14.743 -1.654 -7.484 1.00 72.12 352 ASP A N 1
ATOM 2793 C CA . ASP A 1 352 ? 15.766 -2.701 -7.515 1.00 72.12 352 ASP A CA 1
ATOM 2794 C C . ASP A 1 352 ? 15.350 -4.000 -6.806 1.00 72.12 352 ASP A C 1
ATOM 2796 O O . ASP A 1 352 ? 15.695 -5.085 -7.280 1.00 72.12 352 ASP A O 1
ATOM 2800 N N . ARG A 1 353 ? 14.552 -3.935 -5.729 1.00 71.56 353 ARG A N 1
ATOM 2801 C CA . ARG A 1 353 ? 13.967 -5.141 -5.107 1.00 71.56 353 ARG A CA 1
ATOM 2802 C C . ARG A 1 353 ? 12.982 -5.822 -6.055 1.00 71.56 353 ARG A C 1
ATOM 2804 O O . ARG A 1 353 ? 13.020 -7.051 -6.160 1.00 71.56 353 ARG A O 1
ATOM 2811 N N . LEU A 1 354 ? 12.151 -5.038 -6.750 1.00 73.75 354 LEU A N 1
ATOM 2812 C CA . LEU A 1 354 ? 11.173 -5.523 -7.728 1.00 73.75 354 LEU A CA 1
ATOM 2813 C C . LEU A 1 354 ? 11.861 -6.292 -8.864 1.00 73.75 354 LEU A C 1
ATOM 2815 O O . LEU A 1 354 ? 11.529 -7.451 -9.095 1.00 73.75 354 LEU A O 1
ATOM 2819 N N . ILE A 1 355 ? 12.848 -5.690 -9.532 1.00 75.75 355 ILE A N 1
ATOM 2820 C CA . ILE A 1 355 ? 13.511 -6.332 -10.679 1.00 75.75 355 ILE A CA 1
ATOM 2821 C C . ILE A 1 355 ? 14.435 -7.476 -10.212 1.00 75.75 355 ILE A C 1
ATOM 2823 O O . ILE A 1 355 ? 14.436 -8.560 -10.793 1.00 75.75 355 ILE A O 1
ATOM 2827 N N . GLY A 1 356 ? 15.210 -7.262 -9.142 1.00 70.56 356 GLY A N 1
ATOM 2828 C CA . GLY A 1 356 ? 16.266 -8.184 -8.718 1.00 70.56 356 GLY A CA 1
ATOM 2829 C C . GLY A 1 356 ? 15.777 -9.444 -7.999 1.00 70.56 356 GLY A C 1
ATOM 2830 O O . GLY A 1 356 ? 16.240 -10.545 -8.298 1.00 70.56 356 GLY A O 1
ATOM 2831 N N . THR A 1 357 ? 14.847 -9.320 -7.044 1.00 68.06 357 THR A N 1
ATOM 2832 C CA . THR A 1 357 ? 14.455 -10.466 -6.191 1.00 68.06 357 THR A CA 1
ATOM 2833 C C . THR A 1 357 ? 13.339 -11.316 -6.802 1.00 68.06 357 THR A C 1
ATOM 2835 O O . THR A 1 357 ? 13.351 -12.547 -6.678 1.00 68.06 357 THR A O 1
ATOM 2838 N N . ALA A 1 358 ? 12.426 -10.682 -7.542 1.00 68.88 358 ALA A N 1
ATOM 2839 C CA . ALA A 1 358 ? 11.217 -11.322 -8.048 1.00 68.88 358 ALA A CA 1
ATOM 2840 C C . ALA A 1 358 ? 11.471 -12.315 -9.204 1.00 68.88 358 ALA A C 1
ATOM 2842 O O . ALA A 1 358 ? 10.639 -13.192 -9.455 1.00 68.88 358 ALA A O 1
ATOM 2843 N N . ARG A 1 359 ? 12.663 -12.286 -9.828 1.00 75.00 359 ARG A N 1
ATOM 2844 C CA . ARG A 1 359 ? 13.118 -13.307 -10.796 1.00 75.00 359 ARG A CA 1
ATOM 2845 C C . ARG A 1 359 ? 13.021 -14.726 -10.223 1.00 75.00 359 ARG A C 1
ATOM 2847 O O . ARG A 1 359 ? 12.598 -15.642 -10.925 1.00 75.00 359 ARG A O 1
ATOM 2854 N N . SER A 1 360 ? 13.370 -14.909 -8.946 1.00 78.88 360 SER A N 1
ATOM 2855 C CA . SER A 1 360 ? 13.301 -16.216 -8.269 1.00 78.88 360 SER A CA 1
ATOM 2856 C C . SER A 1 360 ? 11.868 -16.755 -8.137 1.00 78.88 360 SER A C 1
ATOM 2858 O O . SER A 1 360 ? 11.656 -17.967 -8.166 1.00 78.88 360 SER A O 1
ATOM 2860 N N . ASN A 1 361 ? 10.882 -15.855 -8.093 1.00 84.50 361 ASN A N 1
ATOM 2861 C CA . ASN A 1 361 ? 9.450 -16.150 -8.033 1.00 84.50 361 ASN A CA 1
ATOM 2862 C C . ASN A 1 361 ? 8.763 -16.077 -9.413 1.00 84.50 361 ASN A C 1
ATOM 2864 O O . ASN A 1 361 ? 7.538 -16.056 -9.491 1.00 84.50 361 ASN A O 1
ATOM 2868 N N . LYS A 1 362 ? 9.538 -16.090 -10.511 1.00 87.44 362 LYS A N 1
ATOM 2869 C CA . LYS A 1 362 ? 9.048 -16.045 -11.904 1.00 87.44 362 LYS A CA 1
ATOM 2870 C C . LYS A 1 362 ? 8.194 -14.808 -12.224 1.00 87.44 362 LYS A C 1
ATOM 2872 O O . LYS A 1 362 ? 7.240 -14.896 -12.997 1.00 87.44 362 LYS A O 1
ATOM 2877 N N . VAL A 1 363 ? 8.549 -13.660 -11.651 1.00 87.25 363 VAL A N 1
ATOM 2878 C CA . VAL A 1 363 ? 7.970 -12.366 -12.028 1.00 87.25 363 VAL A CA 1
ATOM 2879 C C . VAL A 1 363 ? 8.794 -11.756 -13.163 1.00 87.25 363 VAL A C 1
ATOM 2881 O O . VAL A 1 363 ? 10.009 -11.600 -13.037 1.00 87.25 363 VAL A O 1
ATOM 2884 N N . ALA A 1 364 ? 8.135 -11.414 -14.267 1.00 88.38 364 ALA A N 1
ATOM 2885 C CA . ALA A 1 364 ? 8.710 -10.691 -15.395 1.00 88.38 364 ALA A CA 1
ATOM 2886 C C . ALA A 1 364 ? 8.280 -9.220 -15.332 1.00 88.38 364 ALA A C 1
ATOM 2888 O O . ALA A 1 364 ? 7.086 -8.926 -15.324 1.00 88.38 364 ALA A O 1
ATOM 2889 N N . VAL A 1 365 ? 9.241 -8.298 -15.298 1.00 88.31 365 VAL A N 1
ATOM 2890 C CA . VAL A 1 365 ? 8.983 -6.854 -15.203 1.00 88.31 365 VAL A CA 1
ATOM 2891 C C . VAL A 1 365 ? 9.325 -6.198 -16.539 1.00 88.31 365 VAL A C 1
ATOM 2893 O O . VAL A 1 365 ? 10.425 -6.391 -17.053 1.00 88.31 365 VAL A O 1
ATOM 2896 N N . THR A 1 366 ? 8.385 -5.437 -17.098 1.00 91.44 366 THR A N 1
ATOM 2897 C CA . THR A 1 366 ? 8.543 -4.656 -18.334 1.00 91.44 366 THR A CA 1
ATOM 2898 C C . THR A 1 366 ? 8.314 -3.188 -18.003 1.00 91.44 366 THR A C 1
ATOM 2900 O O . THR A 1 366 ? 7.277 -2.846 -17.438 1.00 91.44 366 THR A O 1
ATOM 2903 N N . LEU A 1 367 ? 9.290 -2.339 -18.324 1.00 90.69 367 LEU A N 1
ATOM 2904 C CA . LEU A 1 367 ? 9.305 -0.918 -17.978 1.00 90.69 367 LEU A CA 1
ATOM 2905 C C . LEU A 1 367 ? 9.461 -0.096 -19.260 1.00 90.69 367 LEU A C 1
ATOM 2907 O O . LEU A 1 367 ? 10.513 -0.158 -19.897 1.00 90.69 367 LEU A O 1
ATOM 2911 N N . GLY A 1 368 ? 8.425 0.648 -19.631 1.00 91.50 368 GLY A N 1
ATOM 2912 C CA . GLY A 1 368 ? 8.467 1.674 -20.665 1.00 91.50 368 GLY A CA 1
ATOM 2913 C C . GLY A 1 368 ? 8.798 3.045 -20.072 1.00 91.50 368 GLY A C 1
ATOM 2914 O O . GLY A 1 368 ? 8.465 3.344 -18.925 1.00 91.50 368 GLY A O 1
ATOM 2915 N N . PHE A 1 369 ? 9.531 3.842 -20.841 1.00 90.38 369 PHE A N 1
ATOM 2916 C CA . PHE A 1 369 ? 9.852 5.249 -20.595 1.00 90.38 369 PHE A CA 1
ATOM 2917 C C . PHE A 1 369 ? 10.330 5.862 -21.921 1.00 90.38 369 PHE A C 1
ATOM 2919 O O . PHE A 1 369 ? 10.749 5.126 -22.820 1.00 90.38 369 PHE A O 1
ATOM 2926 N N . GLN A 1 370 ? 10.292 7.189 -22.062 1.00 88.75 370 GLN A N 1
ATOM 2927 C CA . GLN A 1 370 ? 10.572 7.832 -23.355 1.00 88.75 370 GLN A CA 1
ATOM 2928 C C . GLN A 1 370 ? 12.075 7.993 -23.624 1.00 88.75 370 GLN A C 1
ATOM 2930 O O . GLN A 1 370 ? 12.579 7.517 -24.641 1.00 88.75 370 GLN A O 1
ATOM 2935 N N . GLU A 1 371 ? 12.810 8.648 -22.718 1.00 89.88 371 GLU A N 1
ATOM 2936 C CA . GLU A 1 371 ? 14.252 8.912 -22.856 1.00 89.88 371 GLU A CA 1
ATOM 2937 C C . GLU A 1 371 ? 14.971 8.854 -21.493 1.00 89.88 371 GLU A C 1
ATOM 2939 O O . GLU A 1 371 ? 14.369 9.092 -20.444 1.00 89.88 371 GLU A O 1
ATOM 2944 N N . LEU A 1 372 ? 16.281 8.564 -21.489 1.00 90.81 372 LEU A N 1
ATOM 2945 C CA . LEU A 1 372 ? 17.060 8.400 -20.248 1.00 90.81 372 LEU A CA 1
ATOM 2946 C C . LEU A 1 372 ? 17.022 9.612 -19.293 1.00 90.81 372 LEU A C 1
ATOM 2948 O O . LEU A 1 372 ? 16.889 9.385 -18.092 1.00 90.81 372 LEU A O 1
ATOM 2952 N N . PRO A 1 373 ? 17.069 10.883 -19.746 1.00 89.94 373 PRO A N 1
ATOM 2953 C CA . PRO A 1 373 ? 17.040 12.016 -18.816 1.00 89.94 373 PRO A CA 1
ATOM 2954 C C . PRO A 1 373 ? 15.719 12.177 -18.057 1.00 89.94 373 PRO A C 1
ATOM 2956 O O . PRO A 1 373 ? 15.726 12.703 -16.948 1.00 89.94 373 PRO A O 1
ATOM 2959 N N . GLN A 1 374 ? 14.599 11.698 -18.610 1.00 85.75 374 GLN A N 1
ATOM 2960 C CA . GLN A 1 374 ? 13.325 11.630 -17.885 1.00 85.75 374 GLN A CA 1
ATOM 2961 C C . GLN A 1 374 ? 13.438 10.617 -16.735 1.00 85.75 374 GLN A C 1
ATOM 2963 O O . GLN A 1 374 ? 13.112 10.921 -15.591 1.00 85.75 374 GLN A O 1
ATOM 2968 N N . LEU A 1 375 ? 14.027 9.450 -17.014 1.00 86.38 375 LEU A N 1
ATOM 2969 C CA . LEU A 1 375 ? 14.295 8.425 -16.008 1.00 86.38 375 LEU A CA 1
ATOM 2970 C C . LEU A 1 375 ? 15.286 8.900 -14.922 1.00 86.38 375 LEU A C 1
ATOM 2972 O O . LEU A 1 375 ? 15.092 8.584 -13.747 1.00 86.38 375 LEU A O 1
ATOM 2976 N N . GLU A 1 376 ? 16.320 9.679 -15.273 1.00 86.38 376 GLU A N 1
ATOM 2977 C CA . GLU A 1 376 ? 17.220 10.315 -14.290 1.00 86.38 376 GLU A CA 1
ATOM 2978 C C . GLU A 1 376 ? 16.502 11.390 -13.457 1.00 86.38 376 GLU A C 1
ATOM 2980 O O . GLU A 1 376 ? 16.785 11.494 -12.264 1.00 86.38 376 GLU A O 1
ATOM 2985 N N . ALA A 1 377 ? 15.553 12.143 -14.023 1.00 82.69 377 ALA A N 1
ATOM 2986 C CA . ALA A 1 377 ? 14.781 13.142 -13.280 1.00 82.69 377 ALA A CA 1
ATOM 2987 C C . ALA A 1 377 ? 13.874 12.512 -12.204 1.00 82.69 377 ALA A C 1
ATOM 2989 O O . ALA A 1 377 ? 13.834 13.002 -11.074 1.00 82.69 377 ALA A O 1
ATOM 2990 N N . ASP A 1 378 ? 13.195 11.405 -12.522 1.00 77.94 378 ASP A N 1
ATOM 2991 C CA . ASP A 1 378 ? 12.244 10.755 -11.607 1.00 77.94 378 ASP A CA 1
ATOM 2992 C C . ASP A 1 378 ? 12.906 9.837 -10.565 1.00 77.94 378 ASP A C 1
ATOM 2994 O O . ASP A 1 378 ? 12.468 9.773 -9.413 1.00 77.94 378 ASP A O 1
ATOM 2998 N N . TYR A 1 379 ? 13.964 9.113 -10.953 1.00 79.00 379 TYR A N 1
ATOM 2999 C CA . TYR A 1 379 ? 14.608 8.083 -10.119 1.00 79.00 379 TYR A CA 1
ATOM 3000 C C . TYR A 1 379 ? 16.020 8.456 -9.642 1.00 79.00 379 TYR A C 1
ATOM 3002 O O . TYR A 1 379 ? 16.636 7.711 -8.868 1.00 79.00 379 TYR A O 1
ATOM 3010 N N . GLY A 1 380 ? 16.549 9.597 -10.087 1.00 82.38 380 GLY A N 1
ATOM 3011 C CA . GLY A 1 380 ? 17.930 10.004 -9.856 1.00 82.38 380 GLY A CA 1
ATOM 3012 C C . GLY A 1 380 ? 18.942 9.123 -10.595 1.00 82.38 380 GLY A C 1
ATOM 3013 O O . GLY A 1 380 ? 18.666 7.991 -11.005 1.00 82.38 380 GLY A O 1
ATOM 3014 N N . LYS A 1 381 ? 20.183 9.608 -10.694 1.00 84.50 381 LYS A N 1
ATOM 3015 C CA . LYS A 1 381 ? 21.273 8.915 -11.403 1.00 84.50 381 LYS A CA 1
ATOM 3016 C C . LYS A 1 381 ? 21.479 7.466 -10.956 1.00 84.50 381 LYS A C 1
ATOM 3018 O O . LYS A 1 381 ? 21.702 6.577 -11.772 1.00 84.50 381 LYS A O 1
ATOM 3023 N N . VAL A 1 382 ? 21.395 7.226 -9.646 1.00 81.94 382 VAL A N 1
ATOM 3024 C CA . VAL A 1 382 ? 21.584 5.895 -9.048 1.00 81.94 382 VAL A CA 1
ATOM 3025 C C . VAL A 1 382 ? 20.417 4.962 -9.383 1.00 81.94 382 VAL A C 1
ATOM 3027 O O . VAL A 1 382 ? 20.648 3.783 -9.644 1.00 81.94 382 VAL A O 1
ATOM 3030 N N . GLY A 1 383 ? 19.179 5.467 -9.398 1.00 81.44 383 GLY A N 1
ATOM 3031 C CA . GLY A 1 383 ? 18.001 4.684 -9.769 1.00 81.44 383 GLY A CA 1
ATOM 3032 C C . GLY A 1 383 ? 18.017 4.303 -11.247 1.00 81.44 383 GLY A C 1
ATOM 3033 O O . GLY A 1 383 ? 17.911 3.119 -11.565 1.00 81.44 383 GLY A O 1
ATOM 3034 N N . MET A 1 384 ? 18.277 5.272 -12.133 1.00 86.56 384 MET A N 1
ATOM 3035 C CA . MET A 1 384 ? 18.445 5.032 -13.571 1.00 86.56 384 MET A CA 1
ATOM 3036 C C . MET A 1 384 ? 19.495 3.945 -13.849 1.00 86.56 384 MET A C 1
ATOM 3038 O O . MET A 1 384 ? 19.209 2.969 -14.542 1.00 86.56 384 MET A O 1
ATOM 3042 N N . GLN A 1 385 ? 20.695 4.067 -13.273 1.00 85.19 385 GLN A N 1
ATOM 3043 C CA . GLN A 1 385 ? 21.774 3.099 -13.501 1.00 85.19 385 GLN A CA 1
ATOM 3044 C C . GLN A 1 385 ? 21.417 1.688 -13.010 1.00 85.19 385 GLN A C 1
ATOM 3046 O O . GLN A 1 385 ? 21.730 0.709 -13.688 1.00 85.19 385 GLN A O 1
ATOM 3051 N N . LYS A 1 386 ? 20.701 1.551 -11.883 1.00 83.00 386 LYS A N 1
ATOM 3052 C CA . LYS A 1 386 ? 20.190 0.250 -11.413 1.00 83.00 386 LYS A CA 1
ATOM 3053 C C . LYS A 1 386 ? 19.197 -0.377 -12.396 1.00 83.00 386 LYS A C 1
ATOM 3055 O O . LYS A 1 386 ? 19.277 -1.577 -12.644 1.00 83.00 386 LYS A O 1
ATOM 3060 N N . ILE A 1 387 ? 18.288 0.414 -12.969 1.00 84.69 387 ILE A N 1
ATOM 3061 C CA . ILE A 1 387 ? 17.302 -0.069 -13.950 1.00 84.69 387 ILE A CA 1
ATOM 3062 C C . ILE A 1 387 ? 18.020 -0.552 -15.218 1.00 84.69 387 ILE A C 1
ATOM 3064 O O . ILE A 1 387 ? 17.862 -1.710 -15.601 1.00 84.69 387 ILE A O 1
ATOM 3068 N N . ILE A 1 388 ? 18.881 0.291 -15.801 1.00 85.62 388 ILE A N 1
ATOM 3069 C CA . ILE A 1 388 ? 19.663 -0.024 -17.012 1.00 85.62 388 ILE A CA 1
ATOM 3070 C C . ILE A 1 388 ? 20.496 -1.301 -16.835 1.00 85.62 388 ILE A C 1
ATOM 3072 O O . ILE A 1 388 ? 20.515 -2.153 -17.717 1.00 85.62 388 ILE A O 1
ATOM 3076 N N . THR A 1 389 ? 21.183 -1.451 -15.699 1.00 82.38 389 THR A N 1
ATOM 3077 C CA . THR A 1 389 ? 22.098 -2.586 -15.469 1.00 82.38 389 THR A CA 1
ATOM 3078 C C . THR A 1 389 ? 21.400 -3.895 -15.097 1.00 82.38 389 THR A C 1
ATOM 3080 O O . THR A 1 389 ? 21.988 -4.959 -15.286 1.00 82.38 389 THR A O 1
ATOM 3083 N N . THR A 1 390 ? 20.162 -3.852 -14.591 1.00 82.31 390 THR A N 1
ATOM 3084 C CA . THR A 1 390 ? 19.416 -5.066 -14.197 1.00 82.31 390 THR A CA 1
ATOM 3085 C C . THR A 1 390 ? 18.531 -5.601 -15.332 1.00 82.31 390 THR A C 1
ATOM 3087 O O . THR A 1 390 ? 18.315 -6.811 -15.435 1.00 82.31 390 THR A O 1
ATOM 3090 N N . CYS A 1 391 ? 18.025 -4.729 -16.209 1.00 84.62 391 CYS A N 1
ATOM 3091 C CA . CYS A 1 391 ? 17.160 -5.105 -17.329 1.00 84.62 391 CYS A CA 1
ATOM 3092 C C . CYS A 1 391 ? 17.954 -5.718 -18.497 1.00 84.62 391 CYS A C 1
ATOM 3094 O O . CYS A 1 391 ? 18.399 -5.023 -19.404 1.00 84.62 391 CYS A O 1
ATOM 3096 N N . GLY A 1 392 ? 18.090 -7.048 -18.511 1.00 82.81 392 GLY A N 1
ATOM 3097 C CA . GLY A 1 392 ? 18.823 -7.765 -19.568 1.00 82.81 392 GLY A CA 1
ATOM 3098 C C . GLY A 1 392 ? 18.149 -7.799 -20.951 1.00 82.81 392 GLY A C 1
ATOM 3099 O O . GLY A 1 392 ? 18.817 -8.115 -21.933 1.00 82.81 392 GLY A O 1
ATOM 3100 N N . ASN A 1 393 ? 16.848 -7.501 -21.037 1.00 89.69 393 ASN A N 1
ATOM 3101 C CA . ASN A 1 393 ? 16.126 -7.336 -22.301 1.00 89.69 393 ASN A CA 1
ATOM 3102 C C . ASN A 1 393 ? 15.892 -5.846 -22.551 1.00 89.69 393 ASN A C 1
ATOM 3104 O O . ASN A 1 393 ? 15.279 -5.174 -21.724 1.00 89.69 393 ASN A O 1
ATOM 3108 N N . ILE A 1 394 ? 16.341 -5.359 -23.702 1.00 92.06 394 ILE A N 1
ATOM 3109 C CA . ILE A 1 394 ? 16.207 -3.969 -24.133 1.00 92.06 394 ILE A CA 1
ATOM 3110 C C . ILE A 1 394 ? 15.421 -3.958 -25.441 1.00 92.06 394 ILE A C 1
ATOM 3112 O O . ILE A 1 394 ? 15.795 -4.643 -26.397 1.00 92.06 394 ILE A O 1
ATOM 3116 N N . PHE A 1 395 ? 14.361 -3.154 -25.475 1.00 92.44 395 PHE A N 1
ATOM 3117 C CA . PHE A 1 395 ? 13.576 -2.818 -26.660 1.00 92.44 395 PHE A CA 1
ATOM 3118 C C . PHE A 1 395 ? 13.591 -1.301 -26.802 1.00 92.44 395 PHE A C 1
ATOM 3120 O O . PHE A 1 395 ? 13.280 -0.599 -25.845 1.00 92.44 395 PHE A O 1
ATOM 3127 N N . MET A 1 396 ? 13.963 -0.790 -27.973 1.00 91.81 396 MET A N 1
ATOM 3128 C CA . MET A 1 396 ? 13.981 0.645 -28.234 1.00 91.81 396 MET A CA 1
ATOM 3129 C C . MET A 1 396 ? 13.395 0.987 -29.605 1.00 91.81 396 MET A C 1
ATOM 3131 O O . MET A 1 396 ? 13.718 0.364 -30.621 1.00 91.81 396 MET A O 1
ATOM 3135 N N . GLY A 1 397 ? 12.532 2.004 -29.607 1.00 92.00 397 GLY A N 1
ATOM 3136 C CA . GLY A 1 397 ? 12.124 2.735 -30.803 1.00 92.00 397 GLY A CA 1
ATOM 3137 C C . GLY A 1 397 ? 13.117 3.851 -31.138 1.00 92.00 397 GLY A C 1
ATOM 3138 O O . GLY A 1 397 ? 14.260 3.850 -30.675 1.00 92.00 397 GLY A O 1
ATOM 3139 N N . ALA A 1 398 ? 12.688 4.805 -31.966 1.00 91.75 398 ALA A N 1
ATOM 3140 C CA . ALA A 1 398 ? 13.505 5.966 -32.309 1.00 91.75 398 ALA A CA 1
ATOM 3141 C C . ALA A 1 398 ? 13.734 6.858 -31.077 1.00 91.75 398 ALA A C 1
ATOM 3143 O O . ALA A 1 398 ? 12.780 7.217 -30.392 1.00 91.75 398 ALA A O 1
ATOM 3144 N N . ALA A 1 399 ? 14.985 7.252 -30.837 1.00 91.56 399 ALA A N 1
ATOM 3145 C CA . ALA A 1 399 ? 15.377 8.164 -29.761 1.00 91.56 399 ALA A CA 1
ATOM 3146 C C . ALA A 1 399 ? 16.004 9.434 -30.349 1.00 91.56 399 ALA A C 1
ATOM 3148 O O . ALA A 1 399 ? 16.639 9.373 -31.403 1.00 91.56 399 ALA A O 1
ATOM 3149 N N . ARG A 1 400 ? 15.849 10.588 -29.688 1.00 89.38 400 ARG A N 1
ATOM 3150 C CA . ARG A 1 400 ? 16.400 11.869 -30.175 1.00 89.38 400 ARG A CA 1
ATOM 3151 C C . ARG A 1 400 ? 17.436 12.458 -29.231 1.00 89.38 400 ARG A C 1
ATOM 3153 O O . ARG A 1 400 ? 18.329 13.175 -29.681 1.00 89.38 400 ARG A O 1
ATOM 3160 N N . ASN A 1 401 ? 17.341 12.154 -27.942 1.00 94.31 401 ASN A N 1
ATOM 3161 C CA . ASN A 1 401 ? 18.285 12.630 -26.952 1.00 94.31 401 ASN A CA 1
ATOM 3162 C C . ASN A 1 401 ? 19.694 12.078 -27.180 1.00 94.31 401 ASN A C 1
ATOM 3164 O O . ASN A 1 401 ? 19.896 10.871 -27.328 1.00 94.31 401 ASN A O 1
ATOM 3168 N N . LYS A 1 402 ? 20.679 12.978 -27.126 1.00 93.50 402 LYS A N 1
ATOM 3169 C CA . LYS A 1 402 ? 22.096 12.651 -27.279 1.00 93.50 402 LYS A CA 1
ATOM 3170 C C . LYS A 1 402 ? 22.551 11.552 -26.311 1.00 93.50 402 LYS A C 1
ATOM 3172 O O . LYS A 1 402 ? 23.208 10.620 -26.754 1.00 93.50 402 LYS A O 1
ATOM 3177 N N . GLU A 1 403 ? 22.192 11.634 -25.032 1.00 92.81 403 GLU A N 1
ATOM 3178 C CA . GLU A 1 403 ? 22.614 10.664 -24.012 1.00 92.81 403 GLU A CA 1
ATOM 3179 C C . GLU A 1 403 ? 22.001 9.281 -24.260 1.00 92.81 403 GLU A C 1
ATOM 3181 O O . GLU A 1 403 ? 22.699 8.274 -24.202 1.00 92.81 403 GLU A O 1
ATOM 3186 N N . THR A 1 404 ? 20.719 9.225 -24.632 1.00 93.81 404 THR A N 1
ATOM 3187 C CA . THR A 1 404 ? 20.041 7.957 -24.965 1.00 93.81 404 THR A CA 1
ATOM 3188 C C . THR A 1 404 ? 20.631 7.317 -26.225 1.00 93.81 404 THR A C 1
ATOM 3190 O O . THR A 1 404 ? 20.822 6.103 -26.277 1.00 93.81 404 THR A O 1
ATOM 3193 N N . LEU A 1 405 ? 20.979 8.128 -27.228 1.00 94.38 405 LEU A N 1
ATOM 3194 C CA . LEU A 1 405 ? 21.645 7.674 -28.451 1.00 94.38 405 LEU A CA 1
ATOM 3195 C C . LEU A 1 405 ? 23.093 7.220 -28.211 1.00 94.38 405 LEU A C 1
ATOM 3197 O O . LEU A 1 405 ? 23.518 6.216 -28.783 1.00 94.38 405 LEU A O 1
ATOM 3201 N N . GLU A 1 406 ? 23.850 7.928 -27.369 1.00 93.19 406 GLU A N 1
ATOM 3202 C CA . GLU A 1 406 ? 25.212 7.550 -26.985 1.00 93.19 406 GLU A CA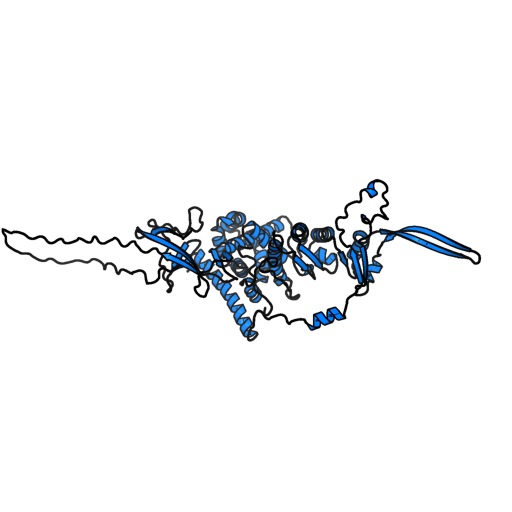 1
ATOM 3203 C C . GLU A 1 406 ? 25.216 6.265 -26.147 1.00 93.19 406 GLU A C 1
ATOM 3205 O O . GLU A 1 406 ? 25.998 5.366 -26.454 1.00 93.19 406 GLU A O 1
ATOM 3210 N N . TRP A 1 407 ? 24.312 6.119 -25.175 1.00 92.94 407 TRP A N 1
ATOM 3211 C CA . TRP A 1 407 ? 24.122 4.878 -24.414 1.00 92.94 407 TRP A CA 1
ATOM 3212 C C . TRP A 1 407 ? 23.777 3.696 -25.327 1.00 92.94 407 TRP A C 1
ATOM 3214 O O . TRP A 1 407 ? 24.450 2.664 -25.316 1.00 92.94 407 TRP A O 1
ATOM 3224 N N . ALA A 1 408 ? 22.776 3.852 -26.198 1.00 92.12 408 ALA A N 1
ATOM 3225 C CA . ALA A 1 408 ? 22.380 2.789 -27.113 1.00 92.12 408 ALA A CA 1
ATOM 3226 C C . ALA A 1 408 ? 23.528 2.383 -28.051 1.00 92.12 408 ALA A C 1
ATOM 3228 O O . ALA A 1 408 ? 23.807 1.198 -28.229 1.00 92.12 408 ALA A O 1
ATOM 3229 N N . GLN A 1 409 ? 24.238 3.352 -28.631 1.00 92.38 409 GLN A N 1
ATOM 3230 C CA . GLN A 1 409 ? 25.347 3.079 -29.542 1.00 92.38 409 GLN A CA 1
ATOM 3231 C C . GLN A 1 409 ? 26.551 2.429 -28.835 1.00 92.38 409 GLN A C 1
ATOM 3233 O O . GLN A 1 409 ? 27.171 1.532 -29.409 1.00 92.38 409 GLN A O 1
ATOM 3238 N N . ASN A 1 410 ? 26.910 2.874 -27.627 1.00 90.38 410 ASN A N 1
ATOM 3239 C CA . ASN A 1 410 ? 28.122 2.425 -26.935 1.00 90.38 410 ASN A CA 1
ATOM 3240 C C . ASN A 1 410 ? 27.886 1.186 -26.061 1.00 90.38 410 ASN A C 1
ATOM 3242 O O . ASN A 1 410 ? 28.602 0.198 -26.220 1.00 90.38 410 ASN A O 1
ATOM 3246 N N . ASP A 1 411 ? 26.886 1.228 -25.182 1.00 87.81 411 ASP A N 1
ATOM 3247 C CA . ASP A 1 411 ? 26.652 0.209 -24.155 1.00 87.81 411 ASP A CA 1
ATOM 3248 C C . ASP A 1 411 ? 25.786 -0.944 -24.683 1.00 87.81 411 ASP A C 1
ATOM 3250 O O . ASP A 1 411 ? 26.114 -2.113 -24.474 1.00 87.81 411 ASP A O 1
ATOM 3254 N N . VAL A 1 412 ? 24.722 -0.638 -25.441 1.00 89.50 412 VAL A N 1
ATOM 3255 C CA . VAL A 1 412 ? 23.824 -1.669 -26.000 1.00 89.50 412 VAL A CA 1
ATOM 3256 C C . VAL A 1 412 ? 24.404 -2.283 -27.272 1.00 89.50 412 VAL A C 1
ATOM 3258 O O . VAL A 1 412 ? 24.609 -3.494 -27.335 1.00 89.50 412 VAL A O 1
ATOM 3261 N N . PHE A 1 413 ? 24.717 -1.490 -28.302 1.00 90.75 413 PHE A N 1
ATOM 3262 C CA . PHE A 1 413 ? 25.217 -2.010 -29.583 1.00 90.75 413 PHE A CA 1
ATOM 3263 C C . PHE A 1 413 ? 26.724 -2.244 -29.594 1.00 90.75 413 PHE A C 1
ATOM 3265 O O . PHE A 1 413 ? 27.171 -3.328 -29.987 1.00 90.75 413 PHE A O 1
ATOM 3272 N N . GLY A 1 414 ? 27.498 -1.282 -29.103 1.00 88.50 414 GLY A N 1
ATOM 3273 C CA . GLY A 1 414 ? 28.953 -1.318 -29.112 1.00 88.50 414 GLY A CA 1
ATOM 3274 C C . GLY A 1 414 ? 29.546 -1.331 -30.523 1.00 88.50 414 GLY A C 1
ATOM 3275 O O . GLY A 1 414 ? 28.890 -1.032 -31.529 1.00 88.50 414 GLY A O 1
ATOM 3276 N N . LYS A 1 415 ? 30.830 -1.691 -30.599 1.00 87.94 415 LYS A N 1
ATOM 3277 C CA . LYS A 1 415 ? 31.572 -1.804 -31.860 1.00 87.94 415 LYS A CA 1
ATOM 3278 C C . LYS A 1 415 ? 31.726 -3.258 -32.280 1.00 87.94 415 LYS A C 1
ATOM 3280 O O . LYS A 1 415 ? 32.007 -4.120 -31.453 1.00 87.94 415 LYS A O 1
ATOM 3285 N N . ALA A 1 416 ? 31.605 -3.495 -33.578 1.00 83.19 416 ALA A N 1
ATOM 3286 C CA . ALA A 1 416 ? 31.881 -4.765 -34.228 1.00 83.19 416 ALA A CA 1
ATOM 3287 C C . ALA A 1 416 ? 32.987 -4.580 -35.274 1.00 83.19 416 ALA A C 1
ATOM 3289 O O . ALA A 1 416 ? 33.201 -3.482 -35.800 1.00 83.19 416 ALA A O 1
ATOM 3290 N N . LYS A 1 417 ? 33.692 -5.666 -35.586 1.00 81.62 417 LYS A N 1
ATOM 3291 C CA . LYS A 1 417 ? 34.673 -5.693 -36.667 1.00 81.62 417 LYS A CA 1
ATOM 3292 C C . LYS A 1 417 ? 33.925 -5.619 -38.000 1.00 81.62 417 LYS A C 1
ATOM 3294 O O . LYS A 1 417 ? 33.094 -6.472 -38.292 1.00 81.62 417 LYS A O 1
ATOM 3299 N N . GLN A 1 418 ? 34.183 -4.583 -38.792 1.00 76.38 418 GLN A N 1
ATOM 3300 C CA . GLN A 1 418 ? 33.572 -4.384 -40.103 1.00 76.38 418 GLN A CA 1
ATOM 3301 C C . GLN A 1 418 ? 34.629 -4.452 -41.202 1.00 76.38 418 GLN A C 1
ATOM 3303 O O . GLN A 1 418 ? 35.621 -3.716 -41.193 1.00 76.38 418 GLN A O 1
ATOM 3308 N N . THR A 1 419 ? 34.384 -5.326 -42.174 1.00 79.50 419 THR A N 1
ATOM 3309 C CA . THR A 1 419 ? 35.220 -5.501 -43.360 1.00 79.50 419 THR A CA 1
ATOM 3310 C C . THR A 1 419 ? 34.786 -4.516 -44.446 1.00 79.50 419 THR A C 1
ATOM 3312 O O . THR A 1 419 ? 33.715 -4.646 -45.036 1.00 79.50 419 THR A O 1
ATOM 3315 N N . SER A 1 420 ? 35.625 -3.524 -44.730 1.00 77.31 420 SER A N 1
ATOM 3316 C CA . SER A 1 420 ? 35.447 -2.589 -45.837 1.00 77.31 420 SER A CA 1
ATOM 3317 C C . SER A 1 420 ? 36.112 -3.134 -47.099 1.00 77.31 420 SER A C 1
ATOM 3319 O O . SER A 1 420 ? 37.281 -3.522 -47.082 1.00 77.31 420 SER A O 1
ATOM 3321 N N . ARG A 1 421 ? 35.379 -3.143 -48.216 1.00 82.00 421 ARG A N 1
ATOM 3322 C CA . ARG A 1 421 ? 35.891 -3.541 -49.531 1.00 82.00 421 ARG A CA 1
ATOM 3323 C C . ARG A 1 421 ? 35.927 -2.327 -50.455 1.00 82.00 421 ARG A C 1
ATOM 3325 O O . ARG A 1 421 ? 34.906 -1.947 -51.019 1.00 82.00 421 ARG A O 1
ATOM 3332 N N . SER A 1 422 ? 37.109 -1.749 -50.638 1.00 78.94 422 SER A N 1
ATOM 3333 C CA . SER A 1 422 ? 37.333 -0.709 -51.644 1.00 78.94 422 SER A CA 1
ATOM 3334 C C . SER A 1 422 ? 37.610 -1.353 -53.002 1.00 78.94 422 SER A C 1
ATOM 3336 O O . SER A 1 422 ? 38.425 -2.272 -53.102 1.00 78.94 422 SER A O 1
ATOM 3338 N N . ILE A 1 423 ? 36.928 -0.883 -54.046 1.00 84.06 423 ILE A N 1
ATOM 3339 C CA . ILE A 1 423 ? 37.121 -1.334 -55.426 1.00 84.06 423 ILE A CA 1
ATOM 3340 C C . ILE A 1 423 ? 37.564 -0.126 -56.249 1.00 84.06 423 ILE A C 1
ATOM 3342 O O . ILE A 1 423 ? 36.809 0.827 -56.418 1.00 84.06 423 ILE A O 1
ATOM 3346 N N . SER A 1 424 ? 38.791 -0.166 -56.762 1.00 80.31 424 SER A N 1
ATOM 3347 C CA . SER A 1 424 ? 39.342 0.855 -57.656 1.00 80.31 424 SER A CA 1
ATOM 3348 C C . SER A 1 424 ? 39.364 0.310 -59.079 1.00 80.31 424 SER A C 1
ATOM 3350 O O . SER A 1 424 ? 39.962 -0.737 -59.327 1.00 80.31 424 SER A O 1
ATOM 3352 N N . ILE A 1 425 ? 38.713 1.006 -60.008 1.00 82.00 425 ILE A N 1
ATOM 3353 C CA . ILE A 1 425 ? 38.595 0.605 -61.412 1.00 82.00 425 ILE A CA 1
ATOM 3354 C C . ILE A 1 425 ? 39.397 1.595 -62.259 1.00 82.00 425 ILE A C 1
ATOM 3356 O O . ILE A 1 425 ? 39.088 2.781 -62.262 1.00 82.00 425 ILE A O 1
ATOM 3360 N N . ASN A 1 426 ? 40.407 1.093 -62.967 1.00 83.94 426 ASN A N 1
ATOM 3361 C CA . ASN A 1 426 ? 41.090 1.772 -64.071 1.00 83.94 426 ASN A CA 1
ATOM 3362 C C . ASN A 1 426 ? 40.832 0.989 -65.366 1.00 83.94 426 ASN A C 1
ATOM 3364 O O . ASN A 1 426 ? 40.590 -0.218 -65.302 1.00 83.94 426 ASN A O 1
ATOM 3368 N N . ASP A 1 427 ? 40.991 1.640 -66.521 1.00 79.12 427 ASP A N 1
ATOM 3369 C CA . ASP A 1 427 ? 40.674 1.114 -67.865 1.00 79.12 427 ASP A CA 1
ATOM 3370 C C . ASP A 1 427 ? 41.149 -0.327 -68.139 1.00 79.12 427 ASP A C 1
ATOM 3372 O O . ASP A 1 427 ? 40.469 -1.080 -68.828 1.00 79.12 427 ASP A O 1
ATOM 3376 N N . ASN A 1 428 ? 42.289 -0.731 -67.564 1.00 78.75 428 ASN A N 1
ATOM 3377 C CA . ASN A 1 428 ? 42.885 -2.062 -67.738 1.00 78.75 428 ASN A CA 1
ATOM 3378 C C . ASN A 1 428 ? 42.947 -2.925 -66.458 1.00 78.75 428 ASN A C 1
ATOM 3380 O O . ASN A 1 428 ? 43.512 -4.020 -66.499 1.00 78.75 428 ASN A O 1
ATOM 3384 N N . LYS A 1 429 ? 42.451 -2.463 -65.296 1.00 76.38 429 LYS A N 1
ATOM 3385 C CA . LYS A 1 429 ? 42.547 -3.236 -64.040 1.00 76.38 429 LYS A CA 1
ATOM 3386 C C . LYS A 1 429 ? 41.524 -2.826 -62.979 1.00 76.38 429 LYS A C 1
ATOM 3388 O O . LYS A 1 429 ? 41.445 -1.662 -62.593 1.00 76.38 429 LYS A O 1
ATOM 3393 N N . VAL A 1 430 ? 40.854 -3.826 -62.406 1.00 80.88 430 VAL A N 1
ATOM 3394 C CA . VAL A 1 430 ? 40.097 -3.701 -61.153 1.00 80.88 430 VAL A CA 1
ATOM 3395 C C . VAL A 1 430 ? 40.991 -4.134 -59.990 1.00 80.88 430 VAL A C 1
ATOM 3397 O O . VAL A 1 430 ? 41.453 -5.273 -59.947 1.00 80.88 430 VAL A O 1
ATOM 3400 N N . SER A 1 431 ? 41.234 -3.236 -59.038 1.00 80.56 431 SER A N 1
ATOM 3401 C CA . SER A 1 431 ? 41.889 -3.541 -57.764 1.00 80.56 431 SER A CA 1
ATOM 3402 C C . SER A 1 431 ? 40.838 -3.647 -56.663 1.00 80.56 431 SER A C 1
ATOM 3404 O O . SER A 1 431 ? 39.984 -2.774 -56.542 1.00 80.56 431 SER A O 1
ATOM 3406 N N . THR A 1 432 ? 40.893 -4.702 -55.850 1.00 80.88 432 THR A N 1
ATOM 3407 C CA . THR A 1 432 ? 40.096 -4.819 -54.622 1.00 80.88 432 THR A CA 1
ATOM 3408 C C . THR A 1 432 ? 41.035 -4.729 -53.425 1.00 80.88 432 THR A C 1
ATOM 3410 O O . THR A 1 432 ? 41.888 -5.597 -53.260 1.00 80.88 432 THR A O 1
ATOM 3413 N N . THR A 1 433 ? 40.836 -3.730 -52.569 1.00 81.12 433 THR A N 1
ATOM 3414 C CA . THR A 1 433 ? 41.480 -3.647 -51.253 1.00 81.12 433 THR A CA 1
ATOM 3415 C C . THR A 1 433 ? 40.452 -4.004 -50.191 1.00 81.12 433 THR A C 1
ATOM 3417 O O . THR A 1 433 ? 39.385 -3.393 -50.130 1.00 81.12 433 THR A O 1
ATOM 3420 N N . ILE A 1 434 ? 40.774 -4.985 -49.353 1.00 82.88 434 ILE A N 1
ATOM 3421 C CA . ILE A 1 434 ? 39.973 -5.357 -48.187 1.00 82.88 434 ILE A CA 1
ATOM 3422 C C . ILE A 1 434 ? 40.693 -4.818 -46.952 1.00 82.88 434 ILE A C 1
ATOM 3424 O O . ILE A 1 434 ? 41.882 -5.076 -46.776 1.00 82.88 434 ILE A O 1
ATOM 3428 N N . SER A 1 435 ? 39.991 -4.056 -46.120 1.00 82.69 435 SER A N 1
ATOM 3429 C CA . SER A 1 435 ? 40.490 -3.578 -44.832 1.00 82.69 435 SER A CA 1
ATOM 3430 C C . SER A 1 435 ? 39.467 -3.838 -43.736 1.00 82.69 435 SER A C 1
ATOM 3432 O O . SER A 1 435 ? 38.264 -3.864 -43.980 1.00 82.69 435 SER A O 1
ATOM 3434 N N . GLU A 1 436 ? 39.941 -4.039 -42.514 1.00 83.69 436 GLU A N 1
ATOM 3435 C CA . GLU A 1 436 ? 39.090 -4.302 -41.358 1.00 83.69 436 GLU A CA 1
ATOM 3436 C C . GLU A 1 436 ? 39.228 -3.153 -40.362 1.00 83.69 436 GLU A C 1
ATOM 3438 O O . GLU A 1 436 ? 40.338 -2.705 -40.070 1.00 83.69 436 GLU A O 1
ATOM 3443 N N . LYS A 1 437 ? 38.101 -2.661 -39.846 1.00 83.12 437 LYS A N 1
ATOM 3444 C CA . LYS A 1 437 ? 38.060 -1.625 -38.806 1.00 83.12 437 LYS A CA 1
ATOM 3445 C C . LYS A 1 437 ? 37.022 -1.975 -37.747 1.00 83.12 437 LYS A C 1
ATOM 3447 O O . LYS A 1 437 ? 35.999 -2.574 -38.059 1.00 83.12 437 LYS A O 1
ATOM 3452 N N . MET A 1 438 ? 37.261 -1.566 -36.505 1.00 83.88 438 MET A N 1
ATOM 3453 C CA . MET A 1 438 ? 36.223 -1.585 -35.472 1.00 83.88 438 MET A CA 1
ATOM 3454 C C . MET A 1 438 ? 35.321 -0.366 -35.657 1.00 83.88 438 MET A C 1
ATOM 3456 O O . MET A 1 438 ? 35.788 0.766 -35.535 1.00 83.88 438 MET A O 1
ATOM 3460 N N . ASP A 1 439 ? 34.042 -0.595 -35.939 1.00 87.31 439 ASP A N 1
ATOM 3461 C CA . ASP A 1 439 ? 33.041 0.457 -36.138 1.00 87.31 439 ASP A CA 1
ATOM 3462 C C . ASP A 1 439 ? 31.737 0.103 -35.407 1.00 87.31 439 ASP A C 1
ATOM 3464 O O . ASP A 1 439 ? 31.539 -1.043 -34.999 1.00 87.31 439 ASP A O 1
ATOM 3468 N N . TYR A 1 440 ? 30.853 1.072 -35.187 1.00 88.44 440 TYR A N 1
ATOM 3469 C CA . TYR A 1 440 ? 29.616 0.842 -34.437 1.00 88.44 440 TYR A CA 1
ATOM 3470 C C . TYR A 1 440 ? 28.672 -0.107 -35.181 1.00 88.44 440 TYR A C 1
ATOM 3472 O O . TYR A 1 440 ? 28.420 0.058 -36.376 1.00 88.44 440 TYR A O 1
ATOM 3480 N N . LEU A 1 441 ? 28.130 -1.099 -34.465 1.00 88.38 441 LEU A N 1
ATOM 3481 C CA . LEU A 1 441 ? 27.209 -2.086 -35.042 1.00 88.38 441 LEU A CA 1
ATOM 3482 C C . LEU A 1 441 ? 25.907 -1.424 -35.527 1.00 88.38 441 LEU A C 1
ATOM 3484 O O . LEU A 1 441 ? 25.404 -1.744 -36.604 1.00 88.38 441 LEU A O 1
ATOM 3488 N N . VAL A 1 442 ? 25.395 -0.466 -34.750 1.00 90.12 442 VAL A N 1
ATOM 3489 C CA . VAL A 1 442 ? 24.287 0.418 -35.128 1.00 90.12 442 VAL A CA 1
ATOM 3490 C C . VAL A 1 442 ? 24.678 1.853 -34.748 1.00 90.12 442 VAL A C 1
ATOM 3492 O O . VAL A 1 442 ? 24.769 2.150 -33.558 1.00 90.12 442 VAL A O 1
ATOM 3495 N N . PRO A 1 443 ? 24.943 2.747 -35.719 1.00 91.31 443 PRO A N 1
ATOM 3496 C CA . PRO A 1 443 ? 25.244 4.149 -35.435 1.00 91.31 443 PRO A CA 1
ATOM 3497 C C . PRO A 1 443 ? 24.036 4.907 -34.875 1.00 91.31 443 PRO A C 1
ATOM 3499 O O . PRO A 1 443 ? 22.908 4.676 -35.311 1.00 91.31 443 PRO A O 1
ATOM 3502 N N . ALA A 1 444 ? 24.280 5.888 -34.004 1.00 93.12 444 ALA A N 1
ATOM 3503 C CA . ALA A 1 444 ? 23.261 6.737 -33.382 1.00 93.12 444 ALA A CA 1
ATOM 3504 C C . ALA A 1 444 ? 22.279 7.362 -34.393 1.00 93.12 444 ALA A C 1
ATOM 3506 O O . ALA A 1 444 ? 21.071 7.304 -34.189 1.00 93.12 444 ALA A O 1
ATOM 3507 N N . ALA A 1 445 ? 22.768 7.878 -35.527 1.00 92.44 445 ALA A N 1
ATOM 3508 C CA . ALA A 1 445 ? 21.908 8.431 -36.579 1.00 92.44 445 ALA A CA 1
ATOM 3509 C C . ALA A 1 445 ? 20.879 7.407 -37.100 1.00 92.44 445 ALA A C 1
ATOM 3511 O O . ALA A 1 445 ? 19.710 7.727 -37.268 1.00 92.44 445 ALA A O 1
ATOM 3512 N N . LYS A 1 446 ? 21.275 6.136 -37.250 1.00 91.38 446 LYS A N 1
ATOM 3513 C CA . LYS A 1 446 ? 20.383 5.062 -37.711 1.00 91.38 446 LYS A CA 1
ATOM 3514 C C . LYS A 1 446 ? 19.306 4.697 -36.679 1.00 91.38 446 LYS A C 1
ATOM 3516 O O . LYS A 1 446 ? 18.271 4.167 -37.065 1.00 91.38 446 LYS A O 1
ATOM 3521 N N . ILE A 1 447 ? 19.552 4.965 -35.394 1.00 91.75 447 ILE A N 1
ATOM 3522 C CA . ILE A 1 447 ? 18.573 4.822 -34.304 1.00 91.75 447 ILE A CA 1
ATOM 3523 C C . ILE A 1 447 ? 17.610 6.020 -34.310 1.00 91.75 447 ILE A C 1
ATOM 3525 O O . ILE A 1 447 ? 16.401 5.829 -34.205 1.00 91.75 447 ILE A O 1
ATOM 3529 N N . ALA A 1 448 ? 18.129 7.239 -34.483 1.00 92.88 448 ALA A N 1
ATOM 3530 C CA . ALA A 1 448 ? 17.327 8.462 -34.547 1.00 92.88 448 ALA A CA 1
ATOM 3531 C C . ALA A 1 448 ? 16.386 8.503 -35.767 1.00 92.88 448 ALA A C 1
ATOM 3533 O O . ALA A 1 448 ? 15.235 8.919 -35.643 1.00 92.88 448 ALA A O 1
ATOM 3534 N N . ASP A 1 449 ? 16.849 8.004 -36.915 1.00 93.31 449 ASP A N 1
ATOM 3535 C CA . ASP A 1 449 ? 16.104 7.958 -38.180 1.00 93.31 449 ASP A CA 1
ATOM 3536 C C . ASP A 1 449 ? 15.186 6.717 -38.313 1.00 93.31 449 ASP A C 1
ATOM 3538 O O . ASP A 1 449 ? 14.689 6.417 -39.405 1.00 93.31 449 ASP A O 1
ATOM 3542 N N . MET A 1 450 ? 14.950 5.952 -37.236 1.00 92.62 450 MET A N 1
ATOM 3543 C CA . MET A 1 450 ? 14.057 4.787 -37.291 1.00 92.62 450 MET A CA 1
ATOM 3544 C C . MET A 1 450 ? 12.603 5.194 -37.567 1.00 92.62 450 MET A C 1
ATOM 3546 O O . MET A 1 450 ? 11.972 5.919 -36.801 1.00 92.62 450 MET A O 1
ATOM 3550 N N . ALA A 1 451 ? 12.039 4.661 -38.651 1.00 89.62 451 ALA A N 1
ATOM 3551 C CA . ALA A 1 451 ? 10.621 4.815 -38.960 1.00 89.62 451 ALA A CA 1
ATOM 3552 C C . ALA A 1 451 ? 9.737 3.977 -38.014 1.00 89.62 451 ALA A C 1
ATOM 3554 O O . ALA A 1 451 ? 10.165 2.951 -37.483 1.00 89.62 451 ALA A O 1
ATOM 3555 N N . THR A 1 452 ? 8.468 4.363 -37.862 1.00 87.94 452 THR A N 1
ATOM 3556 C CA . THR A 1 452 ? 7.480 3.626 -37.058 1.00 87.94 452 THR A CA 1
ATOM 3557 C C . THR A 1 452 ? 7.419 2.143 -37.444 1.00 87.94 452 THR A C 1
ATOM 3559 O O . THR A 1 452 ? 7.393 1.786 -38.626 1.00 87.94 452 THR A O 1
ATOM 3562 N N . GLY A 1 453 ? 7.398 1.270 -36.434 1.00 86.81 453 GLY A N 1
ATOM 3563 C CA . GLY A 1 453 ? 7.452 -0.181 -36.616 1.00 86.81 453 GLY A CA 1
ATOM 3564 C C . GLY A 1 453 ? 8.860 -0.743 -36.837 1.00 86.81 453 GLY A C 1
ATOM 3565 O O . GLY A 1 453 ? 8.985 -1.938 -37.071 1.00 86.81 453 GLY A O 1
ATOM 3566 N N . TRP A 1 454 ? 9.923 0.061 -36.762 1.00 92.19 454 TRP A N 1
ATOM 3567 C CA . TRP A 1 454 ? 11.271 -0.460 -36.519 1.00 92.19 454 TRP A CA 1
ATOM 3568 C C . TRP A 1 454 ? 11.556 -0.519 -35.020 1.00 92.19 454 TRP A C 1
ATOM 3570 O O . TRP A 1 454 ? 11.156 0.366 -34.266 1.00 92.19 454 TRP A O 1
ATOM 3580 N N . LEU A 1 455 ? 12.250 -1.577 -34.612 1.00 93.50 455 LEU A N 1
ATOM 3581 C CA . LEU A 1 455 ? 12.745 -1.788 -33.261 1.00 93.50 455 LEU A CA 1
ATOM 3582 C C . LEU A 1 455 ? 14.218 -2.171 -33.322 1.00 93.50 455 LEU A C 1
ATOM 3584 O O . LEU A 1 455 ? 14.658 -2.919 -34.202 1.00 93.50 455 LEU A O 1
ATOM 3588 N N . ALA A 1 456 ? 14.963 -1.708 -32.335 1.00 93.19 456 ALA A N 1
ATOM 3589 C CA . ALA A 1 456 ? 16.313 -2.159 -32.077 1.00 93.19 456 ALA A CA 1
ATOM 3590 C C . ALA A 1 456 ? 16.438 -2.586 -30.608 1.00 93.19 456 ALA A C 1
ATOM 3592 O O . ALA A 1 456 ? 15.559 -2.299 -29.795 1.00 93.19 456 ALA A O 1
ATOM 3593 N N . GLY A 1 457 ? 17.514 -3.283 -30.260 1.00 93.19 457 GLY A N 1
ATOM 3594 C CA . GLY A 1 457 ? 17.850 -3.558 -28.867 1.00 93.19 457 GLY A CA 1
ATOM 3595 C C . GLY A 1 457 ? 18.686 -4.816 -28.697 1.00 93.19 457 GLY A C 1
ATOM 3596 O O . GLY A 1 457 ? 19.438 -5.209 -29.592 1.00 93.19 457 GLY A O 1
ATOM 3597 N N . GLN A 1 458 ? 18.544 -5.449 -27.536 1.00 91.00 458 GLN A N 1
ATOM 3598 C CA . GLN A 1 458 ? 19.267 -6.658 -27.161 1.00 91.00 458 GLN A CA 1
ATOM 3599 C C . GLN A 1 458 ? 18.361 -7.596 -26.362 1.00 91.00 458 GLN A C 1
ATOM 3601 O O . GLN A 1 458 ? 17.678 -7.161 -25.439 1.00 91.00 458 GLN A O 1
ATOM 3606 N N . ALA A 1 459 ? 18.379 -8.886 -26.693 1.00 89.12 459 ALA A N 1
ATOM 3607 C CA . ALA A 1 459 ? 17.797 -9.925 -25.849 1.00 89.12 459 ALA A CA 1
ATOM 3608 C C . ALA A 1 459 ? 18.826 -10.446 -24.830 1.00 89.12 459 ALA A C 1
ATOM 3610 O O . ALA A 1 459 ? 20.014 -10.607 -25.147 1.00 89.12 459 ALA A O 1
ATOM 3611 N N . ALA A 1 460 ? 18.362 -10.754 -23.621 1.00 79.44 460 ALA A N 1
ATOM 3612 C CA . ALA A 1 460 ? 19.138 -11.468 -22.618 1.00 79.44 460 ALA A CA 1
ATOM 3613 C C . ALA A 1 460 ? 19.499 -12.868 -23.137 1.00 79.44 460 ALA A C 1
ATOM 3615 O O . ALA A 1 460 ? 18.703 -13.517 -23.815 1.00 79.44 460 ALA A O 1
ATOM 3616 N N . ARG A 1 461 ? 20.701 -13.348 -22.806 1.00 69.81 461 ARG A N 1
ATOM 3617 C CA . ARG A 1 461 ? 21.100 -14.734 -23.080 1.00 69.81 461 ARG A CA 1
ATOM 3618 C C . ARG A 1 461 ? 20.616 -15.646 -21.957 1.00 69.81 461 ARG A C 1
ATOM 3620 O O . ARG A 1 461 ? 20.842 -15.344 -20.785 1.00 69.81 461 ARG A O 1
ATOM 3627 N N . ASP A 1 462 ? 20.019 -16.773 -22.327 1.00 56.38 462 ASP A N 1
ATOM 3628 C CA . ASP A 1 462 ? 19.878 -17.914 -21.425 1.00 56.38 462 ASP A CA 1
ATOM 3629 C C . ASP A 1 462 ? 21.209 -18.667 -21.279 1.00 56.38 462 ASP A C 1
ATOM 3631 O O . ASP A 1 462 ? 22.144 -18.497 -22.068 1.00 56.38 462 ASP A O 1
ATOM 3635 N N . PHE A 1 463 ? 21.294 -19.508 -20.247 1.00 54.38 463 PHE A N 1
ATOM 3636 C CA . PHE A 1 463 ? 22.445 -20.377 -20.024 1.00 54.38 463 PHE A CA 1
ATOM 3637 C C . PHE A 1 463 ? 22.575 -21.400 -21.161 1.00 54.38 463 PHE A C 1
ATOM 3639 O O . PHE A 1 463 ? 21.759 -22.313 -21.292 1.00 54.38 463 PHE A O 1
ATOM 3646 N N . THR A 1 464 ? 23.632 -21.259 -21.956 1.00 54.28 464 THR A N 1
ATOM 3647 C CA . THR A 1 464 ? 24.122 -22.296 -22.866 1.00 54.28 464 THR A CA 1
ATOM 3648 C C . THR A 1 464 ? 25.176 -23.114 -22.126 1.00 54.28 464 THR A C 1
ATOM 3650 O O . THR A 1 464 ? 26.107 -22.558 -21.550 1.00 54.28 464 THR A O 1
ATOM 3653 N N . ALA A 1 465 ? 25.004 -24.436 -22.092 1.00 53.72 465 ALA A N 1
ATOM 3654 C CA . ALA A 1 465 ? 26.018 -25.328 -21.544 1.00 53.72 465 ALA A CA 1
ATOM 3655 C C . ALA A 1 465 ? 27.178 -25.440 -22.541 1.00 53.72 465 ALA A C 1
ATOM 3657 O O . ALA A 1 465 ? 26.951 -25.783 -23.701 1.00 53.72 465 ALA A O 1
ATOM 3658 N N . THR A 1 466 ? 28.401 -25.167 -22.090 1.00 58.22 466 THR A N 1
ATOM 3659 C CA . THR A 1 466 ? 29.595 -25.237 -22.937 1.00 58.22 466 THR A CA 1
ATOM 3660 C C . THR A 1 466 ? 29.853 -26.671 -23.396 1.00 58.22 466 THR A C 1
ATOM 3662 O O . THR A 1 466 ? 30.012 -27.575 -22.576 1.00 58.22 466 THR A O 1
ATOM 3665 N N . ASP A 1 467 ? 29.895 -26.878 -24.715 1.00 57.59 467 ASP A N 1
ATOM 3666 C CA . ASP A 1 467 ? 30.261 -28.158 -25.334 1.00 57.59 467 ASP A CA 1
ATOM 3667 C C . ASP A 1 467 ? 31.721 -28.493 -24.977 1.00 57.59 467 ASP A C 1
ATOM 3669 O O . ASP A 1 467 ? 32.619 -27.678 -25.196 1.00 57.59 467 ASP A O 1
ATOM 3673 N N . GLU A 1 468 ? 31.979 -29.701 -24.463 1.00 59.41 468 GLU A N 1
ATOM 3674 C CA . GLU A 1 468 ? 33.324 -30.185 -24.109 1.00 59.41 468 GLU A CA 1
ATOM 3675 C C . GLU A 1 468 ? 34.326 -30.067 -25.277 1.00 59.41 468 GLU A C 1
ATOM 3677 O O . GLU A 1 468 ? 35.535 -29.953 -25.066 1.00 59.41 468 GLU A O 1
ATOM 3682 N N . ARG A 1 469 ? 33.839 -30.033 -26.525 1.00 57.94 469 ARG A N 1
ATOM 3683 C CA . ARG A 1 469 ? 34.652 -29.823 -27.734 1.00 57.94 469 ARG A CA 1
ATOM 3684 C C . ARG A 1 469 ? 35.301 -28.435 -27.804 1.00 57.94 469 ARG A C 1
ATOM 3686 O O . ARG A 1 469 ? 36.378 -28.320 -28.392 1.00 57.94 469 ARG A O 1
ATOM 3693 N N . MET A 1 470 ? 34.713 -27.413 -27.174 1.00 51.72 470 MET A N 1
ATOM 3694 C CA . MET A 1 470 ? 35.251 -26.041 -27.138 1.00 51.72 470 MET A CA 1
ATOM 3695 C C . MET A 1 470 ? 36.563 -25.926 -26.345 1.00 51.72 470 MET A C 1
ATOM 3697 O O . MET A 1 470 ? 37.291 -24.950 -26.505 1.00 51.72 470 MET A O 1
ATOM 3701 N N . LEU A 1 471 ? 36.915 -26.932 -25.533 1.00 57.44 471 LEU A N 1
ATOM 3702 C CA . LEU A 1 471 ? 38.152 -26.946 -24.740 1.00 57.44 471 LEU A CA 1
ATOM 3703 C C . LEU A 1 471 ? 39.433 -27.101 -25.583 1.00 57.44 471 LEU A C 1
ATOM 3705 O O . LEU A 1 471 ? 40.511 -26.752 -25.109 1.00 57.44 471 LEU A O 1
ATOM 3709 N N . ASN A 1 472 ? 39.334 -27.621 -26.815 1.00 57.81 472 ASN A N 1
ATOM 3710 C CA . ASN A 1 472 ? 40.498 -27.960 -27.652 1.00 57.81 472 ASN A CA 1
ATOM 3711 C C . ASN A 1 472 ? 40.691 -27.045 -28.876 1.00 57.81 472 ASN A C 1
ATOM 3713 O O . ASN A 1 472 ? 41.788 -26.988 -29.437 1.00 57.81 472 ASN A O 1
ATOM 3717 N N . HIS A 1 473 ? 39.649 -26.333 -29.309 1.00 56.19 473 HIS A N 1
ATOM 3718 C CA . HIS A 1 473 ? 39.742 -25.315 -30.356 1.00 56.19 473 HIS A CA 1
ATOM 3719 C C . HIS A 1 473 ? 38.640 -24.277 -30.138 1.00 56.19 473 HIS A C 1
ATOM 3721 O O . HIS A 1 473 ? 37.460 -24.602 -30.241 1.00 56.19 473 HIS A O 1
ATOM 3727 N N . PHE A 1 474 ? 39.026 -23.044 -29.813 1.00 54.22 474 PHE A N 1
ATOM 3728 C CA . PHE A 1 474 ? 38.095 -21.998 -29.397 1.00 54.22 474 PHE A CA 1
ATOM 3729 C C . PHE A 1 474 ? 38.133 -20.825 -30.379 1.00 54.22 474 PHE A C 1
ATOM 3731 O O . PHE A 1 474 ? 39.014 -19.968 -30.306 1.00 54.22 474 PHE A O 1
ATOM 3738 N N . ASP A 1 475 ? 37.174 -20.805 -31.305 1.00 58.53 475 ASP A N 1
ATOM 3739 C CA . ASP A 1 475 ? 36.895 -19.645 -32.152 1.00 58.53 475 ASP A CA 1
ATOM 3740 C C . ASP A 1 475 ? 35.678 -18.893 -31.594 1.00 58.53 475 ASP A C 1
ATOM 3742 O O . ASP A 1 475 ? 34.533 -19.348 -31.686 1.00 58.53 475 ASP A O 1
ATOM 3746 N N . ILE A 1 476 ? 35.956 -17.728 -31.007 1.00 57.53 476 ILE A N 1
ATOM 3747 C CA . ILE A 1 476 ? 34.966 -16.831 -30.403 1.00 57.53 476 ILE A CA 1
ATOM 3748 C C . ILE A 1 476 ? 33.925 -16.367 -31.431 1.00 57.53 476 ILE A C 1
ATOM 3750 O O . ILE A 1 476 ? 32.783 -16.127 -31.056 1.00 57.53 476 ILE A O 1
ATOM 3754 N N . GLU A 1 477 ? 34.270 -16.236 -32.715 1.00 55.03 477 GLU A N 1
ATOM 3755 C CA . GLU A 1 477 ? 33.329 -15.729 -33.724 1.00 55.03 477 GLU A CA 1
ATOM 3756 C C . GLU A 1 477 ? 32.394 -16.824 -34.270 1.00 55.03 477 GLU A C 1
ATOM 3758 O O . GLU A 1 477 ? 31.313 -16.509 -34.773 1.00 55.03 477 GLU A O 1
ATOM 3763 N N . GLN A 1 478 ? 32.764 -18.106 -34.137 1.00 56.75 478 GLN A N 1
ATOM 3764 C CA . GLN A 1 478 ? 31.975 -19.245 -34.632 1.00 56.75 478 GLN A CA 1
ATOM 3765 C C . GLN A 1 478 ? 31.175 -19.986 -33.547 1.00 56.75 478 GLN A C 1
ATOM 3767 O O . GLN A 1 478 ? 30.190 -20.651 -33.879 1.00 56.75 478 GLN A O 1
ATOM 3772 N N . SER A 1 479 ? 31.551 -19.881 -32.267 1.00 62.66 479 SER A N 1
ATOM 3773 C CA . SER A 1 479 ? 30.797 -20.511 -31.173 1.00 62.66 479 SER A CA 1
ATOM 3774 C C . SER A 1 479 ? 29.384 -19.920 -31.041 1.00 62.66 479 SER A C 1
ATOM 3776 O O . SER A 1 479 ? 29.181 -18.702 -31.030 1.00 62.66 479 SER A O 1
ATOM 3778 N N . GLU A 1 480 ? 28.377 -20.791 -30.896 1.00 61.47 480 GLU A N 1
ATOM 3779 C CA . GLU A 1 480 ? 26.984 -20.366 -30.705 1.00 61.47 480 GLU A CA 1
ATOM 3780 C C . GLU A 1 480 ? 26.789 -19.535 -29.430 1.00 61.47 480 GLU A C 1
ATOM 3782 O O . GLU A 1 480 ? 25.947 -18.637 -29.417 1.00 61.47 480 GLU A O 1
ATOM 3787 N N . GLU A 1 481 ? 27.625 -19.756 -28.409 1.00 59.25 481 GLU A N 1
ATOM 3788 C CA . GLU A 1 481 ? 27.650 -18.999 -27.149 1.00 59.25 481 GLU A CA 1
ATOM 3789 C C . GLU A 1 481 ? 27.926 -17.498 -27.368 1.00 59.25 481 GLU A C 1
ATOM 3791 O O . GLU A 1 481 ? 27.576 -16.664 -26.530 1.00 59.25 481 GLU A O 1
ATOM 3796 N N . PHE A 1 482 ? 28.539 -17.131 -28.500 1.00 62.56 482 PHE A N 1
ATOM 3797 C CA . PHE A 1 482 ? 28.981 -15.769 -28.805 1.00 62.56 482 PHE A CA 1
ATOM 3798 C C . PHE A 1 482 ? 28.150 -15.062 -29.881 1.00 62.56 482 PHE A C 1
ATOM 3800 O O . PHE A 1 482 ? 28.281 -13.841 -30.021 1.00 62.56 482 PHE A O 1
ATOM 3807 N N . LYS A 1 483 ? 27.212 -15.756 -30.546 1.00 68.44 483 LYS A N 1
ATOM 3808 C CA . LYS A 1 483 ? 26.267 -15.154 -31.506 1.00 68.44 483 LYS A CA 1
ATOM 3809 C C . LYS A 1 483 ? 25.569 -13.927 -30.908 1.00 68.44 483 LYS A C 1
ATOM 3811 O O . LYS A 1 483 ? 25.101 -13.941 -29.767 1.00 68.44 483 LYS A O 1
ATOM 3816 N N . THR A 1 484 ? 25.514 -12.834 -31.667 1.00 74.25 484 THR A N 1
ATOM 3817 C CA . THR A 1 484 ? 24.930 -11.576 -31.181 1.00 74.25 484 THR A CA 1
ATOM 3818 C C . THR A 1 484 ? 23.442 -11.740 -30.850 1.00 74.25 484 THR A C 1
ATOM 3820 O O . THR A 1 484 ? 22.673 -12.231 -31.671 1.00 74.25 484 THR A O 1
ATOM 3823 N N . THR A 1 485 ? 23.021 -11.298 -29.660 1.00 85.00 485 THR A N 1
ATOM 3824 C CA . THR A 1 485 ? 21.595 -11.171 -29.294 1.00 85.00 485 THR A CA 1
ATOM 3825 C C . THR A 1 485 ? 21.039 -9.773 -29.568 1.00 85.00 485 THR A C 1
ATOM 3827 O O . THR A 1 485 ? 19.924 -9.441 -29.162 1.00 85.00 485 THR A O 1
ATOM 3830 N N . LYS A 1 486 ? 21.830 -8.933 -30.243 1.00 89.75 486 LYS A N 1
ATOM 3831 C CA . LYS A 1 486 ? 21.495 -7.556 -30.600 1.00 89.75 486 LYS A CA 1
ATOM 3832 C C . LYS A 1 486 ? 20.747 -7.552 -31.926 1.00 89.75 486 LYS A C 1
ATOM 3834 O O . LYS A 1 486 ? 21.189 -8.198 -32.877 1.00 89.75 486 LYS A O 1
ATOM 3839 N N . TYR A 1 487 ? 19.644 -6.820 -31.999 1.00 90.94 487 TYR A N 1
ATOM 3840 C CA . TYR A 1 487 ? 18.763 -6.797 -33.162 1.00 90.94 487 TYR A CA 1
ATOM 3841 C C . TYR A 1 487 ? 18.465 -5.368 -33.626 1.00 90.94 487 TYR A C 1
ATOM 3843 O O . TYR A 1 487 ? 18.510 -4.411 -32.855 1.00 90.94 487 TYR A O 1
ATOM 3851 N N . PHE A 1 488 ? 18.164 -5.247 -34.917 1.00 91.81 488 PHE A N 1
ATOM 3852 C CA . PHE A 1 488 ? 17.654 -4.048 -35.576 1.00 91.81 488 PHE A CA 1
ATOM 3853 C C . PHE A 1 488 ? 16.724 -4.541 -36.690 1.00 91.81 488 PHE A C 1
ATOM 3855 O O . PHE A 1 488 ? 17.192 -5.034 -37.719 1.00 91.81 488 PHE A O 1
ATOM 3862 N N . CYS A 1 489 ? 15.416 -4.519 -36.458 1.00 91.75 489 CYS A N 1
ATOM 3863 C CA . CYS A 1 489 ? 14.432 -5.194 -37.301 1.00 91.75 489 CYS A CA 1
ATOM 3864 C C . CYS A 1 489 ? 13.140 -4.382 -37.440 1.00 91.75 489 CYS A C 1
ATOM 3866 O O . CYS A 1 489 ? 12.880 -3.447 -36.687 1.00 91.75 489 CYS A O 1
ATOM 3868 N N . LYS A 1 490 ? 12.320 -4.750 -38.427 1.00 90.44 490 LYS A N 1
ATOM 3869 C CA . LYS A 1 490 ? 10.970 -4.215 -38.590 1.00 90.44 490 LYS A CA 1
ATOM 3870 C C . LYS A 1 490 ? 9.961 -5.203 -38.009 1.00 90.44 490 LYS A C 1
ATOM 3872 O O . LYS A 1 490 ? 10.079 -6.403 -38.252 1.00 90.44 490 LYS A O 1
ATOM 3877 N N . THR A 1 491 ? 8.972 -4.709 -37.273 1.00 88.56 491 THR A N 1
ATOM 3878 C CA . THR A 1 491 ? 7.875 -5.518 -36.745 1.00 88.56 491 THR A CA 1
ATOM 3879 C C . THR A 1 491 ? 7.038 -6.108 -37.880 1.00 88.56 491 THR A C 1
ATOM 3881 O O . THR A 1 491 ? 6.854 -5.506 -38.943 1.00 88.56 491 THR A O 1
ATOM 3884 N N . HIS A 1 492 ? 6.522 -7.313 -37.647 1.00 89.94 492 HIS A N 1
ATOM 3885 C CA . HIS A 1 492 ? 5.633 -8.011 -38.567 1.00 89.94 492 HIS A CA 1
ATOM 3886 C C . HIS A 1 492 ? 4.337 -8.360 -37.834 1.00 89.94 492 HIS A C 1
ATOM 3888 O O . HIS A 1 492 ? 4.212 -9.419 -37.226 1.00 89.94 492 HIS A O 1
ATOM 3894 N N . PHE A 1 493 ? 3.398 -7.415 -37.843 1.00 87.31 493 PHE A N 1
ATOM 3895 C CA . PHE A 1 493 ? 2.097 -7.565 -37.200 1.00 87.31 493 PHE A CA 1
ATOM 3896 C C . PHE A 1 493 ? 1.083 -8.198 -38.159 1.00 87.31 493 PHE A C 1
ATOM 3898 O O . PHE A 1 493 ? 0.900 -7.722 -39.282 1.00 87.31 493 PHE A O 1
ATOM 3905 N N . ASP A 1 494 ? 0.381 -9.237 -37.702 1.00 92.75 494 ASP A N 1
ATOM 3906 C CA . ASP A 1 494 ? -0.789 -9.760 -38.409 1.00 92.75 494 ASP A CA 1
ATOM 3907 C C . ASP A 1 494 ? -1.999 -8.859 -38.128 1.00 92.75 494 ASP A C 1
ATOM 3909 O O . ASP A 1 494 ? -2.773 -9.072 -37.194 1.00 92.75 494 ASP A O 1
ATOM 3913 N N . MET A 1 495 ? -2.161 -7.838 -38.970 1.00 91.69 495 MET A N 1
ATOM 3914 C CA . MET A 1 495 ? -3.266 -6.880 -38.875 1.00 91.69 495 MET A CA 1
ATOM 3915 C C . MET A 1 495 ? -4.652 -7.527 -39.030 1.00 91.69 495 MET A C 1
ATOM 3917 O O . MET A 1 495 ? -5.636 -6.937 -38.593 1.00 91.69 495 MET A O 1
ATOM 3921 N N . LYS A 1 496 ? -4.763 -8.721 -39.639 1.00 95.12 496 LYS A N 1
ATOM 3922 C CA . LYS A 1 496 ? -6.046 -9.441 -39.715 1.00 95.12 496 LYS A CA 1
ATOM 3923 C C . LYS A 1 496 ? -6.371 -10.092 -38.380 1.00 95.12 496 LYS A C 1
ATOM 3925 O O . LYS A 1 496 ? -7.512 -10.007 -37.938 1.00 95.12 496 LYS A O 1
ATOM 3930 N N . LYS A 1 497 ? -5.374 -10.713 -37.742 1.00 95.81 497 LYS A N 1
ATOM 3931 C CA . LYS A 1 497 ? -5.529 -11.288 -36.404 1.00 95.81 497 LYS A CA 1
ATOM 3932 C C . LYS A 1 497 ? -5.845 -10.205 -35.372 1.00 95.81 497 LYS A C 1
ATOM 3934 O O . LYS A 1 497 ? -6.805 -10.382 -34.635 1.00 95.81 497 LYS A O 1
ATOM 3939 N N . ILE A 1 498 ? -5.097 -9.096 -35.372 1.00 93.50 498 ILE A N 1
ATOM 3940 C CA . ILE A 1 498 ? -5.331 -7.957 -34.464 1.00 93.50 498 ILE A C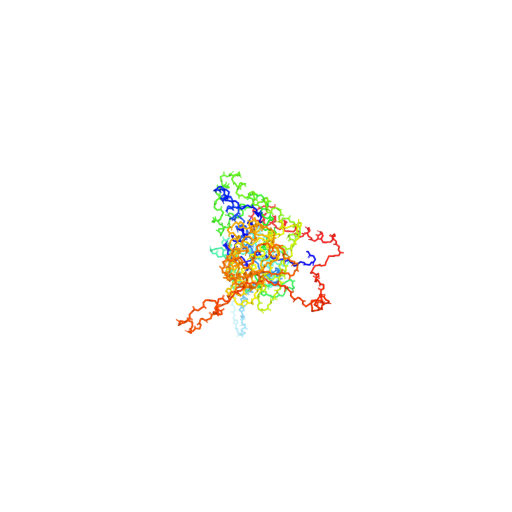A 1
ATOM 3941 C C . ILE A 1 498 ? -6.755 -7.433 -34.633 1.00 93.50 498 ILE A C 1
ATOM 3943 O O . ILE A 1 498 ? -7.494 -7.383 -33.660 1.00 93.50 498 ILE A O 1
ATOM 3947 N N . LYS A 1 499 ? -7.188 -7.150 -35.869 1.00 95.75 499 LYS A N 1
ATOM 3948 C CA . LYS A 1 499 ? -8.553 -6.673 -36.097 1.00 95.75 499 LYS A CA 1
ATOM 3949 C C . LYS A 1 499 ? -9.615 -7.678 -35.634 1.00 95.75 499 LYS A C 1
ATOM 3951 O O . LYS A 1 499 ? -10.595 -7.286 -35.019 1.00 95.75 499 LYS A O 1
ATOM 3956 N N . ASN A 1 500 ? -9.421 -8.972 -35.892 1.00 96.06 500 ASN A N 1
ATOM 3957 C CA . ASN A 1 500 ? -10.337 -9.997 -35.394 1.00 96.06 500 ASN A CA 1
ATOM 3958 C C . ASN A 1 500 ? -10.362 -10.061 -33.854 1.00 96.06 500 ASN A C 1
ATOM 3960 O O . ASN A 1 500 ? -11.372 -10.460 -33.292 1.00 96.06 500 ASN A O 1
ATOM 3964 N N . GLU A 1 501 ? -9.279 -9.701 -33.166 1.00 94.38 501 GLU A N 1
ATOM 3965 C CA . GLU A 1 501 ? -9.234 -9.589 -31.703 1.00 94.38 501 GLU A CA 1
ATOM 3966 C C . GLU A 1 501 ? -9.992 -8.336 -31.220 1.00 94.38 501 GLU A C 1
ATOM 3968 O O . GLU A 1 501 ? -10.866 -8.449 -30.363 1.00 94.38 501 GLU A O 1
ATOM 3973 N N . GLU A 1 502 ? -9.750 -7.181 -31.853 1.00 94.75 502 GLU A N 1
ATOM 3974 C CA . GLU A 1 502 ? -10.450 -5.906 -31.611 1.00 94.75 502 GLU A CA 1
ATOM 3975 C C . GLU A 1 502 ? -11.970 -6.010 -31.832 1.00 94.75 502 GLU A C 1
ATOM 3977 O O . GLU A 1 502 ? -12.750 -5.521 -31.016 1.00 94.75 502 GLU A O 1
ATOM 3982 N N . ASP A 1 503 ? -12.403 -6.702 -32.894 1.00 95.81 503 ASP A N 1
ATOM 3983 C CA . ASP A 1 503 ? -13.817 -6.945 -33.219 1.00 95.81 503 ASP A CA 1
ATOM 3984 C C . ASP A 1 503 ? -14.542 -7.785 -32.128 1.00 95.81 503 ASP A C 1
ATOM 3986 O O . ASP A 1 503 ? -15.774 -7.834 -32.111 1.00 95.81 503 ASP A O 1
ATOM 3990 N N . HIS A 1 504 ? -13.806 -8.425 -31.205 1.00 94.75 504 HIS A N 1
ATOM 3991 C CA . HIS A 1 504 ? -14.334 -9.187 -30.060 1.00 94.75 504 HIS A CA 1
ATOM 3992 C C . HIS A 1 504 ? -14.084 -8.512 -28.694 1.00 94.75 504 HIS A C 1
ATOM 3994 O O . HIS A 1 504 ? -14.340 -9.129 -27.654 1.00 94.75 504 HIS A O 1
ATOM 4000 N N . TYR A 1 505 ? -13.603 -7.264 -28.654 1.00 93.00 505 TYR A N 1
ATOM 4001 C CA . TYR A 1 505 ? -13.425 -6.542 -27.393 1.00 93.00 505 TYR A CA 1
ATOM 4002 C C . TYR A 1 505 ? -14.761 -6.333 -26.669 1.00 93.00 505 TYR A C 1
ATOM 4004 O O . TYR A 1 505 ? -15.705 -5.736 -27.190 1.00 93.00 505 TYR A O 1
ATOM 4012 N N . VAL A 1 506 ? -14.821 -6.796 -25.420 1.00 90.44 506 VAL A N 1
ATOM 4013 C CA . VAL A 1 506 ? -15.947 -6.528 -24.522 1.00 90.44 506 VAL A CA 1
ATOM 4014 C C . VAL A 1 506 ? -15.803 -5.134 -23.898 1.00 90.44 506 VAL A C 1
ATOM 4016 O O . VAL A 1 506 ? -14.696 -4.761 -23.502 1.00 90.44 506 VAL A O 1
ATOM 4019 N N . PRO A 1 507 ? -16.890 -4.349 -23.771 1.00 87.62 507 PRO A N 1
ATOM 4020 C CA . PRO A 1 507 ? -16.861 -3.114 -22.998 1.00 87.62 507 PRO A CA 1
ATOM 4021 C C . PRO A 1 507 ? -16.410 -3.377 -21.558 1.00 87.62 507 PRO A C 1
ATOM 4023 O O . PRO A 1 507 ? -16.829 -4.361 -20.946 1.00 87.62 507 PRO A O 1
ATOM 4026 N N . LEU A 1 508 ? -15.592 -2.477 -21.005 1.00 84.19 508 LEU A N 1
ATOM 4027 C CA . LEU A 1 508 ? -15.204 -2.528 -19.594 1.00 84.19 508 LEU A CA 1
ATOM 4028 C C . LEU A 1 508 ? -16.465 -2.526 -18.708 1.00 84.19 508 LEU A C 1
ATOM 4030 O O . LEU A 1 508 ? -17.319 -1.650 -18.883 1.00 84.19 508 LEU A O 1
ATOM 4034 N N . PRO A 1 509 ? -16.609 -3.477 -17.768 1.00 85.19 509 PRO A N 1
ATOM 4035 C CA . PRO A 1 509 ? -17.782 -3.536 -16.909 1.00 85.19 509 PRO A CA 1
ATOM 4036 C C . PRO A 1 509 ? -17.811 -2.329 -15.968 1.00 85.19 509 PRO A C 1
ATOM 4038 O O . PRO A 1 509 ? -16.799 -1.971 -15.363 1.00 85.19 509 PRO A O 1
ATOM 4041 N N . LYS A 1 510 ? -18.989 -1.719 -15.806 1.00 85.94 510 LYS A N 1
ATOM 4042 C CA . LYS A 1 510 ? -19.225 -0.797 -14.692 1.00 85.94 510 LYS A CA 1
ATOM 4043 C C . LYS A 1 510 ? -19.335 -1.608 -13.404 1.00 85.94 510 LYS A C 1
ATOM 4045 O O . LYS A 1 510 ? -20.144 -2.527 -13.319 1.00 85.94 510 LYS A O 1
ATOM 4050 N N . ILE A 1 511 ? -18.522 -1.241 -12.427 1.00 85.00 511 ILE A N 1
ATOM 4051 C CA . ILE A 1 511 ? -18.450 -1.826 -11.085 1.00 85.00 511 ILE A CA 1
ATOM 4052 C C . ILE A 1 511 ? -19.428 -1.090 -10.162 1.00 85.00 511 ILE A C 1
ATOM 4054 O O . ILE A 1 511 ? -20.152 -1.705 -9.385 1.00 85.00 511 ILE A O 1
ATOM 4058 N N . TYR A 1 512 ? -19.506 0.235 -10.319 1.00 82.94 512 TYR A N 1
ATOM 4059 C CA . TYR A 1 512 ? -20.447 1.103 -9.620 1.00 82.94 512 TYR A CA 1
ATOM 4060 C C . TYR A 1 512 ? -21.364 1.816 -10.614 1.00 82.94 512 TYR A C 1
ATOM 4062 O O . TYR A 1 512 ? -20.897 2.476 -11.544 1.00 82.94 512 TYR A O 1
ATOM 4070 N N . GLU A 1 513 ? -22.672 1.718 -10.381 1.00 82.75 513 GLU A N 1
ATOM 4071 C CA . GLU A 1 513 ? -23.705 2.452 -11.109 1.00 82.75 513 GLU A CA 1
ATOM 4072 C C . GLU A 1 513 ? -24.283 3.552 -10.207 1.00 82.75 513 GLU A C 1
ATOM 4074 O O . GLU A 1 513 ? -24.818 3.278 -9.132 1.00 82.75 513 GLU A O 1
ATOM 4079 N N . PHE A 1 514 ? -24.174 4.808 -10.644 1.00 85.19 514 PHE A N 1
ATOM 4080 C CA . PHE A 1 514 ? -24.808 5.958 -9.997 1.00 85.19 514 PHE A CA 1
ATOM 4081 C C . PHE A 1 514 ? -25.956 6.445 -10.885 1.00 85.19 514 PHE A C 1
ATOM 4083 O O . PHE A 1 514 ? -25.779 6.570 -12.096 1.00 85.19 514 PHE A O 1
ATOM 4090 N N . LYS A 1 515 ? -27.123 6.792 -10.322 1.00 84.00 515 LYS A N 1
ATOM 4091 C CA . LYS A 1 515 ? -28.266 7.262 -11.136 1.00 84.00 515 LYS A CA 1
ATOM 4092 C C . LYS A 1 515 ? -27.985 8.588 -11.852 1.00 84.00 515 LYS A C 1
ATOM 4094 O O . LYS A 1 515 ? -28.692 8.931 -12.796 1.00 84.00 515 LYS A O 1
ATOM 4099 N N . ASN A 1 516 ? -27.045 9.382 -11.336 1.00 89.56 516 ASN A N 1
ATOM 4100 C CA . ASN A 1 516 ? -26.553 10.646 -11.894 1.00 89.56 516 ASN A CA 1
ATOM 4101 C C . ASN A 1 516 ? -25.361 11.172 -11.068 1.00 89.56 516 ASN A C 1
ATOM 4103 O O . ASN A 1 516 ? -25.110 10.708 -9.952 1.00 89.56 516 ASN A O 1
ATOM 4107 N N . ASP A 1 517 ? -24.679 12.200 -11.584 1.00 88.75 517 ASP A N 1
ATOM 4108 C CA . ASP A 1 517 ? -23.535 12.844 -10.923 1.00 88.75 517 ASP A CA 1
ATOM 4109 C C . ASP A 1 517 ? -23.845 13.386 -9.521 1.00 88.75 517 ASP A C 1
ATOM 4111 O O . ASP A 1 517 ? -22.986 13.340 -8.643 1.00 88.75 517 ASP A O 1
ATOM 4115 N N . ARG A 1 518 ? -25.080 13.842 -9.267 1.00 91.31 518 ARG A N 1
ATOM 4116 C CA . ARG A 1 518 ? -25.483 14.343 -7.945 1.00 91.31 518 ARG A CA 1
ATOM 4117 C C . ARG A 1 518 ? -25.594 13.218 -6.915 1.00 91.31 518 ARG A C 1
ATOM 4119 O O . ARG A 1 518 ? -25.224 13.412 -5.762 1.00 91.31 518 ARG A O 1
ATOM 4126 N N . GLU A 1 519 ? -26.095 12.043 -7.295 1.00 89.50 519 GLU A N 1
ATOM 4127 C CA . GLU A 1 519 ? -26.114 10.885 -6.391 1.00 89.50 519 GLU A CA 1
ATOM 4128 C C . GLU A 1 519 ? -24.691 10.415 -6.071 1.00 89.50 519 GLU A C 1
ATOM 4130 O O . GLU A 1 519 ? -24.371 10.200 -4.902 1.00 89.50 519 GLU A O 1
ATOM 4135 N N . LYS A 1 520 ? -23.817 10.359 -7.083 1.00 90.81 520 LYS A N 1
ATOM 4136 C CA . LYS A 1 520 ? -22.381 10.102 -6.915 1.00 90.81 520 LYS A CA 1
ATOM 4137 C C . LYS A 1 520 ? -21.750 11.091 -5.929 1.00 90.81 520 LYS A C 1
ATOM 4139 O O . LYS A 1 520 ? -21.163 10.661 -4.941 1.00 90.81 520 LYS A O 1
ATOM 4144 N N . GLU A 1 521 ? -21.925 12.396 -6.135 1.00 92.12 521 GLU A N 1
ATOM 4145 C CA . GLU A 1 521 ? -21.421 13.440 -5.232 1.00 92.12 521 GLU A CA 1
ATOM 4146 C C . GLU A 1 521 ? -21.927 13.256 -3.790 1.00 92.12 521 GLU A C 1
ATOM 4148 O O . GLU A 1 521 ? -21.143 13.348 -2.844 1.00 92.12 521 GLU A O 1
ATOM 4153 N N . ILE A 1 522 ? -23.215 12.940 -3.603 1.00 92.69 522 ILE A N 1
ATOM 4154 C CA . ILE A 1 522 ? -23.806 12.683 -2.280 1.00 92.69 522 ILE A CA 1
ATOM 4155 C C . ILE A 1 522 ? -23.182 11.447 -1.616 1.00 92.69 522 ILE A C 1
ATOM 4157 O O . ILE A 1 522 ? -22.893 11.489 -0.420 1.00 92.69 522 ILE A O 1
ATOM 4161 N N . MET A 1 523 ? -22.968 10.353 -2.352 1.00 91.75 523 MET A N 1
ATOM 4162 C CA . MET A 1 523 ? -22.379 9.123 -1.804 1.00 91.75 523 MET A CA 1
ATOM 4163 C C . MET A 1 523 ? -20.911 9.324 -1.412 1.00 91.75 523 MET A C 1
ATOM 4165 O O . MET A 1 523 ? -20.526 8.957 -0.299 1.00 91.75 523 MET A O 1
ATOM 4169 N N . LEU A 1 524 ? -20.119 9.970 -2.274 1.00 93.69 524 LEU A N 1
ATOM 4170 C CA . LEU A 1 524 ? -18.712 10.280 -2.006 1.00 93.69 524 LEU A CA 1
ATOM 4171 C C . LEU A 1 524 ? -18.570 11.212 -0.793 1.00 93.69 524 LEU A C 1
ATOM 4173 O O . LEU A 1 524 ? -17.832 10.895 0.139 1.00 93.69 524 LEU A O 1
ATOM 4177 N N . ASN A 1 525 ? -19.335 12.309 -0.738 1.00 95.44 525 ASN A N 1
ATOM 4178 C CA . ASN A 1 525 ? -19.303 13.237 0.397 1.00 95.44 525 ASN A CA 1
ATOM 4179 C C . ASN A 1 525 ? -19.853 12.623 1.693 1.00 95.44 525 ASN A C 1
ATOM 4181 O O . ASN A 1 525 ? -19.360 12.941 2.773 1.00 95.44 525 ASN A O 1
ATOM 4185 N N . ARG A 1 526 ? -20.838 11.715 1.623 1.00 95.88 526 ARG A N 1
ATOM 4186 C CA . ARG A 1 526 ? -21.312 10.984 2.809 1.00 95.88 526 ARG A CA 1
ATOM 4187 C C . ARG A 1 526 ? -20.229 10.064 3.364 1.00 95.88 526 ARG A C 1
ATOM 4189 O O . ARG A 1 526 ? -20.055 10.040 4.577 1.00 95.88 526 ARG A O 1
ATOM 4196 N N . ASN A 1 527 ? -19.492 9.348 2.511 1.00 95.50 527 ASN A N 1
ATOM 4197 C CA . ASN A 1 527 ? -18.362 8.535 2.964 1.00 95.50 527 ASN A CA 1
ATOM 4198 C C . ASN A 1 527 ? -17.228 9.407 3.523 1.00 95.50 527 ASN A C 1
ATOM 4200 O O . ASN A 1 527 ? -16.711 9.122 4.597 1.00 95.50 527 ASN A O 1
ATOM 4204 N N . PHE A 1 528 ? -16.901 10.507 2.839 1.00 97.00 528 PHE A N 1
ATOM 4205 C CA . PHE A 1 528 ? -15.911 11.475 3.304 1.00 97.00 528 PHE A CA 1
ATOM 4206 C C . PHE A 1 528 ? -16.257 12.026 4.692 1.00 97.00 528 PHE A C 1
ATOM 4208 O O . PHE A 1 528 ? -15.410 12.042 5.583 1.00 97.00 528 PHE A O 1
ATOM 4215 N N . LYS A 1 529 ? -17.515 12.431 4.907 1.00 97.25 529 LYS A N 1
ATOM 4216 C CA . LYS A 1 529 ? -17.971 12.893 6.219 1.00 97.25 529 LYS A CA 1
ATOM 4217 C C . LYS A 1 529 ? -17.902 11.776 7.262 1.00 97.25 529 LYS A C 1
ATOM 4219 O O . LYS A 1 529 ? -17.351 12.007 8.329 1.00 97.25 529 LYS A O 1
ATOM 4224 N N . ARG A 1 530 ? -18.405 10.577 6.937 1.00 97.31 530 ARG A N 1
ATOM 4225 C CA . ARG A 1 530 ? -18.417 9.408 7.832 1.00 97.31 530 ARG A CA 1
ATOM 4226 C C . ARG A 1 530 ? -17.036 9.140 8.441 1.00 97.31 530 ARG A C 1
ATOM 4228 O O . ARG A 1 530 ? -16.943 9.111 9.658 1.00 97.31 530 ARG A O 1
ATOM 4235 N N . VAL A 1 531 ? -15.986 9.055 7.620 1.00 97.38 531 VAL A N 1
ATOM 4236 C CA . VAL A 1 531 ? -14.601 8.814 8.082 1.00 97.38 531 VAL A CA 1
ATOM 4237 C C . VAL A 1 531 ? -14.127 9.887 9.070 1.00 97.38 531 VAL A C 1
ATOM 4239 O O . VAL A 1 531 ? -13.497 9.583 10.079 1.00 97.38 531 VAL A O 1
ATOM 4242 N N . ASN A 1 532 ? -14.435 11.160 8.807 1.00 97.31 532 ASN A N 1
ATOM 4243 C CA . ASN A 1 532 ? -14.038 12.252 9.699 1.00 97.31 532 ASN A CA 1
ATOM 4244 C C . ASN A 1 532 ? -14.857 12.266 11.007 1.00 97.31 532 ASN A C 1
ATOM 4246 O O . ASN A 1 532 ? -14.289 12.514 12.070 1.00 97.31 532 ASN A O 1
ATOM 4250 N N . ASP A 1 533 ? -16.160 11.962 10.941 1.00 97.56 533 ASP A N 1
ATOM 4251 C CA . ASP A 1 533 ? -17.035 11.808 12.113 1.00 97.56 533 ASP A CA 1
ATOM 4252 C C . ASP A 1 533 ? -16.586 10.592 12.974 1.00 97.56 533 ASP A C 1
ATOM 4254 O O . ASP A 1 533 ? -16.585 10.670 14.204 1.00 97.56 533 ASP A O 1
ATOM 4258 N N . GLU A 1 534 ? -16.148 9.490 12.345 1.00 96.69 534 GLU A N 1
ATOM 4259 C CA . GLU A 1 534 ? -15.595 8.281 12.986 1.00 96.69 534 GLU A CA 1
ATOM 4260 C C . GLU A 1 534 ? -14.270 8.574 13.713 1.00 96.69 534 GLU A C 1
ATOM 4262 O O . GLU A 1 534 ? -14.151 8.277 14.906 1.00 96.69 534 GLU A O 1
ATOM 4267 N N . VAL A 1 535 ? -13.311 9.240 13.053 1.00 97.19 535 VAL A N 1
ATOM 4268 C CA . VAL A 1 535 ? -12.053 9.674 13.691 1.00 97.19 535 VAL A CA 1
ATOM 4269 C C . VAL A 1 535 ? -12.304 10.661 14.831 1.00 97.19 535 VAL A C 1
ATOM 4271 O O . VAL A 1 535 ? -11.681 10.536 15.883 1.00 97.19 535 VAL A O 1
ATOM 4274 N N . GLU A 1 536 ? -13.211 11.630 14.674 1.00 96.25 536 GLU A N 1
ATOM 4275 C CA . GLU A 1 536 ? -13.515 12.568 15.759 1.00 96.25 536 GLU A CA 1
ATOM 4276 C C . GLU A 1 536 ? -14.113 11.864 16.981 1.00 96.25 536 GLU A C 1
ATOM 4278 O O . GLU A 1 536 ? -13.729 12.173 18.112 1.00 96.25 536 GLU A O 1
ATOM 4283 N N . LYS A 1 537 ? -15.025 10.910 16.767 1.00 95.19 537 LYS A N 1
ATOM 4284 C CA . LYS A 1 537 ? -15.613 10.121 17.851 1.00 95.19 537 LYS A CA 1
ATOM 4285 C C . LYS A 1 537 ? -14.556 9.271 18.561 1.00 95.19 537 LYS A C 1
ATOM 4287 O O . LYS A 1 537 ? -14.514 9.287 19.786 1.00 95.19 537 LYS A O 1
ATOM 4292 N N . MET A 1 538 ? -13.689 8.587 17.812 1.00 95.19 538 MET A N 1
ATOM 4293 C CA . MET A 1 538 ? -12.585 7.794 18.368 1.00 95.19 538 MET A CA 1
ATOM 4294 C C . MET A 1 538 ? -11.637 8.662 19.210 1.00 95.19 538 MET A C 1
ATOM 4296 O O . MET A 1 538 ? -11.329 8.310 20.345 1.00 95.19 538 MET A O 1
ATOM 4300 N N . VAL A 1 539 ? -11.248 9.840 18.709 1.00 95.12 539 VAL A N 1
ATOM 4301 C CA . VAL A 1 539 ? -10.388 10.779 19.448 1.00 95.12 539 VAL A CA 1
ATOM 4302 C C . VAL A 1 539 ? -11.054 11.271 20.736 1.00 95.12 539 VAL A C 1
ATOM 4304 O O . VAL A 1 539 ? -10.384 11.394 21.758 1.00 95.12 539 VAL A O 1
ATOM 4307 N N . LYS A 1 540 ? -12.365 11.542 20.707 1.00 93.44 540 LYS A N 1
ATOM 4308 C CA . LYS A 1 540 ? -13.130 11.931 21.901 1.00 93.44 540 LYS A CA 1
ATOM 4309 C C . LYS A 1 540 ? -13.176 10.815 22.944 1.00 93.44 540 LYS A C 1
ATOM 4311 O O . LYS A 1 540 ? -12.897 11.081 24.109 1.00 93.44 540 LYS A O 1
ATOM 4316 N N . GLU A 1 541 ? -13.456 9.585 22.511 1.00 91.44 541 GLU A N 1
ATOM 4317 C CA . GLU A 1 541 ? -13.503 8.390 23.362 1.00 91.44 541 GLU A CA 1
ATOM 4318 C C . GLU A 1 541 ? -12.147 8.153 24.056 1.00 91.44 541 GLU A C 1
ATOM 4320 O O . GLU A 1 541 ? -12.086 8.139 25.283 1.00 91.44 541 GLU A O 1
ATOM 4325 N N . LEU A 1 542 ? -11.039 8.120 23.302 1.00 91.31 542 LEU A N 1
ATOM 4326 C CA . LEU A 1 542 ? -9.688 7.883 23.844 1.00 91.31 542 LEU A CA 1
ATOM 4327 C C . LEU A 1 542 ? -9.135 9.000 24.744 1.00 91.31 542 LEU A C 1
ATOM 4329 O O . LEU A 1 542 ? -8.218 8.758 25.528 1.00 91.31 542 LEU A O 1
ATOM 4333 N N . LEU A 1 543 ? -9.646 10.227 24.623 1.00 90.81 543 LEU A N 1
ATOM 4334 C CA . LEU A 1 543 ? -9.221 11.370 25.442 1.00 90.81 543 LEU A CA 1
ATOM 4335 C C . LEU A 1 543 ? -10.200 11.698 26.579 1.00 90.81 543 LEU A C 1
ATOM 4337 O O . LEU A 1 543 ? -9.999 12.695 27.275 1.00 90.81 543 LEU A O 1
ATOM 4341 N N . GLY A 1 544 ? -11.264 10.907 26.762 1.00 85.25 544 GLY A N 1
ATOM 4342 C CA . GLY A 1 544 ? -12.300 11.170 27.766 1.00 85.25 544 GLY A CA 1
ATOM 4343 C C . GLY A 1 544 ? -13.048 12.494 27.551 1.00 85.25 544 GLY A C 1
ATOM 4344 O O . GLY A 1 544 ? -13.509 13.110 28.513 1.00 85.25 544 GLY A O 1
ATOM 4345 N N . MET A 1 545 ? -13.136 12.968 26.304 1.00 78.38 545 MET A N 1
ATOM 4346 C CA . MET A 1 545 ? -13.841 14.200 25.944 1.00 78.38 545 MET A CA 1
ATOM 4347 C C . MET A 1 545 ? -15.315 13.893 25.650 1.00 78.38 545 MET A C 1
ATOM 4349 O O . MET A 1 545 ? -15.613 13.119 24.741 1.00 78.38 545 MET A O 1
ATOM 4353 N N . ALA A 1 546 ? -16.220 14.518 26.409 1.00 51.31 546 ALA A N 1
ATOM 4354 C CA . ALA A 1 546 ? -17.675 14.379 26.262 1.00 51.31 546 ALA A CA 1
ATOM 4355 C C . ALA A 1 546 ? -18.240 15.047 24.988 1.00 51.31 546 ALA A C 1
ATOM 4357 O O . ALA A 1 546 ? -17.701 16.101 24.572 1.00 51.31 546 ALA A O 1
#

Foldseek 3Di:
DQLAAFAFLLACVLVVALVSLLVLLLLLLLLLVFQPQDDDDPLRVQLSLLQSLLLSLLLVCQFAFFKFFAALQHTWWKKFFWDDDPDDDDPPPPDDDDDDDDDDDDDDDDDDDDDDDDDDDDDDDDPDDPPDRIFIWGAFQGQFIFTADPVRDTPDRCAALVGDRPQADPVSDGDDLQQDWGQHVVRHIITTNDMFIADPVRDTDGGPGITHPLNWVLLSLLLLLDDPCLNLVQSCVDPSSVVSCVVVCVCVVVVVVVVVCSNHVVVNVSSVLLQDLVSLVRTSTRNDDLLCQDPVHHHDDDDDDDPVCLSNSQSVVSSSVVSSLVNLLDPDGHAEEAEAAAPLSHDHDPVLCSLPRNVVSNYHYHHHHQALVSVCSRQNPVRSVSVVVSPQWDKDAAHDDPVRLCCCQPVWFRWDKDWDWDWDDDPVDIDIDIDIDTDTPAHSVNSNPGDPQKMWTFHHDDDDDDDPVCVPPPDLVPDPVNPGRTDIDGDDDPPVVVVVVVVPDDPSDRPDDDPDPVSVVVVSVVSSVVSSVVSVVSSCSNVVND

Sequence (546 aa):
MEYSDRINPIQRKYIPDLAAASETAATLLASLNKGGGEKKGGSEAFFTNSAENFLAAIIYFFVNFHPVGFKNGKKLKRYISLAKEPEVPKEETTAGQSQEQQPSSSKETPSEQQSVDAFKEQTNSKEELPEGNKFELVIRNWDDYQAIDAKNNVILDFVDENGNDVSTDEDRMFVDLNGFSYKDRTGKLVKIERYWYEDENGKEVEPDTITGEYSDMPHVLSFLGRPYDQVFNILMQDDKIASLMAPFKSAYDNKANDQLEGMVGTLRVNAARLVSPEAYWVFTGDDFDLKISDKANPSYLVIANDPEKEQVIGSLNALVLNRLITRVNSKGNFPVSIIVDELPTLYFHKIDRLIGTARSNKVAVTLGFQELPQLEADYGKVGMQKIITTCGNIFMGAARNKETLEWAQNDVFGKAKQTSRSISINDNKVSTTISEKMDYLVPAAKIADMATGWLAGQAARDFTATDERMLNHFDIEQSEEFKTTKYFCKTHFDMKKIKNEEDHYVPLPKIYEFKNDREKEIMLNRNFKRVNDEVEKMVKELLGMA

pLDDT: mean 81.29, std 18.62, range [23.09, 97.56]

Radius of gyration: 36.71 Å; chains: 1; bounding box: 95×71×146 Å

Secondary structure (DSSP, 8-state):
-TT-----TTSTTT--SHHHHHHHHHHHHHHHTTT--S---HHHHHHHHHHHHHHHHHHHHHHHSSEEEEETTEEPEEEEEEPPPP-PPP------------------------------PPP----PPPS-S-EEEEEETTTEEEEE-TT--EEE--BBTTS-B-SB-TTSPBPP-TT-EEEBTTS-EEEEEEEEEE-TTS-B---SEEEETT-SHHHHHHHHTS-HHHHHHHHTT-TTTHHHHHHHHHHHHTT-HHHHHHHHHHHHHHHHTT--HHHHHHHH---S-S-TT-SSS---------GGGHHHHHHHHHHHHHHHHHHHTSTTPPPEEEEES-GGGS--TTHHHHHHHGGGGTEEEEE--S-HHHHHHHHHHHHHHHHHHH---EEE-----HHHHHHIIIIII-EEEEEEEEEEEETTEEEEEEEEEEEESS-HHHHHTPPTTEEEEEPPPP-PPPPGGGGT---TTT-GGGS--EEEEE----HHHHHHHHTTPPPPPPS---SSHHHHHHHHHHHHHHHHHHHHHHHHHHTT--

Organism: NCBI:txid749906

InterPro domains:
  IPR027417 P-loop containing nucleoside triphosphate hydrolase [G3DSA:3.40.50.300] (283-471)
  IPR027417 P-loop containing nucleoside triphosphate hydrolase [SSF52540] (5-453)
  IPR032689 TraD/TraG, TraM recognition site [PF12696] (335-450)
  IPR051539 Type IV secretion system coupling protein TraD/TraG/VirD4-like [PTHR37937] (211-540)